Protein AF-A0A7C3IDZ6-F1 (afdb_monomer_lite)

Structure (mmCIF, N/CA/C/O backbone):
data_AF-A0A7C3IDZ6-F1
#
_entry.id   AF-A0A7C3IDZ6-F1
#
loop_
_atom_site.group_PDB
_atom_site.id
_atom_site.type_symbol
_atom_site.label_atom_id
_atom_site.label_alt_id
_atom_site.label_comp_id
_atom_site.label_asym_id
_atom_site.label_entity_id
_atom_site.label_seq_id
_atom_site.pdbx_PDB_ins_code
_atom_site.Cartn_x
_atom_site.Cartn_y
_atom_site.Cartn_z
_atom_site.occupancy
_atom_site.B_iso_or_equiv
_atom_site.auth_seq_id
_atom_site.auth_comp_id
_atom_site.auth_asym_id
_atom_site.auth_atom_id
_atom_site.pdbx_PDB_model_num
ATOM 1 N N . MET A 1 1 ? -34.489 -14.222 -4.213 1.00 57.12 1 MET A N 1
ATOM 2 C CA . MET A 1 1 ? -34.276 -12.884 -3.614 1.00 57.12 1 MET A CA 1
ATOM 3 C C . MET A 1 1 ? -34.205 -11.880 -4.753 1.00 57.12 1 MET A C 1
ATOM 5 O O . MET A 1 1 ? -33.616 -12.220 -5.770 1.00 57.12 1 MET A O 1
ATOM 9 N N . ALA A 1 2 ? -34.838 -10.711 -4.640 1.00 71.00 2 ALA A N 1
ATOM 10 C CA . ALA A 1 2 ? -34.681 -9.649 -5.637 1.00 71.00 2 ALA A CA 1
ATOM 11 C C . ALA A 1 2 ? -33.339 -8.932 -5.415 1.00 71.00 2 ALA A C 1
ATOM 13 O O . ALA A 1 2 ? -32.917 -8.784 -4.267 1.00 71.00 2 ALA A O 1
ATOM 14 N N . ASN A 1 3 ? -32.665 -8.520 -6.491 1.00 75.81 3 ASN A N 1
ATOM 15 C CA . ASN A 1 3 ? -31.414 -7.775 -6.385 1.00 75.81 3 ASN A CA 1
ATOM 16 C C . ASN A 1 3 ? -31.665 -6.432 -5.683 1.00 75.81 3 ASN A C 1
ATOM 18 O O . ASN A 1 3 ? -32.453 -5.621 -6.164 1.00 75.81 3 ASN A O 1
ATOM 22 N N . ALA A 1 4 ? -30.998 -6.215 -4.550 1.00 71.06 4 ALA A N 1
ATOM 23 C CA . ALA A 1 4 ? -31.153 -5.010 -3.746 1.00 71.06 4 ALA A CA 1
ATOM 24 C C . ALA A 1 4 ? -30.350 -3.811 -4.282 1.00 71.06 4 ALA A C 1
ATOM 26 O O . ALA A 1 4 ? -30.591 -2.690 -3.842 1.00 71.06 4 ALA A O 1
ATOM 27 N N . ASN A 1 5 ? -29.401 -4.018 -5.207 1.00 71.81 5 ASN A N 1
ATOM 28 C CA . ASN A 1 5 ? -28.565 -2.947 -5.746 1.00 71.81 5 ASN A CA 1
ATOM 29 C C . ASN A 1 5 ? -28.452 -3.029 -7.285 1.00 71.81 5 ASN A C 1
ATOM 31 O O . ASN A 1 5 ? -27.770 -3.918 -7.807 1.00 71.81 5 ASN A O 1
ATOM 35 N N . PRO A 1 6 ? -29.055 -2.082 -8.031 1.00 70.50 6 PRO A N 1
ATOM 36 C CA . PRO A 1 6 ? -29.071 -2.111 -9.492 1.00 70.50 6 PRO A CA 1
ATOM 37 C C . PRO A 1 6 ? -27.686 -1.920 -10.136 1.00 70.50 6 PRO A C 1
ATOM 39 O O . PRO A 1 6 ? -27.538 -2.208 -11.323 1.00 70.50 6 PRO A O 1
ATOM 42 N N . LEU A 1 7 ? -26.665 -1.485 -9.387 1.00 68.06 7 LEU A N 1
ATOM 43 C CA . LEU A 1 7 ? -25.285 -1.390 -9.880 1.00 68.06 7 LEU A CA 1
ATOM 44 C C . LEU A 1 7 ? -24.629 -2.768 -10.079 1.00 68.06 7 LEU A C 1
ATOM 46 O O . LEU A 1 7 ? -23.685 -2.894 -10.859 1.00 68.06 7 LEU A O 1
ATOM 50 N N . PHE A 1 8 ? -25.125 -3.808 -9.403 1.00 78.69 8 PHE A N 1
ATOM 51 C CA . PHE A 1 8 ? -24.565 -5.162 -9.438 1.00 78.69 8 PHE A CA 1
ATOM 52 C C . PHE A 1 8 ? -25.552 -6.127 -10.081 1.00 78.69 8 PHE A C 1
ATOM 54 O O . PHE A 1 8 ? -26.147 -6.971 -9.415 1.00 78.69 8 PHE A O 1
ATOM 61 N N . GLN A 1 9 ? -25.777 -5.962 -11.384 1.00 83.38 9 GLN A N 1
ATOM 62 C CA . GLN A 1 9 ? -26.702 -6.818 -12.126 1.00 83.38 9 GLN A CA 1
ATOM 63 C C . GLN A 1 9 ? -26.267 -8.296 -12.073 1.00 83.38 9 GLN A C 1
ATOM 65 O O . GLN A 1 9 ? -25.058 -8.563 -12.128 1.00 83.38 9 GLN A O 1
ATOM 70 N N . PRO A 1 10 ? -27.222 -9.246 -11.972 1.00 86.50 10 PRO A N 1
ATOM 71 C CA . PRO A 1 10 ? -26.935 -10.673 -12.079 1.00 86.50 10 PRO A CA 1
ATOM 72 C C . PRO A 1 10 ? -26.328 -11.022 -13.439 1.00 86.50 10 PRO A C 1
ATOM 74 O O . PRO A 1 10 ? -26.593 -10.350 -14.435 1.00 86.50 10 PRO A O 1
ATOM 77 N N . ASP A 1 11 ? -25.555 -12.100 -13.481 1.00 90.06 11 ASP A N 1
ATOM 78 C CA . ASP A 1 11 ? -24.942 -12.616 -14.704 1.00 90.06 11 ASP A CA 1
ATOM 79 C C . ASP A 1 11 ? -24.668 -14.115 -14.556 1.00 90.06 11 ASP A C 1
ATOM 81 O O . ASP A 1 11 ? -24.572 -14.631 -13.439 1.00 90.06 11 ASP A O 1
ATOM 85 N N . GLU A 1 12 ? -24.493 -14.790 -15.685 1.00 92.25 12 GLU A N 1
ATOM 86 C CA . GLU A 1 12 ? -24.185 -16.213 -15.769 1.00 92.25 12 GLU A CA 1
ATOM 87 C C . GLU A 1 12 ? -22.956 -16.409 -16.656 1.00 92.25 12 GLU A C 1
ATOM 89 O O . GLU A 1 12 ? -22.881 -15.904 -17.778 1.00 92.25 12 GLU A O 1
ATOM 94 N N . VAL A 1 13 ? -21.953 -17.131 -16.149 1.00 91.62 13 VAL A N 1
ATOM 95 C CA . VAL A 1 13 ? -20.646 -17.203 -16.806 1.00 91.62 13 VAL A CA 1
ATOM 96 C C . VAL A 1 13 ? -20.083 -18.621 -16.804 1.00 91.62 13 VAL A C 1
ATOM 98 O O . VAL A 1 13 ? -19.967 -19.268 -15.766 1.00 91.62 13 VAL A O 1
ATOM 101 N N . SER A 1 14 ? -19.629 -19.081 -17.974 1.00 93.38 14 SER A N 1
ATOM 102 C CA . SER A 1 14 ? -18.843 -20.313 -18.095 1.00 93.38 14 SER A CA 1
ATOM 103 C C . SER A 1 14 ? -17.359 -20.041 -17.842 1.00 93.38 14 SER A C 1
ATOM 105 O O . SER A 1 14 ? -16.660 -19.497 -18.699 1.00 93.38 14 SER A O 1
ATOM 107 N N . ILE A 1 15 ? -16.853 -20.491 -16.688 1.00 91.50 15 ILE A N 1
ATOM 108 C CA . ILE A 1 15 ? -15.437 -20.358 -16.292 1.00 91.50 15 ILE A CA 1
ATOM 109 C C . ILE A 1 15 ? -14.496 -20.918 -17.369 1.00 91.50 15 ILE A C 1
ATOM 111 O O . ILE A 1 15 ? -13.460 -20.332 -17.674 1.00 91.50 15 ILE A O 1
ATOM 115 N N . SER A 1 16 ? -14.845 -22.058 -17.974 1.00 91.88 16 SER A N 1
ATOM 116 C CA . SER A 1 16 ? -14.013 -22.684 -19.008 1.00 91.88 16 SER A CA 1
ATOM 117 C C . SER A 1 16 ? -13.961 -21.866 -20.296 1.00 91.88 16 SER A C 1
ATOM 119 O O . SER A 1 16 ? -12.884 -21.743 -20.876 1.00 91.88 16 SER A O 1
ATOM 121 N N . ALA A 1 17 ? -15.089 -21.292 -20.725 1.00 92.88 17 ALA A N 1
ATOM 122 C CA . ALA A 1 17 ? -15.132 -20.454 -21.921 1.00 92.88 17 ALA A CA 1
ATOM 123 C C . ALA A 1 17 ? -14.364 -19.138 -21.711 1.00 92.88 17 ALA A C 1
ATOM 125 O O . ALA A 1 17 ? -13.589 -18.727 -22.574 1.00 92.88 17 ALA A O 1
ATOM 126 N N . GLU A 1 18 ? -14.527 -18.516 -20.540 1.00 92.75 18 GLU A N 1
ATOM 127 C CA . GLU A 1 18 ? -13.769 -17.331 -20.124 1.00 92.75 18 GLU A CA 1
ATOM 128 C C . GLU A 1 18 ? -12.261 -17.594 -20.127 1.00 92.75 18 GLU A C 1
ATOM 130 O O . GLU A 1 18 ? -11.497 -16.862 -20.762 1.00 92.75 18 GLU A O 1
ATOM 135 N N . PHE A 1 19 ? -11.834 -18.682 -19.478 1.00 93.75 19 PHE A N 1
ATOM 136 C CA . PHE A 1 19 ? -10.427 -19.057 -19.412 1.00 93.75 19 PHE A CA 1
ATOM 137 C C . PHE A 1 19 ? -9.836 -19.317 -20.795 1.00 93.75 19 PHE A C 1
ATOM 139 O O . PHE A 1 19 ? -8.778 -18.777 -21.109 1.00 93.75 19 PHE A O 1
ATOM 146 N N . GLN A 1 20 ? -10.530 -20.078 -21.649 1.00 93.44 20 GLN A N 1
ATOM 147 C CA . GLN A 1 20 ? -10.080 -20.320 -23.021 1.00 93.44 20 GLN A CA 1
ATOM 148 C C . GLN A 1 20 ? -9.924 -19.009 -23.793 1.00 93.44 20 GLN A C 1
ATOM 150 O O . GLN A 1 20 ? -8.876 -18.786 -24.389 1.00 93.44 20 GLN A O 1
ATOM 155 N N . ARG A 1 21 ? -10.905 -18.102 -23.713 1.00 93.31 21 ARG A N 1
ATOM 156 C CA . ARG A 1 21 ? -10.851 -16.793 -24.380 1.00 93.31 21 ARG A CA 1
ATOM 157 C C . ARG A 1 21 ? -9.651 -15.948 -23.945 1.00 93.31 21 ARG A C 1
ATOM 159 O O . ARG A 1 21 ? -9.084 -15.229 -24.770 1.00 93.31 21 ARG A O 1
ATOM 166 N N . PHE A 1 22 ? -9.280 -16.001 -22.668 1.00 93.38 22 PHE A N 1
ATOM 167 C CA . PHE A 1 22 ? -8.121 -15.286 -22.133 1.00 93.38 22 PHE A CA 1
ATOM 168 C C . PHE A 1 22 ? -6.794 -15.966 -22.504 1.00 93.38 22 PHE A C 1
ATOM 170 O O . PHE A 1 22 ? -5.891 -15.312 -23.032 1.00 93.38 22 PHE A O 1
ATOM 177 N N . ALA A 1 23 ? -6.679 -17.274 -22.268 1.00 92.19 23 ALA A N 1
ATOM 178 C CA . ALA A 1 23 ? -5.448 -18.036 -22.465 1.00 92.19 23 ALA A CA 1
ATOM 179 C C . ALA A 1 23 ? -5.085 -18.203 -23.948 1.00 92.19 23 ALA A C 1
ATOM 181 O O . ALA A 1 23 ? -3.917 -18.105 -24.309 1.00 92.19 23 ALA A O 1
ATOM 182 N N . SER A 1 24 ? -6.074 -18.370 -24.831 1.00 91.12 24 SER A N 1
ATOM 183 C CA . SER A 1 24 ? -5.844 -18.548 -26.269 1.00 91.12 24 SER A CA 1
ATOM 184 C C . SER A 1 24 ? -5.717 -17.231 -27.043 1.00 91.12 24 SER A C 1
ATOM 186 O O . SER A 1 24 ? -5.620 -17.251 -28.272 1.00 91.12 24 SER A O 1
ATOM 188 N N . ALA A 1 25 ? -5.774 -16.073 -26.374 1.00 88.62 25 ALA A N 1
ATOM 189 C CA . ALA A 1 25 ? -5.642 -14.789 -27.054 1.00 88.62 25 ALA A CA 1
ATOM 190 C C . ALA A 1 25 ? -4.248 -14.683 -27.712 1.00 88.62 25 ALA A C 1
ATOM 192 O O . ALA A 1 25 ? -3.254 -14.934 -27.020 1.00 88.62 25 ALA A O 1
ATOM 193 N N . PRO A 1 26 ? -4.154 -14.296 -29.005 1.00 88.69 26 PRO A N 1
ATOM 194 C CA . PRO A 1 26 ? -2.877 -14.204 -29.711 1.00 88.69 26 PRO A CA 1
ATOM 195 C C . PRO A 1 26 ? -1.880 -13.302 -28.983 1.00 88.69 26 PRO A C 1
ATOM 197 O O . PRO A 1 26 ? -2.239 -12.196 -28.564 1.00 88.69 26 PRO A O 1
ATOM 200 N N . TRP A 1 27 ? -0.625 -13.740 -28.848 1.00 86.31 27 TRP A N 1
ATOM 201 C CA . TRP A 1 27 ? 0.391 -12.939 -28.166 1.00 86.31 27 TRP A CA 1
ATOM 202 C C . TRP A 1 27 ? 0.651 -11.631 -28.913 1.00 86.31 27 TRP A C 1
ATOM 204 O O . TRP A 1 27 ? 0.717 -11.586 -30.144 1.00 86.31 27 TRP A O 1
ATOM 214 N N . ASN A 1 28 ? 0.738 -10.528 -28.173 1.00 76.25 28 ASN A N 1
ATOM 215 C CA . ASN A 1 28 ? 0.829 -9.214 -28.791 1.00 76.25 28 ASN A CA 1
ATOM 216 C C . ASN A 1 28 ? 2.176 -9.059 -29.508 1.00 76.25 28 ASN A C 1
ATOM 218 O O . ASN A 1 28 ? 3.223 -9.225 -28.893 1.00 76.25 28 ASN A O 1
ATOM 222 N N . ARG A 1 29 ? 2.167 -8.645 -30.781 1.00 67.25 29 ARG A N 1
ATOM 223 C CA . ARG A 1 29 ? 3.397 -8.443 -31.575 1.00 67.25 29 ARG A CA 1
ATOM 224 C C . ARG A 1 29 ? 4.417 -7.488 -30.936 1.00 67.25 29 ARG A C 1
ATOM 226 O O . ARG A 1 29 ? 5.607 -7.610 -31.183 1.00 67.25 29 ARG A O 1
ATOM 233 N N . HIS A 1 30 ? 3.959 -6.545 -30.110 1.00 65.38 30 HIS A N 1
ATOM 234 C CA . HIS A 1 30 ? 4.819 -5.597 -29.391 1.00 65.38 30 HIS A CA 1
ATOM 235 C C . HIS A 1 30 ? 5.259 -6.107 -28.005 1.00 65.38 30 HIS A C 1
ATOM 237 O O . HIS A 1 30 ? 5.920 -5.381 -27.274 1.00 65.38 30 HIS A O 1
ATOM 243 N N . ALA A 1 31 ? 4.875 -7.328 -27.630 1.00 67.81 31 ALA A N 1
ATOM 244 C CA . ALA A 1 31 ? 5.295 -8.021 -26.414 1.00 67.81 31 ALA A CA 1
ATOM 245 C C . ALA A 1 31 ? 6.223 -9.208 -26.721 1.00 67.81 31 ALA A C 1
ATOM 247 O O . ALA A 1 31 ? 6.420 -10.064 -25.870 1.00 67.81 31 ALA A O 1
ATOM 248 N N . GLY A 1 32 ? 6.794 -9.278 -27.930 1.00 67.06 32 GLY A N 1
ATOM 249 C CA . GLY A 1 32 ? 7.595 -10.425 -28.376 1.00 67.06 32 GLY A CA 1
ATOM 250 C C . GLY A 1 32 ? 8.854 -10.707 -27.545 1.00 67.06 32 GLY A C 1
ATOM 251 O O . GLY A 1 32 ? 9.417 -11.785 -27.664 1.00 67.06 32 GLY A O 1
ATOM 252 N N . THR A 1 33 ? 9.28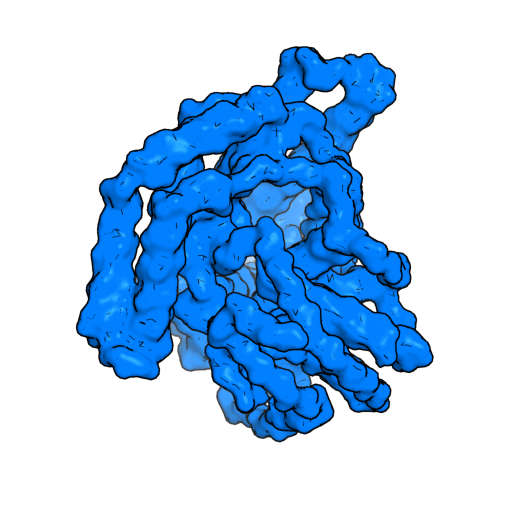8 -9.766 -26.701 1.00 74.75 33 THR A N 1
ATOM 253 C CA . THR A 1 33 ? 10.402 -9.941 -25.753 1.00 74.75 33 THR A CA 1
ATOM 254 C C . THR A 1 33 ? 9.958 -10.374 -24.353 1.00 74.75 33 THR A C 1
ATOM 256 O O . THR A 1 33 ? 10.808 -10.627 -23.505 1.00 74.75 33 THR A O 1
ATOM 259 N N . LEU A 1 34 ? 8.649 -10.431 -24.091 1.00 80.25 34 LEU A N 1
ATOM 260 C CA . LEU A 1 34 ? 8.074 -10.874 -22.825 1.00 80.25 34 LEU A CA 1
ATOM 261 C C . LEU A 1 34 ? 7.644 -12.336 -22.937 1.00 80.25 34 LEU A C 1
ATOM 263 O O . LEU A 1 34 ? 7.021 -12.731 -23.923 1.00 80.25 34 LEU A O 1
ATOM 267 N N . GLU A 1 35 ? 7.942 -13.110 -21.898 1.00 87.81 35 GLU A N 1
ATOM 268 C CA . GLU A 1 35 ? 7.417 -14.463 -21.730 1.00 87.81 35 GLU A CA 1
ATOM 269 C C . GLU A 1 35 ? 5.889 -14.429 -21.573 1.00 87.81 35 GLU A C 1
ATOM 271 O O . GLU A 1 35 ? 5.348 -13.584 -20.854 1.00 87.81 35 GLU A O 1
ATOM 276 N N . ASP A 1 36 ? 5.194 -15.365 -22.217 1.00 90.50 36 ASP A N 1
ATOM 277 C CA . ASP A 1 36 ? 3.746 -15.543 -22.091 1.00 90.50 36 ASP A CA 1
ATOM 278 C C . ASP A 1 36 ? 3.390 -16.299 -20.801 1.00 90.50 36 ASP A C 1
ATOM 280 O O . ASP A 1 36 ? 3.088 -17.491 -20.798 1.00 90.50 36 ASP A O 1
ATOM 284 N N . ASN A 1 37 ? 3.473 -15.583 -19.683 1.00 92.69 37 ASN A N 1
ATOM 285 C CA . ASN A 1 37 ? 3.110 -16.050 -18.348 1.00 92.69 37 ASN A CA 1
ATOM 286 C C . ASN A 1 37 ? 1.925 -15.237 -17.783 1.00 92.69 37 ASN A C 1
ATOM 288 O O . ASN A 1 37 ? 1.467 -14.274 -18.406 1.00 92.69 37 ASN A O 1
ATOM 292 N N . TRP A 1 38 ? 1.409 -15.613 -16.604 1.00 93.31 38 TRP A N 1
ATOM 293 C CA . TRP A 1 38 ? 0.249 -14.939 -15.996 1.00 93.31 38 TRP A CA 1
ATOM 294 C C . TRP A 1 38 ? 0.466 -13.431 -15.823 1.00 93.31 38 TRP A C 1
ATOM 296 O O . TRP A 1 38 ? -0.408 -12.645 -16.190 1.00 93.31 38 TRP A O 1
ATOM 306 N N . ASP A 1 39 ? 1.634 -13.031 -15.310 1.00 90.88 39 ASP A N 1
ATOM 307 C CA . ASP A 1 39 ? 2.000 -11.630 -15.072 1.00 90.88 39 ASP A CA 1
ATOM 308 C C . ASP A 1 39 ? 1.890 -10.819 -16.370 1.00 90.88 39 ASP A C 1
ATOM 310 O O . ASP A 1 39 ? 0.994 -9.986 -16.534 1.00 90.88 39 ASP A O 1
ATOM 314 N N . ASN A 1 40 ? 2.696 -11.171 -17.374 1.00 88.81 40 ASN A N 1
ATOM 315 C CA . ASN A 1 40 ? 2.734 -10.441 -18.637 1.00 88.81 40 ASN A CA 1
ATOM 316 C C . ASN A 1 40 ? 1.404 -10.522 -19.401 1.00 88.81 40 ASN A C 1
ATOM 318 O O . ASN A 1 40 ? 0.988 -9.541 -20.024 1.00 88.81 40 ASN A O 1
ATOM 322 N N . ARG A 1 41 ? 0.699 -11.661 -19.357 1.00 91.31 41 ARG A N 1
ATOM 323 C CA . ARG A 1 41 ? -0.588 -11.806 -20.047 1.00 91.31 41 ARG A CA 1
ATOM 324 C C . ARG A 1 41 ? -1.675 -10.961 -19.402 1.00 91.31 41 ARG A C 1
ATOM 326 O O . ARG A 1 41 ? -2.425 -10.304 -20.124 1.00 91.31 41 ARG A O 1
ATOM 333 N N . SER A 1 42 ? -1.756 -10.948 -18.074 1.00 90.69 42 SER A N 1
ATOM 334 C CA . SER A 1 42 ? -2.719 -10.121 -17.344 1.00 90.69 42 SER A CA 1
ATOM 335 C C . SER A 1 42 ? -2.428 -8.622 -17.498 1.00 90.69 42 SER A C 1
ATOM 337 O O . SER A 1 42 ? -3.365 -7.827 -17.553 1.00 90.69 42 SER A O 1
ATOM 339 N N . LEU A 1 43 ? -1.162 -8.238 -17.699 1.00 84.62 43 LEU A N 1
ATOM 340 C CA . LEU A 1 43 ? -0.761 -6.871 -18.044 1.00 84.62 43 LEU A CA 1
ATOM 341 C C . LEU A 1 43 ? -1.219 -6.459 -19.451 1.00 84.62 43 LEU A C 1
ATOM 343 O O . LEU A 1 43 ? -1.655 -5.328 -19.673 1.00 84.62 43 LEU A O 1
ATOM 347 N N . ILE A 1 44 ? -1.101 -7.366 -20.423 1.00 83.44 44 ILE A N 1
ATOM 348 C CA . ILE A 1 44 ? -1.394 -7.092 -21.837 1.00 83.44 44 ILE A CA 1
ATOM 349 C C . ILE A 1 44 ? -2.892 -7.202 -22.144 1.00 83.44 44 ILE A C 1
ATOM 351 O O . ILE A 1 44 ? -3.404 -6.437 -22.967 1.00 83.44 44 ILE A O 1
ATOM 355 N N . TYR A 1 45 ? -3.580 -8.154 -21.516 1.00 87.00 45 TYR A N 1
ATOM 356 C CA . TYR A 1 45 ? -4.976 -8.500 -21.771 1.00 87.00 45 TYR A CA 1
ATOM 357 C C . TYR A 1 45 ? -5.817 -8.567 -20.484 1.00 87.00 45 TYR A C 1
ATOM 359 O O . TYR A 1 45 ? -6.513 -9.566 -20.274 1.00 87.00 45 TYR A O 1
ATOM 367 N N . PRO A 1 46 ? -5.812 -7.528 -19.628 1.00 85.94 46 PRO A N 1
ATOM 368 C CA . PRO A 1 46 ? -6.676 -7.525 -18.453 1.00 85.94 46 PRO A CA 1
ATOM 369 C C . PRO A 1 46 ? -8.146 -7.644 -18.887 1.00 85.94 46 PRO A C 1
ATOM 371 O O . PRO A 1 46 ? -8.530 -7.126 -19.937 1.00 85.94 46 PRO A O 1
ATOM 374 N N . HIS A 1 47 ? -8.946 -8.371 -18.098 1.00 87.69 47 HIS A N 1
ATOM 375 C CA . HIS A 1 47 ? -10.394 -8.570 -18.248 1.00 87.69 47 HIS A CA 1
ATOM 376 C C . HIS A 1 47 ? -10.829 -8.912 -19.685 1.00 87.69 47 HIS A C 1
ATOM 378 O O . HIS A 1 47 ? -11.878 -8.476 -20.162 1.00 87.69 47 HIS A O 1
ATOM 384 N N . ARG A 1 48 ? -10.003 -9.676 -20.414 1.00 87.00 48 ARG A N 1
ATOM 385 C CA . ARG A 1 48 ? -10.187 -9.942 -21.846 1.00 87.00 48 ARG A CA 1
ATOM 386 C C . ARG A 1 48 ? -11.585 -10.477 -22.162 1.00 87.00 48 ARG A C 1
ATOM 388 O O . ARG A 1 48 ? -11.958 -11.579 -21.772 1.00 87.00 48 ARG A O 1
ATOM 395 N N . GLY A 1 49 ? -12.306 -9.725 -22.993 1.00 84.62 49 GLY A N 1
ATOM 396 C CA . GLY A 1 49 ? -13.649 -10.084 -23.452 1.00 84.62 49 GLY A CA 1
ATOM 397 C C . GLY A 1 49 ? -14.768 -9.702 -22.482 1.00 84.62 49 GLY A C 1
ATOM 398 O O . GLY A 1 49 ? -15.916 -10.071 -22.723 1.00 84.62 49 GLY A O 1
ATOM 399 N N . ARG A 1 50 ? -14.456 -8.931 -21.434 1.00 87.69 50 ARG A N 1
ATOM 400 C CA . ARG A 1 50 ? -15.429 -8.322 -20.525 1.00 87.69 50 ARG A CA 1
ATOM 401 C C . ARG A 1 50 ? -15.207 -6.809 -20.422 1.00 87.69 50 ARG A C 1
ATOM 403 O O . ARG A 1 50 ? -14.090 -6.339 -20.645 1.00 87.69 50 ARG A O 1
ATOM 410 N N . PRO A 1 51 ? -16.248 -6.025 -20.089 1.00 84.81 51 PRO A N 1
ATOM 411 C CA . PRO A 1 51 ? -16.087 -4.598 -19.848 1.00 84.81 51 PRO A CA 1
ATOM 412 C C . PRO A 1 51 ? -15.125 -4.325 -18.686 1.00 84.81 51 PRO A C 1
ATOM 414 O O . PRO A 1 51 ? -15.177 -4.991 -17.645 1.00 84.81 51 PRO A O 1
ATOM 417 N N . GLN A 1 52 ? -14.270 -3.318 -18.856 1.00 82.81 52 GLN A N 1
ATOM 418 C CA . GLN A 1 52 ? -13.420 -2.799 -17.789 1.00 82.81 52 GLN A CA 1
ATOM 419 C C . GLN A 1 52 ? -14.285 -2.306 -16.620 1.00 82.81 52 GLN A C 1
ATOM 421 O O . GLN A 1 52 ? -15.306 -1.657 -16.826 1.00 82.81 52 GLN A O 1
ATOM 426 N N . GLY A 1 53 ? -13.878 -2.620 -15.388 1.00 77.25 53 GLY A N 1
ATOM 427 C CA . GLY A 1 53 ? -14.590 -2.201 -14.175 1.00 77.25 53 GLY A CA 1
ATOM 428 C C . GLY A 1 53 ? -15.873 -2.972 -13.852 1.00 77.25 53 GLY A C 1
ATOM 429 O O . GLY A 1 53 ? -16.495 -2.692 -12.831 1.00 77.25 53 GLY A O 1
ATOM 430 N N . ASN A 1 54 ? -16.248 -3.977 -14.653 1.00 84.69 54 ASN A N 1
ATOM 431 C CA . ASN A 1 54 ? -17.352 -4.868 -14.304 1.00 84.69 54 ASN A CA 1
ATOM 432 C C . ASN A 1 54 ? -17.013 -5.661 -13.026 1.00 84.69 54 ASN A C 1
ATOM 434 O O . ASN A 1 54 ? -15.979 -6.330 -12.960 1.00 84.69 54 ASN A O 1
ATOM 438 N N . TRP A 1 55 ? -17.898 -5.602 -12.026 1.00 85.50 55 TRP A N 1
ATOM 439 C CA . TRP A 1 55 ? -17.711 -6.227 -10.714 1.00 85.50 55 TRP A CA 1
ATOM 440 C C . TRP A 1 55 ? -17.471 -7.743 -10.785 1.00 85.50 55 TRP A C 1
ATOM 442 O O . TRP A 1 55 ? -16.711 -8.293 -9.991 1.00 85.50 55 TRP A O 1
ATOM 452 N N . ILE A 1 56 ? -18.024 -8.408 -11.800 1.00 90.94 56 ILE A N 1
ATOM 453 C CA . ILE A 1 56 ? -17.873 -9.851 -12.025 1.00 90.94 56 ILE A CA 1
ATOM 454 C C . ILE A 1 56 ? -16.431 -10.227 -12.346 1.00 90.94 56 ILE A C 1
ATOM 456 O O . ILE A 1 56 ? -16.008 -11.343 -12.057 1.00 90.94 56 ILE A O 1
ATOM 460 N N . ASN A 1 57 ? -15.632 -9.298 -12.875 1.00 92.50 57 ASN A N 1
ATOM 461 C CA . ASN A 1 57 ? -14.217 -9.559 -13.114 1.00 92.50 57 ASN A CA 1
ATOM 462 C C . ASN A 1 57 ? -13.483 -9.904 -11.802 1.00 92.50 57 ASN A C 1
ATOM 464 O O . ASN A 1 57 ? -12.570 -10.724 -11.836 1.00 92.50 57 ASN A O 1
ATOM 468 N N . TYR A 1 58 ? -13.907 -9.345 -10.657 1.00 92.44 58 TYR A N 1
ATOM 469 C CA . TYR A 1 58 ? -13.382 -9.703 -9.331 1.00 92.44 58 TYR A CA 1
ATOM 470 C C . TYR A 1 58 ? -13.837 -11.086 -8.855 1.00 92.44 58 TYR A C 1
ATOM 472 O O . TYR A 1 58 ? -13.114 -11.747 -8.119 1.00 92.44 58 TYR A O 1
ATOM 480 N N . ILE A 1 59 ? -15.024 -11.533 -9.269 1.00 94.25 59 ILE A N 1
ATOM 481 C CA . ILE A 1 59 ? -15.534 -12.868 -8.931 1.00 94.25 59 ILE A CA 1
ATOM 482 C C . ILE A 1 59 ? -14.812 -13.934 -9.752 1.00 94.25 59 ILE A C 1
ATOM 484 O O . ILE A 1 59 ? -14.425 -14.976 -9.230 1.00 94.25 59 ILE A O 1
ATOM 488 N N . LEU A 1 60 ? -14.600 -13.663 -11.041 1.00 94.75 60 LEU A N 1
ATOM 489 C CA . LEU A 1 60 ? -13.930 -14.579 -11.960 1.00 94.75 60 LEU A CA 1
ATOM 490 C C . LEU A 1 60 ? -12.428 -14.672 -11.705 1.00 94.75 60 LEU A C 1
ATOM 492 O O . LEU A 1 60 ? -11.843 -15.726 -11.940 1.00 94.75 60 LEU A O 1
ATOM 496 N N . SER A 1 61 ? -11.789 -13.596 -11.246 1.00 95.94 61 SER A N 1
ATOM 497 C CA . SER A 1 61 ? -10.333 -13.535 -11.132 1.00 95.94 61 SER A CA 1
ATOM 498 C C . SER A 1 61 ? -9.681 -14.698 -10.366 1.00 95.94 61 SER A C 1
ATOM 500 O O . SER A 1 61 ? -8.715 -15.243 -10.910 1.00 95.94 61 SER A O 1
ATOM 502 N N . PRO A 1 62 ? -10.160 -15.159 -9.187 1.00 96.44 62 PRO A N 1
ATOM 503 C CA . PRO A 1 62 ? -9.558 -16.312 -8.517 1.00 96.44 62 PRO A CA 1
ATOM 504 C C . PRO A 1 62 ? -9.705 -17.603 -9.328 1.00 96.44 62 PRO A C 1
ATOM 506 O O . PRO A 1 62 ? -8.759 -18.380 -9.392 1.00 96.44 62 PRO A O 1
ATOM 509 N N . TYR A 1 63 ? -10.834 -17.811 -10.016 1.00 95.44 63 TYR A N 1
ATOM 510 C CA . TYR A 1 63 ? -11.025 -18.970 -10.896 1.00 95.44 63 TYR A CA 1
ATOM 511 C C . TYR A 1 63 ? -10.076 -18.933 -12.094 1.00 95.44 63 TYR A C 1
ATOM 513 O O . TYR A 1 63 ? -9.496 -19.955 -12.455 1.00 95.44 63 TYR A O 1
ATOM 521 N N . MET A 1 64 ? -9.897 -17.757 -12.701 1.00 95.56 64 MET A N 1
ATOM 522 C CA . MET A 1 64 ? -8.998 -17.563 -13.841 1.00 95.56 64 MET A CA 1
ATOM 523 C C . MET A 1 64 ? -7.545 -17.823 -13.445 1.00 95.56 64 MET A C 1
ATOM 525 O O . MET A 1 64 ? -6.840 -18.551 -14.143 1.00 95.56 64 MET A O 1
ATOM 529 N N . ARG A 1 65 ? -7.114 -17.275 -12.302 1.00 96.19 65 ARG A N 1
ATOM 530 C CA . ARG A 1 65 ? -5.758 -17.474 -11.788 1.00 96.19 65 ARG A CA 1
ATOM 531 C C . ARG A 1 65 ? -5.509 -18.920 -11.380 1.00 96.19 65 ARG A C 1
ATOM 533 O O . ARG A 1 65 ? -4.446 -19.451 -11.698 1.00 96.19 65 ARG A O 1
ATOM 540 N N . PHE A 1 66 ? -6.472 -19.553 -10.711 1.00 95.44 66 PHE A N 1
ATOM 541 C CA . PHE A 1 66 ? -6.373 -20.955 -10.315 1.00 95.44 66 PHE A CA 1
ATOM 542 C C . PHE A 1 66 ? -6.282 -21.868 -11.542 1.00 95.44 66 PHE A C 1
ATOM 544 O O . PHE A 1 66 ? -5.402 -22.718 -11.613 1.00 95.44 66 PHE A O 1
ATOM 551 N N . LYS A 1 67 ? -7.132 -21.651 -12.553 1.00 94.50 67 LYS A N 1
ATOM 552 C CA . LYS A 1 67 ? -7.119 -22.444 -13.790 1.00 94.50 67 LYS A CA 1
ATOM 553 C C . LYS A 1 67 ? -5.868 -22.224 -14.640 1.00 94.50 67 LYS A C 1
ATOM 555 O O . LYS A 1 67 ? -5.496 -23.109 -15.399 1.00 94.50 67 LYS A O 1
ATOM 560 N N . TRP A 1 68 ? -5.219 -21.068 -14.513 1.00 95.44 68 TRP A N 1
ATOM 561 C CA . TRP A 1 68 ? -3.904 -20.849 -15.112 1.00 95.44 68 TRP A CA 1
ATOM 562 C C . TRP A 1 68 ? -2.831 -21.735 -14.474 1.00 95.44 68 TRP A C 1
ATOM 564 O O . TRP A 1 68 ? -1.989 -22.269 -15.186 1.00 95.44 68 TRP A O 1
ATOM 574 N N . GLU A 1 69 ? -2.872 -21.893 -13.148 1.00 94.69 69 GLU A N 1
ATOM 575 C CA . GLU A 1 69 ? -1.927 -22.742 -12.411 1.00 94.69 69 GLU A CA 1
ATOM 576 C C . GLU A 1 69 ? -2.196 -24.236 -12.632 1.00 94.69 69 GLU A C 1
ATOM 578 O O . GLU A 1 69 ? -1.262 -25.010 -12.805 1.00 94.69 69 GLU A O 1
ATOM 583 N N . TYR A 1 70 ? -3.475 -24.621 -12.648 1.00 93.62 70 TYR A N 1
ATOM 584 C CA . TYR A 1 70 ? -3.929 -26.012 -12.709 1.00 93.62 70 TYR A CA 1
ATOM 585 C C . TYR A 1 70 ? -4.938 -26.218 -13.855 1.00 93.62 70 TYR A C 1
ATOM 587 O O . TYR A 1 70 ? -6.137 -26.429 -13.612 1.00 93.62 70 TYR A O 1
ATOM 595 N N . PRO A 1 71 ? -4.507 -26.106 -15.126 1.00 91.56 71 PRO A N 1
ATOM 596 C CA . PRO A 1 71 ? -5.400 -26.147 -16.289 1.00 91.56 71 PRO A CA 1
ATOM 597 C C . PRO A 1 71 ? -6.144 -27.480 -16.461 1.00 91.56 71 PRO A C 1
ATOM 599 O O . PRO A 1 71 ? -7.216 -27.518 -17.073 1.00 91.56 71 PRO A O 1
ATOM 602 N N . GLU A 1 72 ? -5.599 -28.568 -15.922 1.00 91.00 72 GLU A N 1
ATOM 603 C CA . GLU A 1 72 ? -6.150 -29.920 -15.963 1.00 91.00 72 GLU A CA 1
ATOM 604 C C . GLU A 1 72 ? -7.306 -30.150 -14.978 1.00 91.00 72 GLU A C 1
ATOM 606 O O . GLU A 1 72 ? -8.126 -31.051 -15.193 1.00 91.00 72 GLU A O 1
ATOM 611 N N . ILE A 1 73 ? -7.417 -29.335 -13.923 1.00 90.56 73 ILE A N 1
ATOM 612 C CA . ILE A 1 73 ? -8.443 -29.515 -12.894 1.00 90.56 73 ILE A CA 1
ATOM 613 C C . ILE A 1 73 ? -9.812 -29.082 -13.430 1.00 90.56 73 ILE A C 1
ATOM 615 O O . ILE A 1 73 ? -10.071 -27.922 -13.773 1.00 90.56 73 ILE A O 1
ATOM 619 N N . LYS A 1 74 ? -10.749 -30.036 -13.462 1.00 88.69 74 LYS A N 1
ATOM 620 C CA . LYS A 1 74 ? -12.156 -29.780 -13.788 1.00 88.69 74 LYS A CA 1
ATOM 621 C C . LYS A 1 74 ? -12.899 -29.281 -12.550 1.00 88.69 74 LYS A C 1
ATOM 623 O O . LYS A 1 74 ? -13.371 -30.073 -11.743 1.00 88.69 74 LYS A O 1
ATOM 628 N N . MET A 1 75 ? -13.019 -27.962 -12.435 1.00 89.25 75 MET A N 1
ATOM 629 C CA . MET A 1 75 ? -13.762 -27.317 -11.351 1.00 89.25 75 MET A CA 1
ATOM 630 C C . MET A 1 75 ? -15.282 -27.406 -11.549 1.00 89.25 75 MET A C 1
ATOM 632 O O . MET A 1 75 ? -15.792 -27.228 -12.658 1.00 89.25 75 MET A O 1
ATOM 636 N N . ARG A 1 76 ? -16.005 -27.612 -10.450 1.00 92.06 76 ARG A N 1
ATOM 637 C CA . ARG A 1 76 ? -17.436 -27.346 -10.297 1.00 92.06 76 ARG A CA 1
ATOM 638 C C . ARG A 1 76 ? -17.678 -25.834 -10.247 1.00 92.06 76 ARG A C 1
ATOM 640 O O . ARG A 1 76 ? -16.876 -25.096 -9.672 1.00 92.06 76 ARG A O 1
ATOM 647 N N . GLY A 1 77 ? -18.783 -25.399 -10.852 1.00 90.31 77 GLY A N 1
ATOM 648 C CA . GLY A 1 77 ? -19.306 -24.039 -10.699 1.00 90.31 77 GLY A CA 1
ATOM 649 C C . GLY A 1 77 ? -20.072 -23.863 -9.384 1.00 90.31 77 GLY A C 1
ATOM 650 O O . GLY A 1 77 ? -20.229 -24.817 -8.621 1.00 90.31 77 GLY A O 1
ATOM 651 N N . ALA A 1 78 ? -20.557 -22.648 -9.138 1.00 93.00 78 ALA A N 1
ATOM 652 C CA . ALA A 1 78 ? -21.373 -22.316 -7.976 1.00 93.00 78 ALA A CA 1
ATOM 653 C C . ALA A 1 78 ? -22.341 -21.173 -8.302 1.00 93.00 78 ALA A C 1
ATOM 655 O O . ALA A 1 78 ? -21.981 -20.257 -9.042 1.00 93.00 78 ALA A O 1
ATOM 656 N N . ASP A 1 79 ? -23.519 -21.202 -7.682 1.00 92.88 79 ASP A N 1
ATOM 657 C CA . ASP A 1 79 ? -24.428 -20.059 -7.636 1.00 92.88 79 ASP A CA 1
ATOM 658 C C . ASP A 1 79 ? -24.070 -19.193 -6.427 1.00 92.88 79 ASP A C 1
ATOM 660 O O . ASP A 1 79 ? -23.981 -19.680 -5.297 1.00 92.88 79 ASP A O 1
ATOM 664 N N . MET A 1 80 ? -23.841 -17.901 -6.660 1.00 91.12 80 MET A N 1
ATOM 665 C CA . MET A 1 80 ? -23.350 -16.976 -5.640 1.00 91.12 80 MET A CA 1
ATOM 666 C C . MET A 1 80 ? -24.321 -15.817 -5.434 1.00 91.12 80 MET A C 1
ATOM 668 O O . MET A 1 80 ? -24.857 -15.245 -6.379 1.00 91.12 80 MET A O 1
ATOM 672 N N . THR A 1 81 ? -24.528 -15.427 -4.179 1.00 89.12 81 THR A N 1
ATOM 673 C CA . THR A 1 81 ? -25.238 -14.196 -3.816 1.00 89.12 81 THR A CA 1
ATOM 674 C C . THR A 1 81 ? -24.448 -13.486 -2.726 1.00 89.12 81 THR A C 1
ATOM 676 O O . THR A 1 81 ? -24.015 -14.117 -1.764 1.00 89.12 81 THR A O 1
ATOM 679 N N . PHE A 1 82 ? -24.259 -12.175 -2.873 1.00 85.44 82 PHE A N 1
ATOM 680 C CA . PHE A 1 82 ? -23.554 -11.347 -1.898 1.00 85.44 82 PHE A CA 1
ATOM 681 C C . PHE A 1 82 ? -24.558 -10.543 -1.072 1.00 85.44 82 PHE A C 1
ATOM 683 O O . PHE A 1 82 ? -25.475 -9.927 -1.616 1.00 85.44 82 PHE A O 1
ATOM 690 N N . GLY A 1 83 ? -24.391 -10.578 0.250 1.00 81.81 83 GLY A N 1
ATOM 691 C CA . GLY A 1 83 ? -25.188 -9.789 1.186 1.00 81.81 83 GLY A CA 1
ATOM 692 C C . GLY A 1 83 ? -24.708 -8.336 1.304 1.00 81.81 83 GLY A C 1
ATOM 693 O O . GLY A 1 83 ? -23.721 -7.950 0.672 1.00 81.81 83 GLY A O 1
ATOM 694 N N . PRO A 1 84 ? -25.381 -7.521 2.135 1.00 73.62 84 PRO A N 1
ATOM 695 C CA . PRO A 1 84 ? -24.952 -6.154 2.405 1.00 73.62 84 PRO A CA 1
ATOM 696 C C . PRO A 1 84 ? -23.535 -6.130 2.993 1.00 73.62 84 PRO A C 1
ATOM 698 O O . PRO A 1 84 ? -23.217 -6.871 3.926 1.00 73.62 84 PRO A O 1
ATOM 701 N N . ALA A 1 85 ? -22.685 -5.258 2.453 1.00 71.69 85 ALA A N 1
ATOM 702 C CA . ALA A 1 85 ? -21.345 -5.029 2.976 1.00 71.69 85 ALA A CA 1
ATOM 703 C C . ALA A 1 85 ? -21.396 -4.046 4.153 1.00 71.69 85 ALA A C 1
ATOM 705 O O . ALA A 1 85 ? -22.047 -3.009 4.080 1.00 71.69 85 ALA A O 1
ATOM 706 N N . THR A 1 86 ? -20.668 -4.349 5.228 1.00 67.50 86 THR A N 1
ATOM 707 C CA . THR A 1 86 ? -20.490 -3.438 6.376 1.00 67.50 86 THR A CA 1
ATOM 708 C C . THR A 1 86 ? -19.251 -2.548 6.247 1.00 67.50 86 THR A C 1
ATOM 710 O O . THR A 1 86 ? -19.029 -1.675 7.087 1.00 67.50 86 THR A O 1
ATOM 713 N N . ALA A 1 87 ? -18.433 -2.777 5.214 1.00 61.66 87 ALA A N 1
ATOM 714 C CA . ALA A 1 87 ? -17.293 -1.945 4.855 1.00 61.66 87 ALA A CA 1
ATOM 715 C C . ALA A 1 87 ? -17.736 -0.857 3.856 1.00 61.66 87 ALA A C 1
ATOM 717 O O . ALA A 1 87 ? -18.380 -1.201 2.861 1.00 61.66 87 ALA A O 1
ATOM 718 N N . PRO A 1 88 ? -17.366 0.423 4.062 1.00 59.84 88 PRO A N 1
ATOM 719 C CA . PRO A 1 88 ? -17.676 1.494 3.117 1.00 59.84 88 PRO A CA 1
ATOM 720 C C . PRO A 1 88 ? -17.145 1.177 1.712 1.00 59.84 88 PRO A C 1
ATOM 722 O O . PRO A 1 88 ? -15.978 0.807 1.541 1.00 59.84 88 PRO A O 1
ATOM 725 N N . PHE A 1 89 ? -18.006 1.287 0.700 1.00 58.97 89 PHE A N 1
ATOM 726 C CA . PHE A 1 89 ? -17.664 0.944 -0.680 1.00 58.97 89 PHE A CA 1
ATOM 727 C C . PHE A 1 89 ? -16.713 1.988 -1.287 1.00 58.97 89 PHE A C 1
ATOM 729 O O . PHE A 1 89 ? -16.775 3.157 -0.933 1.00 58.97 89 PHE A O 1
ATOM 736 N N . ARG A 1 90 ? -15.784 1.560 -2.162 1.00 55.69 90 ARG A N 1
ATOM 737 C CA . ARG A 1 90 ? -14.780 2.425 -2.837 1.00 55.69 90 ARG A CA 1
ATOM 738 C C . ARG A 1 90 ? -13.975 3.368 -1.923 1.00 55.69 90 ARG A C 1
ATOM 740 O O . ARG A 1 90 ? -13.316 4.284 -2.404 1.00 55.69 90 ARG A O 1
ATOM 747 N N . ALA A 1 91 ? -13.905 3.065 -0.631 1.00 57.34 91 ALA A N 1
ATOM 748 C CA . ALA A 1 91 ? -13.304 3.941 0.365 1.00 57.34 91 ALA A CA 1
ATOM 749 C C . ALA A 1 91 ? -11.895 3.500 0.810 1.00 57.34 91 ALA A C 1
ATOM 751 O O . ALA A 1 91 ? -11.449 3.813 1.905 1.00 57.34 91 ALA A O 1
ATOM 752 N N . GLY A 1 92 ? -11.169 2.730 -0.007 1.00 58.81 92 GLY A N 1
ATOM 753 C CA . GLY A 1 92 ? -9.821 2.263 0.363 1.00 58.81 92 GLY A CA 1
ATOM 754 C C . GLY A 1 92 ? -9.787 1.160 1.434 1.00 58.81 92 GLY A C 1
ATOM 755 O O . GLY A 1 92 ? -8.722 0.849 1.944 1.00 58.81 92 GLY A O 1
ATOM 756 N N . THR A 1 93 ? -10.923 0.525 1.723 1.00 65.56 93 THR A N 1
ATOM 757 C CA . THR A 1 93 ? -11.127 -0.513 2.758 1.00 65.56 93 THR A CA 1
ATOM 758 C C . THR A 1 93 ? -11.071 -1.951 2.220 1.00 65.56 93 THR A C 1
ATOM 760 O O . THR A 1 93 ? -11.620 -2.869 2.822 1.00 65.56 93 THR A O 1
ATOM 763 N N . SER A 1 94 ? -10.451 -2.152 1.053 1.00 76.12 94 SER A N 1
ATOM 764 C CA . SER A 1 94 ? -10.238 -3.481 0.445 1.00 76.12 94 SER A CA 1
ATOM 765 C C . SER A 1 94 ? -11.508 -4.283 0.104 1.00 76.12 94 SER A C 1
ATOM 767 O O . SER A 1 94 ? -11.466 -5.506 -0.008 1.00 76.12 94 SER A O 1
ATOM 769 N N . SER A 1 95 ? -12.637 -3.611 -0.148 1.00 79.38 95 SER A N 1
ATOM 770 C CA . SER A 1 95 ? -13.894 -4.266 -0.560 1.00 79.38 95 SER A CA 1
ATOM 771 C C . SER A 1 95 ? -13.781 -5.083 -1.856 1.00 79.38 95 SER A C 1
ATOM 773 O O . SER A 1 95 ? -14.436 -6.115 -1.986 1.00 79.38 95 SER A O 1
ATOM 775 N N . SER A 1 96 ? -12.911 -4.685 -2.791 1.00 83.62 96 SER A N 1
ATOM 776 C CA . SER A 1 96 ? -12.601 -5.473 -3.992 1.00 83.62 96 SER A CA 1
ATOM 777 C C . SER A 1 96 ? -11.936 -6.806 -3.654 1.00 83.62 96 SER A C 1
ATOM 779 O O . SER A 1 96 ? -12.356 -7.850 -4.144 1.00 83.62 96 SER A O 1
ATOM 781 N N . SER A 1 97 ? -10.938 -6.779 -2.773 1.00 90.25 97 SER A N 1
ATOM 782 C CA . SER A 1 97 ? -10.193 -7.969 -2.365 1.00 90.25 97 SER A CA 1
ATOM 783 C C . SER A 1 97 ? -11.047 -8.901 -1.513 1.00 90.25 97 SER A C 1
ATOM 785 O O . SER A 1 97 ? -10.900 -10.114 -1.613 1.00 90.25 97 SER A O 1
ATOM 787 N N . ALA A 1 98 ? -12.009 -8.365 -0.755 1.00 89.88 98 ALA A N 1
ATOM 788 C CA . ALA A 1 98 ? -13.020 -9.174 -0.079 1.00 89.88 98 ALA A CA 1
ATOM 789 C C . ALA A 1 98 ? -13.871 -9.987 -1.070 1.00 89.88 98 ALA A C 1
ATOM 791 O O . ALA A 1 98 ? -14.096 -11.170 -0.831 1.00 89.88 98 ALA A O 1
ATOM 792 N N . LEU A 1 99 ? -14.285 -9.410 -2.208 1.00 90.94 99 LEU A N 1
ATOM 793 C CA . LEU A 1 99 ? -14.997 -10.164 -3.252 1.00 90.94 99 LEU A CA 1
ATOM 794 C C . LEU A 1 99 ? -14.123 -11.268 -3.856 1.00 90.94 99 LEU A C 1
ATOM 796 O O . LEU A 1 99 ? -14.605 -12.385 -4.041 1.00 90.94 99 LEU A O 1
ATOM 800 N N . VAL A 1 100 ? -12.844 -10.985 -4.119 1.00 94.81 100 VAL A N 1
ATOM 801 C CA . VAL A 1 100 ? -11.880 -11.978 -4.628 1.00 94.81 100 VAL A CA 1
ATOM 802 C C . VAL A 1 100 ? -11.712 -13.126 -3.633 1.00 94.81 100 VAL A C 1
ATOM 804 O O . VAL A 1 100 ? -11.819 -14.290 -4.015 1.00 94.81 100 VAL A O 1
ATOM 807 N N . VAL A 1 101 ? -11.507 -12.814 -2.349 1.00 94.81 101 VAL A N 1
ATOM 808 C CA . VAL A 1 101 ? -11.354 -13.818 -1.287 1.00 94.81 101 VAL A CA 1
ATOM 809 C C . VAL A 1 101 ? -12.627 -14.645 -1.128 1.00 94.81 101 VAL A C 1
ATOM 811 O O . VAL A 1 101 ? -12.549 -15.867 -1.157 1.00 94.81 101 VAL A O 1
ATOM 814 N N . LEU A 1 102 ? -13.808 -14.026 -1.034 1.00 93.75 102 LEU A N 1
ATOM 815 C CA . LEU A 1 102 ? -15.081 -14.754 -0.926 1.00 93.75 102 LEU A CA 1
ATOM 816 C C . LEU A 1 102 ? -15.336 -15.663 -2.140 1.00 93.75 102 LEU A C 1
ATOM 818 O O . LEU A 1 102 ? -15.832 -16.783 -1.995 1.00 93.75 102 LEU A O 1
ATOM 822 N N . SER A 1 103 ? -14.955 -15.209 -3.335 1.00 95.12 103 SER A N 1
ATOM 823 C CA . SER A 1 103 ? -15.080 -15.995 -4.566 1.00 95.12 103 SER A CA 1
ATOM 824 C C . SER A 1 103 ? -14.114 -17.177 -4.589 1.00 95.12 103 SER A C 1
ATOM 826 O O . SER A 1 103 ? -14.508 -18.277 -4.973 1.00 95.12 103 SER A O 1
ATOM 828 N N . PHE A 1 104 ? -12.887 -16.996 -4.093 1.00 95.81 104 PHE A N 1
ATOM 829 C CA . PHE A 1 104 ? -11.958 -18.103 -3.880 1.00 95.81 104 PHE A CA 1
ATOM 830 C C . PHE A 1 104 ? -12.444 -19.082 -2.812 1.00 95.81 104 PHE A C 1
ATOM 832 O O . PHE A 1 104 ? -12.367 -20.284 -3.023 1.00 95.81 104 PHE A O 1
ATOM 839 N N . LEU A 1 105 ? -12.971 -18.608 -1.683 1.00 94.69 105 LEU A N 1
ATOM 840 C CA . LEU A 1 105 ? -13.499 -19.489 -0.640 1.00 94.69 105 LEU A CA 1
ATOM 841 C C . LEU A 1 105 ? -14.671 -20.327 -1.171 1.00 94.69 105 LEU A C 1
ATOM 843 O O . LEU A 1 105 ? -14.782 -21.504 -0.845 1.00 94.69 105 LEU A O 1
ATOM 847 N N . THR A 1 106 ? -15.491 -19.759 -2.058 1.00 94.94 106 THR A N 1
ATOM 848 C CA . THR A 1 106 ? -16.539 -20.505 -2.772 1.00 94.94 106 THR A CA 1
ATOM 849 C C . THR A 1 106 ? -15.943 -21.564 -3.701 1.00 94.94 106 THR A C 1
ATOM 851 O O . THR A 1 106 ? -16.360 -22.720 -3.640 1.00 94.94 106 THR A O 1
ATOM 854 N N . LEU A 1 107 ? -14.935 -21.200 -4.508 1.00 94.50 107 LEU A N 1
ATOM 855 C CA . LEU A 1 107 ? -14.178 -22.143 -5.342 1.00 94.50 107 LEU A CA 1
ATOM 856 C C . LEU A 1 107 ? -13.643 -23.294 -4.485 1.00 94.50 107 LEU A C 1
ATOM 858 O O . LEU A 1 107 ? -13.875 -24.457 -4.817 1.00 94.50 107 LEU A O 1
ATOM 862 N N . TYR A 1 108 ? -12.978 -22.963 -3.376 1.00 94.19 108 TYR A N 1
ATOM 863 C CA . TYR A 1 108 ? -12.372 -23.903 -2.445 1.00 94.19 108 TYR A CA 1
ATOM 864 C C . TYR A 1 108 ? -13.408 -24.866 -1.867 1.00 94.19 108 TYR A C 1
ATOM 866 O O . TYR A 1 108 ? -13.274 -26.076 -2.024 1.00 94.19 108 TYR A O 1
ATOM 874 N N . LEU A 1 109 ? -14.489 -24.352 -1.278 1.00 93.38 109 LEU A N 1
ATOM 875 C CA . LEU A 1 109 ? -15.536 -25.177 -0.671 1.00 93.38 109 LEU A CA 1
ATOM 876 C C . LEU A 1 109 ? -16.242 -26.083 -1.688 1.00 93.38 109 LEU A C 1
ATOM 878 O O . LEU A 1 109 ? -16.512 -27.244 -1.383 1.00 93.38 109 LEU A O 1
ATOM 882 N N . ALA A 1 110 ? -16.512 -25.584 -2.897 1.00 94.38 110 ALA A N 1
ATOM 883 C CA . ALA A 1 110 ? -17.184 -26.355 -3.940 1.00 94.38 110 ALA A CA 1
ATOM 884 C C . ALA A 1 110 ? -16.302 -27.471 -4.529 1.00 94.38 110 ALA A C 1
ATOM 886 O O . ALA A 1 110 ? -16.830 -28.445 -5.073 1.00 94.38 110 ALA A O 1
ATOM 887 N N . ASN A 1 111 ? -14.974 -27.335 -4.431 1.00 93.69 111 ASN A N 1
ATOM 888 C CA . ASN A 1 111 ? -14.012 -28.193 -5.124 1.00 93.69 111 ASN A CA 1
ATOM 889 C C . ASN A 1 111 ? -13.014 -28.910 -4.214 1.00 93.69 111 ASN A C 1
ATOM 891 O O . ASN A 1 111 ? -12.178 -29.631 -4.746 1.00 93.69 111 ASN A O 1
ATOM 895 N N . ARG A 1 112 ? -13.092 -28.749 -2.886 1.00 89.81 112 ARG A N 1
ATOM 896 C CA . ARG A 1 112 ? -12.067 -29.175 -1.912 1.00 89.81 112 ARG A CA 1
ATOM 897 C C . ARG A 1 112 ? -11.506 -30.584 -2.136 1.00 89.81 112 ARG A C 1
ATOM 899 O O . ARG A 1 112 ? -10.311 -30.785 -1.982 1.00 89.81 112 ARG A O 1
ATOM 906 N N . ASP A 1 113 ? -12.351 -31.528 -2.552 1.00 89.81 113 ASP A N 1
ATOM 907 C CA . ASP A 1 113 ? -11.988 -32.939 -2.731 1.00 89.81 113 ASP A CA 1
ATOM 908 C C . ASP A 1 113 ? -11.110 -33.184 -3.982 1.00 89.81 113 ASP A C 1
ATOM 910 O O . ASP A 1 113 ? -10.579 -34.276 -4.167 1.00 89.81 113 ASP A O 1
ATOM 914 N N . TYR A 1 114 ? -10.968 -32.179 -4.853 1.00 86.94 114 TYR A N 1
ATOM 915 C CA . TYR A 1 114 ? -10.225 -32.232 -6.119 1.00 86.94 114 TYR A CA 1
ATOM 916 C C . TYR A 1 114 ? -9.062 -31.237 -6.181 1.00 86.94 114 TYR A C 1
ATOM 918 O O . TYR A 1 114 ? -8.346 -31.203 -7.182 1.00 86.94 114 TYR A O 1
ATOM 926 N N . LEU A 1 115 ? -8.906 -30.387 -5.164 1.00 90.44 115 LEU A N 1
ATOM 927 C CA . LEU A 1 115 ? -7.843 -29.390 -5.136 1.00 90.44 115 LEU A CA 1
ATOM 928 C C . LEU A 1 115 ? -6.529 -30.028 -4.671 1.00 90.44 115 LEU A C 1
ATOM 930 O O . LEU A 1 115 ? -6.545 -30.930 -3.830 1.00 90.44 115 LEU A O 1
ATOM 934 N N . PRO A 1 116 ? -5.380 -29.566 -5.193 1.00 90.25 116 PRO A N 1
ATOM 935 C CA . PRO A 1 116 ? -4.090 -29.973 -4.661 1.00 90.25 116 PRO A CA 1
ATOM 936 C C . PRO A 1 116 ? -3.940 -29.486 -3.215 1.00 90.25 116 PRO A C 1
ATOM 938 O O . PRO A 1 116 ? -4.667 -28.604 -2.755 1.00 90.25 116 PRO A O 1
ATOM 941 N N . ALA A 1 117 ? -2.958 -30.030 -2.497 1.00 89.06 117 ALA A N 1
ATOM 942 C CA . ALA A 1 117 ? -2.566 -29.470 -1.211 1.00 89.06 117 ALA A CA 1
ATOM 943 C C . ALA A 1 117 ? -2.017 -28.049 -1.427 1.00 89.06 117 ALA A C 1
ATOM 945 O O . ALA A 1 117 ? -0.984 -27.866 -2.072 1.00 89.06 117 ALA A O 1
ATOM 946 N N . LEU A 1 118 ? -2.729 -27.048 -0.910 1.00 88.94 118 LEU A N 1
ATOM 947 C CA . LEU A 1 118 ? -2.377 -25.635 -1.024 1.00 88.94 118 LEU A CA 1
ATOM 948 C C . LEU A 1 118 ? -1.966 -25.109 0.347 1.00 88.94 118 LEU A C 1
ATOM 950 O O . LEU A 1 118 ? -2.733 -25.231 1.298 1.00 88.94 118 LEU A O 1
ATOM 954 N N . ARG A 1 119 ? -0.794 -24.478 0.432 1.00 90.06 119 ARG A N 1
ATOM 955 C CA . ARG A 1 119 ? -0.381 -23.744 1.634 1.00 90.06 119 ARG A CA 1
ATOM 956 C C . ARG A 1 119 ? -1.056 -22.378 1.661 1.00 90.06 119 ARG A C 1
ATOM 958 O O . ARG A 1 119 ? -1.176 -21.734 0.611 1.00 90.06 119 ARG A O 1
ATOM 965 N N . ILE A 1 120 ? -1.421 -21.878 2.840 1.00 89.12 120 ILE A N 1
ATOM 966 C CA . ILE A 1 120 ? -2.091 -20.574 2.959 1.00 89.12 120 ILE A CA 1
ATOM 967 C C . ILE A 1 120 ? -1.285 -19.423 2.341 1.00 89.12 120 ILE A C 1
ATOM 969 O O . ILE A 1 120 ? -1.859 -18.511 1.751 1.00 89.12 120 ILE A O 1
ATOM 973 N N . GLN A 1 121 ? 0.048 -19.462 2.407 1.00 89.00 121 GLN A N 1
ATOM 974 C CA . GLN A 1 121 ? 0.895 -18.409 1.838 1.00 89.00 121 GLN A CA 1
ATOM 975 C C . GLN A 1 121 ? 0.826 -18.402 0.302 1.00 89.00 121 GLN A C 1
ATOM 977 O O . GLN A 1 121 ? 0.831 -17.329 -0.308 1.00 89.00 121 GLN A O 1
ATOM 982 N N . ASP A 1 122 ? 0.705 -19.580 -0.321 1.00 90.56 122 ASP A N 1
ATOM 983 C CA . ASP A 1 122 ? 0.523 -19.709 -1.770 1.00 90.56 122 ASP A CA 1
ATOM 984 C C . ASP A 1 122 ? -0.868 -19.237 -2.194 1.00 90.56 122 ASP A C 1
ATOM 986 O O . ASP A 1 122 ? -0.987 -18.542 -3.203 1.00 90.56 122 ASP A O 1
ATOM 990 N N . ILE A 1 123 ? -1.899 -19.529 -1.392 1.00 93.25 123 ILE A N 1
ATOM 991 C CA . ILE A 1 123 ? -3.256 -19.005 -1.594 1.00 93.25 123 ILE A CA 1
ATOM 992 C C . ILE A 1 123 ? -3.235 -17.475 -1.549 1.00 93.25 123 ILE A C 1
ATOM 994 O O . ILE A 1 123 ? -3.660 -16.825 -2.500 1.00 93.25 123 ILE A O 1
ATOM 998 N N . CYS A 1 124 ? -2.693 -16.879 -0.486 1.00 93.12 124 CYS A N 1
ATOM 999 C CA . CYS A 1 124 ? -2.614 -15.427 -0.339 1.00 93.12 124 CYS A CA 1
ATOM 1000 C C . CYS A 1 124 ? -1.909 -14.762 -1.531 1.00 93.12 124 CYS A C 1
ATOM 1002 O O . CYS A 1 124 ? -2.424 -13.793 -2.095 1.00 93.12 124 CYS A O 1
ATOM 1004 N N . ARG A 1 125 ? -0.762 -15.311 -1.960 1.00 92.44 125 ARG A N 1
ATOM 1005 C CA . ARG A 1 125 ? -0.041 -14.846 -3.153 1.00 92.44 125 ARG A CA 1
ATOM 1006 C C . ARG A 1 125 ? -0.910 -14.959 -4.408 1.00 92.44 125 ARG A C 1
ATOM 1008 O O . ARG A 1 125 ? -1.066 -13.970 -5.122 1.00 92.44 125 ARG A O 1
ATOM 1015 N N . MET A 1 126 ? -1.507 -16.127 -4.643 1.00 94.44 126 MET A N 1
ATOM 1016 C CA . MET A 1 126 ? -2.369 -16.392 -5.795 1.00 94.44 126 MET A CA 1
ATOM 1017 C C . MET A 1 126 ? -3.544 -15.409 -5.863 1.00 94.44 126 MET A C 1
ATOM 1019 O O . MET A 1 126 ? -3.870 -14.922 -6.940 1.00 94.44 126 MET A O 1
ATOM 1023 N N . LEU A 1 127 ? -4.161 -15.057 -4.733 1.00 95.50 127 LEU A N 1
ATOM 1024 C CA . LEU A 1 127 ? -5.276 -14.105 -4.714 1.00 95.50 127 LEU A CA 1
ATOM 1025 C C . LEU A 1 127 ? -4.846 -12.655 -4.956 1.00 95.50 127 LEU A C 1
ATOM 1027 O O . LEU A 1 127 ? -5.608 -11.896 -5.556 1.00 95.50 127 LEU A O 1
ATOM 1031 N N . GLY A 1 128 ? -3.631 -12.274 -4.554 1.00 93.62 128 GLY A N 1
ATOM 1032 C CA . GLY A 1 128 ? -3.024 -11.012 -4.987 1.00 93.62 128 GLY A CA 1
ATOM 1033 C C . GLY A 1 128 ? -2.840 -10.963 -6.507 1.00 93.62 128 GLY A C 1
ATOM 1034 O O . GLY A 1 128 ? -3.227 -9.993 -7.157 1.00 93.62 128 GLY A O 1
ATOM 1035 N N . GLU A 1 129 ? -2.310 -12.044 -7.083 1.00 94.75 129 GLU A N 1
ATOM 1036 C CA . GLU A 1 129 ? -2.100 -12.196 -8.531 1.00 94.75 129 GLU A CA 1
ATOM 1037 C C . GLU A 1 129 ? -3.414 -12.287 -9.317 1.00 94.75 129 GLU A C 1
ATOM 1039 O O . GLU A 1 129 ? -3.484 -11.869 -10.473 1.00 94.75 129 GLU A O 1
ATOM 1044 N N . ALA A 1 130 ? -4.476 -12.813 -8.707 1.00 96.12 130 ALA A N 1
ATOM 1045 C CA . ALA A 1 130 ? -5.788 -12.907 -9.329 1.00 96.12 130 ALA A CA 1
ATOM 1046 C C . ALA A 1 130 ? -6.318 -11.523 -9.726 1.00 96.12 130 ALA A C 1
ATOM 1048 O O . ALA A 1 130 ? -6.796 -11.341 -10.847 1.00 96.12 130 ALA A O 1
ATOM 1049 N N . GLU A 1 131 ? -6.169 -10.511 -8.867 1.00 93.62 131 GLU A N 1
ATOM 1050 C CA . GLU A 1 131 ? -6.619 -9.143 -9.164 1.00 93.62 131 GLU A CA 1
ATOM 1051 C C . GLU A 1 131 ? -5.959 -8.522 -10.404 1.00 93.62 131 GLU A C 1
ATOM 1053 O O . GLU A 1 131 ? -6.515 -7.593 -10.997 1.00 93.62 131 GLU A O 1
ATOM 1058 N N . TRP A 1 132 ? -4.828 -9.063 -10.865 1.00 92.69 132 TRP A N 1
ATOM 1059 C CA . TRP A 1 132 ? -4.174 -8.597 -12.084 1.00 92.69 132 TRP A CA 1
ATOM 1060 C C . TRP A 1 132 ? -5.056 -8.824 -13.314 1.00 92.69 132 TRP A C 1
ATOM 1062 O O . TRP A 1 132 ? -5.094 -7.969 -14.200 1.00 92.69 132 TRP A O 1
ATOM 1072 N N . TYR A 1 133 ? -5.873 -9.888 -13.316 1.00 92.75 133 TYR A N 1
ATOM 1073 C CA . TYR A 1 133 ? -6.899 -10.118 -14.338 1.00 92.75 133 TYR A CA 1
ATOM 1074 C C . TYR A 1 133 ? -7.930 -8.988 -14.388 1.00 92.75 133 TYR A C 1
ATOM 1076 O O . TYR A 1 133 ? -8.426 -8.654 -15.457 1.00 92.75 133 TYR A O 1
ATOM 1084 N N . VAL A 1 134 ? -8.244 -8.348 -13.261 1.00 90.12 134 VAL A N 1
ATOM 1085 C CA . VAL A 1 134 ? -9.188 -7.219 -13.234 1.00 90.12 134 VAL A CA 1
ATOM 1086 C C . VAL A 1 134 ? -8.564 -5.961 -13.852 1.00 90.12 134 VAL A C 1
ATOM 1088 O O . VAL A 1 134 ? -9.272 -5.092 -14.366 1.00 90.12 134 VAL A O 1
ATOM 1091 N N . GLY A 1 135 ? -7.232 -5.893 -13.883 1.00 85.56 135 GLY A N 1
ATOM 1092 C CA . GLY A 1 135 ? -6.444 -4.795 -14.438 1.00 85.56 135 GLY A CA 1
ATOM 1093 C C . GLY A 1 135 ? -5.644 -4.015 -13.398 1.00 85.56 135 GLY A C 1
ATOM 1094 O O . GLY A 1 135 ? -4.986 -3.041 -13.765 1.00 85.56 135 GLY A O 1
ATOM 1095 N N . THR A 1 136 ? -5.678 -4.425 -12.128 1.00 83.12 136 THR A N 1
ATOM 1096 C CA . THR A 1 136 ? -4.912 -3.820 -11.031 1.00 83.12 136 THR A CA 1
ATOM 1097 C C . THR A 1 136 ? -3.751 -4.730 -10.646 1.00 83.12 136 THR A C 1
ATOM 1099 O O . THR A 1 136 ? -3.968 -5.787 -10.063 1.00 83.12 136 THR A O 1
ATOM 1102 N N . HIS A 1 137 ? -2.510 -4.329 -10.941 1.00 84.25 137 HIS A N 1
ATOM 1103 C CA . HIS A 1 137 ? -1.313 -5.138 -10.640 1.00 84.25 137 HIS A CA 1
ATOM 1104 C C . HIS A 1 137 ? -0.825 -4.936 -9.192 1.00 84.25 137 HIS A C 1
ATOM 1106 O O . HIS A 1 137 ? 0.282 -4.457 -8.929 1.00 84.25 137 HIS A O 1
ATOM 1112 N N . GLY A 1 138 ? -1.718 -5.214 -8.238 1.00 84.81 138 GLY A N 1
ATOM 1113 C CA . GLY A 1 138 ? -1.496 -5.040 -6.804 1.00 84.81 138 GLY A CA 1
ATOM 1114 C C . GLY A 1 138 ? -0.606 -6.109 -6.169 1.00 84.81 138 GLY A C 1
ATOM 1115 O O . GLY A 1 138 ? -0.107 -7.012 -6.836 1.00 84.81 138 GLY A O 1
ATOM 1116 N N . GLY A 1 139 ? -0.358 -5.953 -4.868 1.00 88.44 139 GLY A N 1
ATOM 1117 C CA . GLY A 1 139 ? 0.240 -6.999 -4.034 1.00 88.44 139 GLY A CA 1
ATOM 1118 C C . GLY A 1 139 ? -0.828 -7.888 -3.391 1.00 88.44 139 GLY A C 1
ATOM 1119 O O . GLY A 1 139 ? -2.003 -7.785 -3.722 1.00 88.44 139 GLY A O 1
ATOM 1120 N N . ALA A 1 140 ? -0.408 -8.720 -2.437 1.00 91.31 140 ALA A N 1
ATOM 1121 C CA . ALA A 1 140 ? -1.279 -9.662 -1.729 1.00 91.31 140 ALA A CA 1
ATOM 1122 C C . ALA A 1 140 ? -1.705 -9.196 -0.321 1.00 91.31 140 ALA A C 1
ATOM 1124 O O . ALA A 1 140 ? -2.293 -9.976 0.422 1.00 91.31 140 ALA A O 1
ATOM 1125 N N . ASN A 1 141 ? -1.354 -7.972 0.097 1.00 91.19 141 ASN A N 1
ATOM 1126 C CA . ASN A 1 141 ? -1.529 -7.519 1.483 1.00 91.19 141 ASN A CA 1
ATOM 1127 C C . ASN A 1 141 ? -2.988 -7.636 1.953 1.00 91.19 141 ASN A C 1
ATOM 1129 O O . ASN A 1 141 ? -3.249 -8.236 2.988 1.00 91.19 141 ASN A O 1
ATOM 1133 N N . ASP A 1 142 ? -3.928 -7.136 1.154 1.00 91.19 142 ASP A N 1
ATOM 1134 C CA . ASP A 1 142 ? -5.353 -7.098 1.484 1.00 91.19 142 ASP A CA 1
ATOM 1135 C C . ASP A 1 142 ? -5.926 -8.513 1.651 1.00 91.19 142 ASP A C 1
ATOM 1137 O O . ASP A 1 142 ? -6.552 -8.831 2.660 1.00 91.19 142 ASP A O 1
ATOM 1141 N N . GLN A 1 143 ? -5.645 -9.391 0.688 1.00 93.06 143 GLN A N 1
ATOM 1142 C CA . GLN A 1 143 ? -6.067 -10.790 0.688 1.00 93.06 143 GLN A CA 1
ATOM 1143 C C . GLN A 1 143 ? -5.466 -11.538 1.882 1.00 93.06 143 GLN A C 1
ATOM 1145 O O . GLN A 1 143 ? -6.157 -12.293 2.562 1.00 93.06 143 GLN A O 1
ATOM 1150 N N . THR A 1 144 ? -4.189 -11.281 2.170 1.00 92.81 144 THR A N 1
ATOM 1151 C CA . THR A 1 144 ? -3.468 -11.897 3.287 1.00 92.81 144 THR A CA 1
ATOM 1152 C C . THR A 1 144 ? -4.042 -11.461 4.627 1.00 92.81 144 THR A C 1
ATOM 1154 O O . THR A 1 144 ? -4.278 -12.302 5.488 1.00 92.81 144 THR A O 1
ATOM 1157 N N . THR A 1 145 ? -4.317 -10.168 4.803 1.00 90.75 145 THR A N 1
ATOM 1158 C CA . THR A 1 145 ? -4.946 -9.641 6.016 1.00 90.75 145 THR A CA 1
ATOM 1159 C C . THR A 1 145 ? -6.342 -10.224 6.210 1.00 90.75 145 THR A C 1
ATOM 1161 O O . THR A 1 145 ? -6.655 -10.647 7.320 1.00 90.75 145 THR A O 1
ATOM 1164 N N . ILE A 1 146 ? -7.151 -10.317 5.148 1.00 90.81 146 ILE A N 1
ATOM 1165 C CA . ILE A 1 146 ? -8.489 -10.921 5.224 1.00 90.81 146 ILE A CA 1
ATOM 1166 C C . ILE A 1 146 ? -8.401 -12.389 5.651 1.00 90.81 146 ILE A C 1
ATOM 1168 O O . ILE A 1 146 ? -9.167 -12.814 6.506 1.00 90.81 146 ILE A O 1
ATOM 1172 N N . LEU A 1 147 ? -7.469 -13.157 5.085 1.00 91.25 147 LEU A N 1
ATOM 1173 C CA . LEU A 1 147 ? -7.358 -14.591 5.356 1.00 91.25 147 LEU A CA 1
ATOM 1174 C C . LEU A 1 147 ? -6.667 -14.927 6.682 1.00 91.25 147 LEU A C 1
ATOM 1176 O O . LEU A 1 147 ? -6.966 -15.969 7.258 1.00 91.25 147 LEU A O 1
ATOM 1180 N N . ARG A 1 148 ? -5.731 -14.092 7.154 1.00 90.00 148 ARG A N 1
ATOM 1181 C CA . ARG A 1 148 ? -4.799 -14.473 8.229 1.00 90.00 148 ARG A CA 1
ATOM 1182 C C . ARG A 1 148 ? -4.824 -13.599 9.475 1.00 90.00 148 ARG A C 1
ATOM 1184 O O . ARG A 1 148 ? -4.163 -13.973 10.437 1.00 90.00 148 ARG A O 1
ATOM 1191 N N . ASN A 1 149 ? -5.504 -12.449 9.494 1.00 89.25 149 ASN A N 1
ATOM 1192 C CA . ASN A 1 149 ? -5.469 -11.588 10.680 1.00 89.25 149 ASN A CA 1
ATOM 1193 C C . ASN A 1 149 ? -6.323 -12.181 11.820 1.00 89.25 149 ASN A C 1
ATOM 1195 O O . ASN A 1 149 ? -7.548 -12.277 11.658 1.00 89.25 149 ASN A O 1
ATOM 1199 N N . PRO A 1 150 ? -5.718 -12.559 12.963 1.00 87.12 150 PRO A N 1
ATOM 1200 C CA . PRO A 1 150 ? -6.465 -13.092 14.088 1.00 87.12 150 PRO A CA 1
ATOM 1201 C C . PRO A 1 150 ? -7.106 -11.971 14.915 1.00 87.12 150 PRO A C 1
ATOM 1203 O O . PRO A 1 150 ? -6.924 -10.778 14.661 1.00 87.12 150 PRO A O 1
ATOM 1206 N N . VAL A 1 151 ? -7.891 -12.378 15.910 1.00 87.69 151 VAL A N 1
ATOM 1207 C CA . VAL A 1 151 ? -8.528 -11.474 16.872 1.00 87.69 151 VAL A CA 1
ATOM 1208 C C . VAL A 1 151 ? -7.458 -10.720 17.672 1.00 87.69 151 VAL A C 1
ATOM 1210 O O . VAL A 1 151 ? -6.466 -11.308 18.086 1.00 87.69 151 VAL A O 1
ATOM 1213 N N . ASN A 1 152 ? -7.691 -9.436 17.933 1.00 85.06 152 ASN A N 1
ATOM 1214 C CA . ASN A 1 152 ? -6.872 -8.523 18.738 1.00 85.06 152 ASN A CA 1
ATOM 1215 C C . ASN A 1 152 ? -5.426 -8.345 18.255 1.00 85.06 152 ASN A C 1
ATOM 1217 O O . ASN A 1 152 ? -4.562 -7.920 19.021 1.00 85.06 152 ASN A O 1
ATOM 1221 N N . CYS A 1 153 ? -5.170 -8.622 16.978 1.00 89.62 153 CYS A N 1
ATOM 1222 C CA . CYS A 1 153 ? -3.851 -8.487 16.383 1.00 89.62 153 CYS A CA 1
ATOM 1223 C C . CYS A 1 153 ? -3.863 -7.570 15.164 1.00 89.62 153 CYS A C 1
ATOM 1225 O O . CYS A 1 153 ? -4.886 -7.357 14.502 1.00 89.62 153 CYS A O 1
ATOM 1227 N N . VAL A 1 154 ? -2.664 -7.095 14.844 1.00 91.25 154 VAL A N 1
ATOM 1228 C CA . VAL A 1 154 ? -2.318 -6.562 13.530 1.00 91.25 154 VAL A CA 1
ATOM 1229 C C . VAL A 1 154 ? -1.437 -7.574 12.807 1.00 91.25 154 VAL A C 1
ATOM 1231 O O . VAL A 1 154 ? -0.650 -8.286 13.428 1.00 91.25 154 VAL A O 1
ATOM 1234 N N . LEU A 1 155 ? -1.554 -7.649 11.485 1.00 91.19 155 LEU A N 1
ATOM 1235 C CA . LEU A 1 155 ? -0.757 -8.573 10.688 1.00 91.19 155 LEU A CA 1
ATOM 1236 C C . LEU A 1 155 ? 0.447 -7.854 10.081 1.00 91.19 155 LEU A C 1
ATOM 1238 O O . LEU A 1 155 ? 0.282 -6.959 9.251 1.00 91.19 155 LEU A O 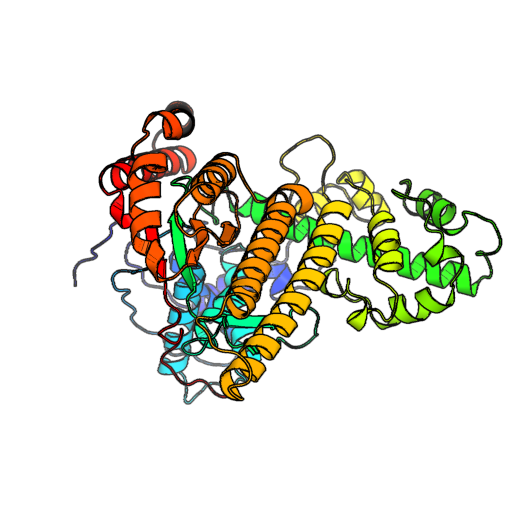1
ATOM 1242 N N . TYR A 1 156 ? 1.658 -8.267 10.455 1.00 91.44 156 TYR A N 1
ATOM 1243 C CA . TYR A 1 156 ? 2.880 -7.758 9.846 1.00 91.44 156 TYR A CA 1
ATOM 1244 C C . TYR A 1 156 ? 3.271 -8.605 8.633 1.00 91.44 156 TYR A C 1
ATOM 1246 O O . TYR A 1 156 ? 3.781 -9.718 8.772 1.00 91.44 156 TYR A O 1
ATOM 1254 N N . ASN A 1 157 ? 3.014 -8.071 7.437 1.00 88.38 157 ASN A N 1
ATOM 1255 C CA . ASN A 1 157 ? 3.335 -8.710 6.163 1.00 88.38 157 ASN A CA 1
ATOM 1256 C C . ASN A 1 157 ? 4.727 -8.282 5.671 1.00 88.38 157 ASN A C 1
ATOM 1258 O O . ASN A 1 157 ? 4.956 -7.113 5.352 1.00 88.38 157 ASN A O 1
ATOM 1262 N N . ARG A 1 158 ? 5.659 -9.234 5.554 1.00 81.19 158 ARG A N 1
ATOM 1263 C CA . ARG A 1 158 ? 7.007 -8.996 5.024 1.00 81.19 158 ARG A CA 1
ATOM 1264 C C . ARG A 1 158 ? 7.055 -9.394 3.556 1.00 81.19 158 ARG A C 1
ATOM 1266 O O . ARG A 1 158 ? 7.160 -10.565 3.201 1.00 81.19 158 ARG A O 1
ATOM 1273 N N . HIS A 1 159 ? 7.013 -8.394 2.683 1.00 70.25 159 HIS A N 1
ATOM 1274 C CA . HIS A 1 159 ? 7.070 -8.610 1.237 1.00 70.25 159 HIS A CA 1
ATOM 1275 C C . HIS A 1 159 ? 8.495 -8.658 0.677 1.00 70.25 159 HIS A C 1
ATOM 1277 O O . HIS A 1 159 ? 8.652 -8.896 -0.516 1.00 70.25 159 HIS A O 1
ATOM 1283 N N . SER A 1 160 ? 9.535 -8.430 1.484 1.00 64.25 160 SER A N 1
ATOM 1284 C CA . SER A 1 160 ? 10.940 -8.422 1.045 1.00 64.25 160 SER A CA 1
ATOM 1285 C C . SER A 1 160 ? 11.544 -9.815 0.834 1.00 64.25 160 SER A C 1
ATOM 1287 O O . SER A 1 160 ? 12.613 -9.914 0.241 1.00 64.25 160 SER A O 1
ATOM 1289 N N . ARG A 1 161 ? 10.856 -10.884 1.255 1.00 70.19 161 ARG A N 1
ATOM 1290 C CA . ARG A 1 161 ? 11.306 -12.273 1.093 1.00 70.19 161 ARG A CA 1
ATOM 1291 C C . ARG A 1 161 ? 10.727 -12.936 -0.170 1.00 70.19 161 ARG A C 1
ATOM 1293 O O . ARG A 1 161 ? 9.724 -12.450 -0.700 1.00 70.19 161 ARG A O 1
ATOM 1300 N N . PRO A 1 162 ? 11.350 -14.024 -0.671 1.00 67.56 162 PRO A N 1
ATOM 1301 C CA . PRO A 1 162 ? 10.819 -14.800 -1.797 1.00 67.56 162 PRO A CA 1
ATOM 1302 C C . PRO A 1 162 ? 9.463 -15.444 -1.490 1.00 67.56 162 PRO A C 1
ATOM 1304 O O . PRO A 1 162 ? 8.589 -15.500 -2.350 1.00 67.56 162 PRO A O 1
ATOM 1307 N N . THR A 1 163 ? 9.276 -15.902 -0.252 1.00 76.38 163 THR A N 1
ATOM 1308 C CA . THR A 1 163 ? 8.002 -16.414 0.250 1.00 76.38 163 THR A CA 1
ATOM 1309 C C . THR A 1 163 ? 7.240 -15.315 0.978 1.00 76.38 163 THR A C 1
ATOM 1311 O O . THR A 1 163 ? 7.827 -14.486 1.675 1.00 76.38 163 THR A O 1
ATOM 1314 N N . LEU A 1 164 ? 5.915 -15.307 0.813 1.00 81.75 164 LEU A N 1
ATOM 1315 C CA . LEU A 1 164 ? 5.050 -14.415 1.573 1.00 81.75 164 LEU A CA 1
ATOM 1316 C C . LEU A 1 164 ? 5.090 -14.831 3.046 1.00 81.75 164 LEU A C 1
ATOM 1318 O O . LEU A 1 164 ? 4.671 -15.931 3.401 1.00 81.75 164 LEU A O 1
ATOM 1322 N N . GLU A 1 165 ? 5.578 -13.937 3.895 1.00 83.75 165 GLU A N 1
ATOM 1323 C CA . GLU A 1 165 ? 5.632 -14.148 5.333 1.00 83.75 165 GLU A CA 1
ATOM 1324 C C . GLU A 1 165 ? 4.730 -13.136 6.033 1.00 83.75 165 GLU A C 1
ATOM 1326 O O . GLU A 1 165 ? 4.827 -11.929 5.796 1.00 83.75 165 GLU A O 1
ATOM 1331 N N . SER A 1 166 ? 3.876 -13.640 6.919 1.00 88.62 166 SER A N 1
ATOM 1332 C CA . SER A 1 166 ? 3.027 -12.806 7.765 1.00 88.62 166 SER A CA 1
ATOM 1333 C C . SER A 1 166 ? 3.110 -13.280 9.200 1.00 88.62 166 SER A C 1
ATOM 1335 O O . SER A 1 166 ? 2.890 -14.466 9.468 1.00 88.62 166 SER A O 1
ATOM 1337 N N . THR A 1 167 ? 3.382 -12.343 10.100 1.00 89.50 167 THR A N 1
ATOM 1338 C CA . THR A 1 167 ? 3.449 -12.572 11.542 1.00 89.50 167 THR A CA 1
ATOM 1339 C C . THR A 1 167 ? 2.334 -11.772 12.213 1.00 89.50 167 THR A C 1
ATOM 1341 O O . THR A 1 167 ? 2.309 -10.548 12.069 1.00 89.50 167 THR A O 1
ATOM 1344 N N . PRO A 1 168 ? 1.393 -12.418 12.920 1.00 92.19 168 PRO A N 1
ATOM 1345 C CA . PRO A 1 168 ? 0.482 -11.709 13.806 1.00 92.19 168 PRO A CA 1
ATOM 1346 C C . PRO A 1 168 ? 1.273 -11.039 14.927 1.00 92.19 168 PRO A C 1
ATOM 1348 O O . PRO A 1 168 ? 2.115 -11.678 15.554 1.00 92.19 168 PRO A O 1
ATOM 1351 N N . LEU A 1 169 ? 1.002 -9.763 15.170 1.00 93.88 169 LEU A N 1
ATOM 1352 C CA . LEU A 1 169 ? 1.589 -8.998 16.260 1.00 93.88 169 LEU A CA 1
ATOM 1353 C C . LEU A 1 169 ? 0.484 -8.514 17.205 1.00 93.88 169 LEU A C 1
ATOM 1355 O O . LEU A 1 169 ? -0.619 -8.194 16.738 1.00 93.88 169 LEU A O 1
ATOM 1359 N N . PRO A 1 170 ? 0.767 -8.425 18.518 1.00 93.44 170 PRO A N 1
ATOM 1360 C CA . PRO A 1 170 ? -0.109 -7.708 19.430 1.00 93.44 170 PRO A CA 1
ATOM 1361 C C . PRO A 1 170 ? -0.226 -6.246 18.989 1.00 93.44 170 PRO A C 1
ATOM 1363 O O . PRO A 1 170 ? 0.639 -5.708 18.295 1.00 93.44 170 PRO A O 1
ATOM 1366 N N . PHE A 1 171 ? -1.310 -5.596 19.395 1.00 92.75 171 PHE A N 1
ATOM 1367 C CA . PHE A 1 171 ? -1.486 -4.163 19.203 1.00 92.75 171 PHE A CA 1
ATOM 1368 C C . PHE A 1 171 ? -1.504 -3.447 20.553 1.00 92.75 171 PHE A C 1
ATOM 1370 O O . PHE A 1 171 ? -1.861 -4.035 21.574 1.00 92.75 171 PHE A O 1
ATOM 1377 N N . VAL A 1 172 ? -1.127 -2.167 20.560 1.00 93.44 172 VAL A N 1
ATOM 1378 C CA . VAL A 1 172 ? -1.151 -1.350 21.780 1.00 93.44 172 VAL A CA 1
ATOM 1379 C C . VAL A 1 172 ? -2.576 -1.239 22.341 1.00 93.44 172 VAL A C 1
ATOM 1381 O O . VAL A 1 172 ? -3.524 -0.918 21.625 1.00 93.44 172 VAL A O 1
ATOM 1384 N N . LYS A 1 173 ? -2.726 -1.513 23.641 1.00 94.06 173 LYS A N 1
ATOM 1385 C CA . LYS A 1 173 ? -4.009 -1.520 24.366 1.00 94.06 173 LYS A CA 1
ATOM 1386 C C . LYS A 1 173 ? -4.500 -0.090 24.609 1.00 94.06 173 LYS A C 1
ATOM 1388 O O . LYS A 1 173 ? -3.694 0.834 24.728 1.00 94.06 173 LYS A O 1
ATOM 1393 N N . GLY A 1 174 ? -5.809 0.121 24.742 1.00 94.25 174 GLY A N 1
ATOM 1394 C CA . GLY A 1 174 ? -6.382 1.458 24.971 1.00 94.25 174 GLY A CA 1
ATOM 1395 C C . GLY A 1 174 ? -6.382 2.364 23.734 1.00 94.25 174 GLY A C 1
ATOM 1396 O O . GLY A 1 174 ? -6.429 3.588 23.863 1.00 94.25 174 GLY A O 1
ATOM 1397 N N . VAL A 1 175 ? -6.283 1.780 22.535 1.00 95.25 175 VAL A N 1
ATOM 1398 C CA . VAL A 1 175 ? -6.312 2.498 21.257 1.00 95.25 175 VAL A CA 1
ATOM 1399 C C . VAL A 1 175 ? -7.424 1.938 20.381 1.00 95.25 175 VAL A C 1
ATOM 1401 O O . VAL A 1 175 ? -7.488 0.740 20.110 1.00 95.25 175 VAL A O 1
ATOM 1404 N N . HIS A 1 176 ? -8.273 2.832 19.891 1.00 95.44 176 HIS A N 1
ATOM 1405 C CA . HIS A 1 176 ? -9.250 2.560 18.848 1.00 95.44 176 HIS A CA 1
ATOM 1406 C C . HIS A 1 176 ? -8.781 3.134 17.511 1.00 95.44 176 HIS A C 1
ATOM 1408 O O . HIS A 1 176 ? -8.016 4.099 17.460 1.00 95.44 176 HIS A O 1
ATOM 1414 N N . VAL A 1 177 ? -9.275 2.553 16.415 1.00 95.06 177 VAL A N 1
ATOM 1415 C CA . VAL A 1 177 ? -9.086 3.105 15.072 1.00 95.06 177 VAL A CA 1
ATOM 1416 C C . VAL A 1 177 ? -10.397 3.723 14.613 1.00 95.06 177 VAL A C 1
ATOM 1418 O O . VAL A 1 177 ? -11.372 3.013 14.389 1.00 95.06 177 VAL A O 1
ATOM 1421 N N . VAL A 1 178 ? -10.434 5.038 14.433 1.00 96.19 178 VAL A N 1
ATOM 1422 C CA . VAL A 1 178 ? -11.533 5.708 13.735 1.00 96.19 178 VAL A CA 1
ATOM 1423 C C . VAL A 1 178 ? -11.221 5.681 12.243 1.00 96.19 178 VAL A C 1
ATOM 1425 O O . VAL A 1 178 ? -10.308 6.355 11.766 1.00 96.19 178 VAL A O 1
ATOM 1428 N N . LEU A 1 179 ? -11.966 4.869 11.500 1.00 94.12 179 LEU A N 1
ATOM 1429 C CA . LEU A 1 179 ? -11.946 4.870 10.043 1.00 94.12 179 LEU A CA 1
ATOM 1430 C C . LEU A 1 179 ? -12.870 5.989 9.559 1.00 94.12 179 LEU A C 1
ATOM 1432 O O . LEU A 1 179 ? -14.063 5.931 9.839 1.00 94.12 179 LEU A O 1
ATOM 1436 N N . ALA A 1 180 ? -12.350 6.977 8.834 1.00 94.06 180 ALA A N 1
ATOM 1437 C CA . ALA A 1 180 ? -13.122 8.132 8.369 1.00 94.06 180 ALA A CA 1
ATOM 1438 C C . ALA A 1 180 ? -12.983 8.319 6.853 1.00 94.06 180 ALA A C 1
ATOM 1440 O O . ALA A 1 180 ? -11.872 8.356 6.325 1.00 94.06 180 ALA A O 1
ATOM 1441 N N . ASN A 1 181 ? -14.104 8.431 6.143 1.00 92.38 181 ASN A N 1
ATOM 1442 C CA . ASN A 1 181 ? -14.149 8.613 4.696 1.00 92.38 181 ASN A CA 1
ATOM 1443 C C . ASN A 1 181 ? -13.917 10.084 4.322 1.00 92.38 181 ASN A C 1
ATOM 1445 O O . ASN A 1 181 ? -14.603 10.964 4.832 1.00 92.38 181 ASN A O 1
ATOM 1449 N N . SER A 1 182 ? -12.999 10.366 3.397 1.00 92.38 182 SER A N 1
ATOM 1450 C CA . SER A 1 182 ? -12.775 11.728 2.880 1.00 92.38 182 SER A CA 1
ATOM 1451 C C . SER A 1 182 ? -13.904 12.244 1.981 1.00 92.38 182 SER A C 1
ATOM 1453 O O . SER A 1 182 ? -13.896 13.411 1.594 1.00 92.38 182 SER A O 1
ATOM 1455 N N . LEU A 1 183 ? -14.839 11.366 1.596 1.00 90.19 183 LEU A N 1
ATOM 1456 C CA . LEU A 1 183 ? -15.877 11.597 0.583 1.00 90.19 183 LEU A CA 1
ATOM 1457 C C . LEU A 1 183 ? -15.324 11.929 -0.808 1.00 90.19 183 LEU A C 1
ATOM 1459 O O . LEU A 1 183 ? -16.073 12.285 -1.713 1.00 90.19 183 LEU A O 1
ATOM 1463 N N . TRP A 1 184 ? -14.013 11.770 -1.002 1.00 85.88 184 TRP A N 1
ATOM 1464 C CA . TRP A 1 184 ? -13.389 11.842 -2.308 1.00 85.88 184 TRP A CA 1
ATOM 1465 C C . TRP A 1 184 ? -13.296 10.440 -2.896 1.00 85.88 184 TRP A C 1
ATOM 1467 O O . TRP A 1 184 ? -12.408 9.655 -2.548 1.00 85.88 184 TRP A O 1
ATOM 1477 N N . GLU A 1 185 ? -14.213 10.104 -3.794 1.00 77.12 185 GLU A N 1
ATOM 1478 C CA . GLU A 1 185 ? -14.235 8.780 -4.398 1.00 77.12 185 GLU A CA 1
ATOM 1479 C C . GLU A 1 185 ? -13.178 8.611 -5.491 1.00 77.12 185 GLU A C 1
ATOM 1481 O O . GLU A 1 185 ? -12.990 9.465 -6.365 1.00 77.12 185 GLU A O 1
ATOM 1486 N N . VAL A 1 186 ? -12.543 7.436 -5.500 1.00 67.56 186 VAL A N 1
ATOM 1487 C CA . VAL A 1 186 ? -11.700 6.985 -6.611 1.00 67.56 186 VAL A CA 1
ATOM 1488 C C . VAL A 1 186 ? -12.127 5.600 -7.054 1.00 67.56 186 VAL A C 1
ATOM 1490 O O . VAL A 1 186 ? -11.901 4.602 -6.368 1.00 67.56 186 VAL A O 1
ATOM 1493 N N . ASN A 1 187 ? -12.652 5.512 -8.274 1.00 64.00 187 ASN A N 1
ATOM 1494 C CA . ASN A 1 187 ? -12.836 4.222 -8.916 1.00 64.00 187 ASN A CA 1
ATOM 1495 C C . ASN A 1 187 ? -11.478 3.688 -9.416 1.00 64.00 187 ASN A C 1
ATOM 1497 O O . ASN A 1 187 ? -10.922 4.167 -10.412 1.00 64.00 187 ASN A O 1
ATOM 1501 N N . LYS A 1 188 ? -10.950 2.675 -8.713 1.00 59.47 188 LYS A N 1
ATOM 1502 C CA . LYS A 1 188 ? -9.656 2.032 -9.002 1.00 59.47 188 LYS A CA 1
ATOM 1503 C C . LYS A 1 188 ? -9.598 1.334 -10.360 1.00 59.47 188 LYS A C 1
ATOM 1505 O O . LYS A 1 188 ? -8.499 1.127 -10.849 1.00 59.47 188 LYS A O 1
ATOM 1510 N N . THR A 1 189 ? -10.727 0.972 -10.965 1.00 51.69 189 THR A N 1
ATOM 1511 C CA . THR A 1 189 ? -10.748 0.234 -12.243 1.00 51.69 189 THR A CA 1
ATOM 1512 C C . THR A 1 189 ? -10.893 1.130 -13.461 1.00 51.69 189 THR A C 1
ATOM 1514 O O . THR A 1 189 ? -10.501 0.716 -14.546 1.00 51.69 189 THR A O 1
ATOM 1517 N N . LEU A 1 190 ? -11.388 2.356 -13.282 1.00 59.56 190 LEU A N 1
ATOM 1518 C CA . LEU A 1 190 ? -11.515 3.363 -14.334 1.00 59.56 190 LEU A CA 1
ATOM 1519 C C . LEU A 1 190 ? -10.311 4.326 -14.280 1.00 59.56 190 LEU A C 1
ATOM 1521 O O . LEU A 1 190 ? -9.164 3.907 -14.447 1.00 59.56 190 LEU A O 1
ATOM 1525 N N . GLY A 1 191 ? -10.532 5.614 -13.991 1.00 53.56 191 GLY A N 1
ATOM 1526 C CA . GLY A 1 191 ? -9.482 6.645 -13.975 1.00 53.56 191 GLY A CA 1
ATOM 1527 C C . GLY A 1 191 ? -8.425 6.504 -12.864 1.00 53.56 191 GLY A C 1
ATOM 1528 O O . GLY A 1 191 ? -7.312 7.034 -12.999 1.00 53.56 191 GLY A O 1
ATOM 1529 N N . GLY A 1 192 ? -8.739 5.778 -11.782 1.00 54.19 192 GLY A N 1
ATOM 1530 C CA . GLY A 1 192 ? -7.814 5.478 -10.683 1.00 54.19 192 GLY A CA 1
ATOM 1531 C C . GLY A 1 192 ? -6.755 4.431 -11.038 1.00 54.19 192 GLY A C 1
ATOM 1532 O O . GLY A 1 192 ? -5.634 4.508 -10.525 1.00 54.19 192 GLY A O 1
ATOM 1533 N N . ASN A 1 193 ? -7.063 3.523 -11.975 1.00 61.16 193 ASN A N 1
ATOM 1534 C CA . ASN A 1 193 ? -6.195 2.398 -12.336 1.00 61.16 193 ASN A CA 1
ATOM 1535 C C . ASN A 1 193 ? -4.833 2.878 -12.837 1.00 61.16 193 ASN A C 1
ATOM 1537 O O . ASN A 1 193 ? -3.780 2.418 -12.406 1.00 61.16 193 ASN A O 1
ATOM 1541 N N . GLN A 1 194 ? -4.847 3.906 -13.689 1.00 70.81 194 GLN A N 1
ATOM 1542 C CA . GLN A 1 194 ? -3.620 4.481 -14.228 1.00 70.81 194 GLN A CA 1
ATOM 1543 C C . GLN A 1 194 ? -2.718 5.052 -13.125 1.00 70.81 194 GLN A C 1
ATOM 1545 O O . GLN A 1 194 ? -1.503 4.916 -13.205 1.00 70.81 194 GLN A O 1
ATOM 1550 N N . SER A 1 195 ? -3.275 5.694 -12.087 1.00 75.62 195 SER A N 1
ATOM 1551 C CA . SER A 1 195 ? -2.445 6.242 -11.004 1.00 75.62 195 SER A CA 1
ATOM 1552 C C . SER A 1 195 ? -1.802 5.131 -10.178 1.00 75.62 195 SER A C 1
ATOM 1554 O O . SER A 1 195 ? -0.635 5.263 -9.809 1.00 75.62 195 SER A O 1
ATOM 1556 N N . PHE A 1 196 ? -2.551 4.058 -9.914 1.00 79.50 196 PHE A N 1
ATOM 1557 C CA . PHE A 1 196 ? -2.074 2.884 -9.191 1.00 79.50 196 PHE A CA 1
ATOM 1558 C C . PHE A 1 196 ? -0.993 2.134 -9.985 1.00 79.50 196 PHE A C 1
ATOM 1560 O O . PHE A 1 196 ? 0.134 1.995 -9.512 1.00 79.50 196 PHE A O 1
ATOM 1567 N N . ASN A 1 197 ? -1.283 1.761 -11.234 1.00 81.88 197 ASN A N 1
ATOM 1568 C CA . ASN A 1 197 ? -0.339 1.057 -12.104 1.00 81.88 197 ASN A CA 1
ATOM 1569 C C . ASN A 1 197 ? 0.907 1.903 -12.412 1.00 81.88 197 ASN A C 1
ATOM 1571 O O . ASN A 1 197 ? 2.009 1.369 -12.492 1.00 81.88 197 ASN A O 1
ATOM 1575 N N . MET A 1 198 ? 0.788 3.235 -12.468 1.00 86.81 198 MET A N 1
ATOM 1576 C CA . MET A 1 198 ? 1.952 4.117 -12.585 1.00 86.81 198 MET A CA 1
ATOM 1577 C C . MET A 1 198 ? 2.880 4.031 -11.361 1.00 86.81 198 MET A C 1
ATOM 1579 O O . MET A 1 198 ? 4.092 4.105 -11.533 1.00 86.81 198 MET A O 1
ATOM 1583 N N . ARG A 1 199 ? 2.363 3.831 -10.134 1.00 89.50 199 ARG A N 1
ATOM 1584 C CA . ARG A 1 199 ? 3.225 3.574 -8.958 1.00 89.50 199 ARG A CA 1
ATOM 1585 C C . ARG A 1 199 ? 3.952 2.242 -9.073 1.00 89.50 199 ARG A C 1
ATOM 1587 O O . ARG A 1 199 ? 5.143 2.184 -8.792 1.00 89.50 199 ARG A O 1
ATOM 1594 N N . LYS A 1 200 ? 3.272 1.202 -9.556 1.00 88.06 200 LYS A N 1
ATOM 1595 C CA . LYS A 1 200 ? 3.904 -0.092 -9.852 1.00 88.06 200 LYS A CA 1
ATOM 1596 C C . LYS A 1 200 ? 5.009 0.048 -10.899 1.00 88.06 200 LYS A C 1
ATOM 1598 O O . LYS A 1 200 ? 6.084 -0.514 -10.717 1.00 88.06 200 LYS A O 1
ATOM 1603 N N . GLY A 1 201 ? 4.779 0.863 -11.928 1.00 90.44 201 GLY A N 1
ATOM 1604 C CA . GLY A 1 201 ? 5.792 1.234 -12.911 1.00 90.44 201 GLY A CA 1
ATOM 1605 C C . GLY A 1 201 ? 7.000 1.938 -12.292 1.00 90.44 201 GLY A C 1
ATOM 1606 O O . GLY A 1 201 ? 8.128 1.582 -12.610 1.00 90.44 201 GLY A O 1
ATOM 1607 N N . TRP A 1 202 ? 6.785 2.886 -11.371 1.00 93.62 202 TRP A N 1
ATOM 1608 C CA . TRP A 1 202 ? 7.871 3.572 -10.651 1.00 93.62 202 TRP A CA 1
ATOM 1609 C C . TRP A 1 202 ? 8.712 2.618 -9.812 1.00 93.62 202 TRP A C 1
ATOM 1611 O O . TRP A 1 202 ? 9.934 2.717 -9.832 1.00 93.62 202 TRP A O 1
ATOM 1621 N N . MET A 1 203 ? 8.055 1.702 -9.098 1.00 93.56 203 MET A N 1
ATOM 1622 C CA . MET A 1 203 ? 8.721 0.677 -8.297 1.00 93.56 203 MET A CA 1
ATOM 1623 C C . MET A 1 203 ? 9.582 -0.217 -9.184 1.00 93.56 203 MET A C 1
ATOM 1625 O O . MET A 1 203 ? 10.793 -0.247 -9.020 1.00 93.56 203 MET A O 1
ATOM 1629 N N . ARG A 1 204 ? 8.965 -0.856 -10.186 1.00 92.56 204 ARG A N 1
ATOM 1630 C CA . ARG A 1 204 ? 9.642 -1.801 -11.077 1.00 92.56 204 ARG A CA 1
ATOM 1631 C C . ARG A 1 204 ? 10.802 -1.153 -11.832 1.00 92.56 204 ARG A C 1
ATOM 1633 O O . ARG A 1 204 ? 11.891 -1.703 -11.865 1.00 92.56 204 ARG A O 1
ATOM 1640 N N . MET A 1 205 ? 10.582 0.024 -12.420 1.00 94.88 205 MET A N 1
ATOM 1641 C CA . MET A 1 205 ? 11.637 0.747 -13.137 1.00 94.88 205 MET A CA 1
ATOM 1642 C C . MET A 1 205 ? 12.765 1.178 -12.199 1.00 94.88 205 MET A C 1
ATOM 1644 O O . MET A 1 205 ? 13.933 1.144 -12.574 1.00 94.88 205 MET A O 1
ATOM 1648 N N . GLY A 1 206 ? 12.412 1.611 -10.989 1.00 96.44 206 GLY A N 1
ATOM 1649 C CA . GLY A 1 206 ? 13.380 2.008 -9.983 1.00 96.44 206 GLY A CA 1
ATOM 1650 C C . GLY A 1 206 ? 14.250 0.837 -9.535 1.00 96.44 206 GLY A C 1
ATOM 1651 O O . GLY A 1 206 ? 15.463 1.007 -9.449 1.00 96.44 206 GLY A O 1
ATOM 1652 N N . ASP A 1 207 ? 13.638 -0.328 -9.320 1.00 95.56 207 ASP A N 1
ATOM 1653 C CA . ASP A 1 207 ? 14.326 -1.575 -8.986 1.00 95.56 207 ASP A CA 1
ATOM 1654 C C . ASP A 1 207 ? 15.282 -1.999 -10.105 1.00 95.56 207 ASP A C 1
ATOM 1656 O O . ASP A 1 207 ? 16.469 -2.183 -9.860 1.00 95.56 207 ASP A O 1
ATOM 1660 N N . GLU A 1 208 ? 14.802 -2.062 -11.351 1.00 96.12 208 GLU A N 1
ATOM 1661 C CA . GLU A 1 208 ? 15.624 -2.454 -12.504 1.00 96.12 208 GLU A CA 1
ATOM 1662 C C . GLU A 1 208 ? 16.832 -1.518 -12.697 1.00 96.12 208 GLU A C 1
ATOM 1664 O O . GLU A 1 208 ? 17.952 -1.978 -12.914 1.00 96.12 208 GLU A O 1
ATOM 1669 N N . ILE A 1 209 ? 16.642 -0.199 -12.570 1.00 97.56 209 ILE A N 1
ATOM 1670 C CA . ILE A 1 209 ? 17.748 0.765 -12.690 1.00 97.56 209 ILE A CA 1
ATOM 1671 C C . ILE A 1 209 ? 18.704 0.670 -11.495 1.00 97.56 209 ILE A C 1
ATOM 1673 O O . ILE A 1 209 ? 19.913 0.798 -11.685 1.00 97.56 209 ILE A O 1
ATOM 1677 N N . MET A 1 210 ? 18.203 0.423 -10.282 1.00 98.25 210 MET A N 1
ATOM 1678 C CA . MET A 1 210 ? 19.062 0.204 -9.118 1.00 98.25 210 MET A CA 1
ATOM 1679 C C . MET A 1 210 ? 19.930 -1.044 -9.301 1.00 98.25 210 MET A C 1
ATOM 1681 O O . MET A 1 210 ? 21.136 -0.969 -9.082 1.00 98.25 210 MET A O 1
ATOM 1685 N N . THR A 1 211 ? 19.360 -2.153 -9.776 1.00 97.88 211 THR A N 1
ATOM 1686 C CA . THR A 1 211 ? 20.114 -3.371 -10.100 1.00 97.88 211 THR A CA 1
ATOM 1687 C C . THR A 1 211 ? 21.222 -3.088 -11.114 1.00 97.88 211 THR A C 1
ATOM 1689 O O . THR A 1 211 ? 22.371 -3.448 -10.875 1.00 97.88 211 THR A O 1
ATOM 1692 N N . LEU A 1 212 ? 20.934 -2.339 -12.185 1.00 98.19 212 LEU A N 1
ATOM 1693 C CA . LEU A 1 212 ? 21.959 -1.955 -13.163 1.00 98.19 212 LEU A CA 1
ATOM 1694 C C . LEU A 1 212 ? 23.078 -1.093 -12.553 1.00 98.19 212 LEU A C 1
ATOM 1696 O O . LEU A 1 212 ? 24.237 -1.220 -12.962 1.00 98.19 212 LEU A O 1
ATOM 1700 N N . ILE A 1 213 ? 22.753 -0.203 -11.608 1.00 98.31 213 ILE A N 1
ATOM 1701 C CA . ILE A 1 213 ? 23.742 0.600 -10.871 1.00 98.31 213 ILE A CA 1
ATOM 1702 C C . ILE A 1 213 ? 24.622 -0.308 -10.004 1.00 98.31 213 ILE A C 1
ATOM 1704 O O . ILE A 1 213 ? 25.843 -0.151 -10.032 1.00 98.31 213 ILE A O 1
ATOM 1708 N N . ILE A 1 214 ? 24.029 -1.271 -9.291 1.00 98.31 214 ILE A N 1
ATOM 1709 C CA . ILE A 1 214 ? 24.753 -2.251 -8.467 1.00 98.31 214 ILE A CA 1
ATOM 1710 C C . ILE A 1 214 ? 25.723 -3.061 -9.325 1.00 98.31 214 ILE A C 1
ATOM 1712 O O . ILE A 1 214 ? 26.918 -3.085 -9.040 1.00 98.31 214 ILE A O 1
ATOM 1716 N N . GLU A 1 215 ? 25.245 -3.631 -10.431 1.00 97.75 215 GLU A N 1
ATOM 1717 C CA . GLU A 1 215 ? 26.076 -4.385 -11.375 1.00 97.75 215 GLU A CA 1
ATOM 1718 C C . GLU A 1 215 ? 27.205 -3.524 -11.962 1.00 97.75 215 GLU A C 1
ATOM 1720 O O . GLU A 1 215 ? 28.333 -3.986 -12.147 1.00 97.75 215 GLU A O 1
ATOM 1725 N N . ALA A 1 216 ? 26.929 -2.250 -12.265 1.00 97.38 216 ALA A N 1
ATOM 1726 C CA . ALA A 1 216 ? 27.942 -1.324 -12.760 1.00 97.38 216 ALA A CA 1
ATOM 1727 C C . ALA A 1 216 ? 29.041 -1.070 -11.723 1.00 97.38 216 ALA A C 1
ATOM 1729 O O . ALA A 1 216 ? 30.220 -1.075 -12.079 1.00 97.38 216 ALA A O 1
ATOM 1730 N N . ALA A 1 217 ? 28.653 -0.841 -10.468 1.00 97.12 217 ALA A N 1
ATOM 1731 C CA . ALA A 1 217 ? 29.574 -0.588 -9.372 1.00 97.12 217 ALA A CA 1
ATOM 1732 C C . ALA A 1 217 ? 30.424 -1.830 -9.067 1.00 97.12 217 ALA A C 1
ATOM 1734 O O . ALA A 1 217 ? 31.650 -1.723 -9.035 1.00 97.12 217 ALA A O 1
ATOM 1735 N N . ALA A 1 218 ? 29.807 -3.012 -8.965 1.00 96.06 218 ALA A N 1
ATOM 1736 C CA . ALA A 1 218 ? 30.507 -4.286 -8.794 1.00 96.06 218 ALA A CA 1
ATOM 1737 C C . ALA A 1 218 ? 31.514 -4.539 -9.933 1.00 96.06 218 ALA A C 1
ATOM 1739 O O . ALA A 1 218 ? 32.681 -4.863 -9.699 1.00 96.06 218 ALA A O 1
ATOM 1740 N N . ASN A 1 219 ? 31.116 -4.278 -11.185 1.00 96.19 219 ASN A N 1
ATOM 1741 C CA . ASN A 1 219 ? 32.018 -4.393 -12.330 1.00 96.19 219 ASN A CA 1
ATOM 1742 C C . ASN A 1 219 ? 33.193 -3.402 -12.250 1.00 96.19 219 ASN A C 1
ATOM 1744 O O . ASN A 1 219 ? 34.335 -3.780 -12.521 1.00 96.19 219 ASN A O 1
ATOM 1748 N N . ALA A 1 220 ? 32.938 -2.149 -11.863 1.00 95.44 220 ALA A N 1
ATOM 1749 C CA . ALA A 1 220 ? 33.977 -1.136 -11.708 1.00 95.44 220 ALA A CA 1
ATOM 1750 C C . ALA A 1 220 ? 34.991 -1.504 -10.616 1.00 95.44 220 ALA A C 1
ATOM 1752 O O . ALA A 1 220 ? 36.198 -1.362 -10.835 1.00 95.44 220 ALA A O 1
ATOM 1753 N N . LEU A 1 221 ? 34.515 -2.047 -9.492 1.00 94.50 221 LEU A N 1
ATOM 1754 C CA . LEU A 1 221 ? 35.349 -2.566 -8.408 1.00 94.50 221 LEU A CA 1
ATOM 1755 C C . LEU A 1 221 ? 36.217 -3.736 -8.878 1.00 94.50 221 LEU A C 1
ATOM 1757 O O . LEU A 1 221 ? 37.432 -3.702 -8.691 1.00 94.50 221 LEU A O 1
ATOM 1761 N N . SER A 1 222 ? 35.634 -4.712 -9.586 1.00 93.38 222 SER A N 1
ATOM 1762 C CA . SER A 1 222 ? 36.374 -5.875 -10.109 1.00 93.38 222 SER A CA 1
ATOM 1763 C C . SER A 1 222 ? 37.512 -5.496 -11.070 1.00 93.38 222 SER A C 1
ATOM 1765 O O . SER A 1 222 ? 38.513 -6.203 -11.177 1.00 93.38 222 SER A O 1
ATOM 1767 N N . LYS A 1 223 ? 37.384 -4.350 -11.752 1.00 94.31 223 LYS A N 1
ATOM 1768 C CA . LYS A 1 223 ? 38.381 -3.803 -12.685 1.00 94.31 223 LYS A CA 1
ATOM 1769 C C . LYS A 1 223 ? 39.343 -2.803 -12.035 1.00 94.31 223 LYS A C 1
ATOM 1771 O O . LYS A 1 223 ? 40.201 -2.257 -12.725 1.00 94.31 223 LYS A O 1
ATOM 1776 N N . GLY A 1 224 ? 39.199 -2.526 -10.738 1.00 92.00 224 GLY A N 1
ATOM 1777 C CA . GLY A 1 224 ? 40.017 -1.549 -10.020 1.00 92.00 224 GLY A CA 1
ATOM 1778 C C . GLY A 1 224 ? 39.823 -0.102 -10.489 1.00 92.00 224 GLY A C 1
ATOM 1779 O O . GLY A 1 224 ? 40.756 0.696 -10.386 1.00 92.00 224 GLY A O 1
ATOM 1780 N N . MET A 1 225 ? 38.641 0.241 -11.018 1.00 88.56 225 MET A N 1
ATOM 1781 C CA . MET A 1 225 ? 38.290 1.591 -11.496 1.00 88.56 225 MET A CA 1
ATOM 1782 C C . MET A 1 225 ? 37.793 2.525 -10.375 1.00 88.56 225 MET A C 1
ATOM 1784 O O . MET A 1 225 ? 37.397 3.656 -10.633 1.00 88.56 225 MET A O 1
ATOM 1788 N N . ASN A 1 226 ? 37.851 2.085 -9.120 1.00 87.81 226 ASN A N 1
ATOM 1789 C CA . ASN A 1 226 ? 37.386 2.792 -7.923 1.00 87.81 226 ASN A CA 1
ATOM 1790 C C . ASN A 1 226 ? 38.463 3.665 -7.246 1.00 87.81 226 ASN A C 1
ATOM 1792 O O . ASN A 1 226 ? 38.377 3.949 -6.055 1.00 87.81 226 ASN A O 1
ATOM 1796 N N . ARG A 1 227 ? 39.525 4.036 -7.972 1.00 81.00 227 ARG A N 1
ATOM 1797 C CA . ARG A 1 227 ? 40.707 4.705 -7.391 1.00 81.00 227 ARG A CA 1
ATOM 1798 C C . ARG A 1 227 ? 40.582 6.221 -7.289 1.00 81.00 227 ARG A C 1
ATOM 1800 O O . ARG A 1 227 ? 41.287 6.828 -6.490 1.00 81.00 227 ARG A O 1
ATOM 1807 N N . ALA A 1 228 ? 39.753 6.830 -8.131 1.00 86.56 228 ALA A N 1
ATOM 1808 C CA . ALA A 1 228 ? 39.554 8.272 -8.134 1.00 86.56 228 ALA A CA 1
ATOM 1809 C C . ALA A 1 228 ? 38.463 8.668 -7.132 1.00 86.56 228 ALA A C 1
ATOM 1811 O O . ALA A 1 228 ? 37.454 7.978 -6.995 1.00 86.56 228 ALA A O 1
ATOM 1812 N N . GLU A 1 229 ? 38.642 9.805 -6.465 1.00 89.81 229 GLU A N 1
ATOM 1813 C CA . GLU A 1 229 ? 37.565 10.427 -5.695 1.00 89.81 229 GLU A CA 1
ATOM 1814 C C . GLU A 1 229 ? 36.383 10.744 -6.625 1.00 89.81 229 GLU A C 1
ATOM 1816 O O . GLU A 1 229 ? 36.580 11.277 -7.720 1.00 89.81 229 GLU A O 1
ATOM 1821 N N . GLY A 1 230 ? 35.157 10.408 -6.214 1.00 93.06 230 GLY A N 1
ATOM 1822 C CA . GLY A 1 230 ? 33.977 10.614 -7.050 1.00 93.06 230 GLY A CA 1
ATOM 1823 C C . GLY A 1 230 ? 33.763 9.544 -8.125 1.00 93.06 230 GLY A C 1
ATOM 1824 O O . GLY A 1 230 ? 32.912 9.745 -8.994 1.00 93.06 230 GLY A O 1
ATOM 1825 N N . TRP A 1 231 ? 34.503 8.422 -8.102 1.00 95.56 231 TRP A N 1
ATOM 1826 C CA . TRP A 1 231 ? 34.405 7.375 -9.130 1.00 95.56 231 TRP A CA 1
ATOM 1827 C C . TRP A 1 231 ? 32.972 6.874 -9.331 1.00 95.56 231 TRP A C 1
ATOM 1829 O O . TRP A 1 231 ? 32.568 6.618 -10.465 1.00 95.56 231 TRP A O 1
ATOM 1839 N N . LEU A 1 232 ? 32.189 6.760 -8.255 1.00 96.62 232 LEU A N 1
ATOM 1840 C CA . LEU A 1 232 ? 30.829 6.237 -8.319 1.00 96.62 232 LEU A CA 1
ATOM 1841 C C . LEU A 1 232 ? 29.889 7.265 -8.947 1.00 96.62 232 LEU A C 1
ATOM 1843 O O . LEU A 1 232 ? 29.021 6.919 -9.747 1.00 96.62 232 LEU A O 1
ATOM 1847 N N . SER A 1 233 ? 30.097 8.545 -8.636 1.00 96.81 233 SER A N 1
ATOM 1848 C CA . SER A 1 233 ? 29.331 9.631 -9.251 1.00 96.81 233 SER A CA 1
ATOM 1849 C C . SER A 1 233 ? 29.621 9.759 -10.746 1.00 96.81 233 SER A C 1
ATOM 1851 O O . SER A 1 233 ? 28.685 9.908 -11.540 1.00 96.81 233 SER A O 1
ATOM 1853 N N . SER A 1 234 ? 30.893 9.642 -11.138 1.00 96.75 234 SER A N 1
ATOM 1854 C CA . SER A 1 234 ? 31.308 9.617 -12.543 1.00 96.75 234 SER A CA 1
ATOM 1855 C C . SER A 1 234 ? 30.724 8.410 -13.267 1.00 96.75 234 SER A C 1
ATOM 1857 O O . SER A 1 234 ? 30.089 8.578 -14.303 1.00 96.75 234 SER A O 1
ATOM 1859 N N . LEU A 1 235 ? 30.815 7.214 -12.673 1.00 96.94 235 LEU A N 1
ATOM 1860 C CA . LEU A 1 235 ? 30.237 5.990 -13.226 1.00 96.94 235 LEU A CA 1
ATOM 1861 C C . LEU A 1 235 ? 28.736 6.142 -13.493 1.00 96.94 235 LEU A C 1
ATOM 1863 O O . LEU A 1 235 ? 28.264 5.796 -14.578 1.00 96.94 235 LEU A O 1
ATOM 1867 N N . VAL A 1 236 ? 27.981 6.658 -12.517 1.00 97.12 236 VAL A N 1
ATOM 1868 C CA . VAL A 1 236 ? 26.533 6.824 -12.670 1.00 97.12 236 VAL A CA 1
ATOM 1869 C C . VAL A 1 236 ? 26.211 7.844 -13.764 1.00 97.12 236 VAL A C 1
ATOM 1871 O O . VAL A 1 236 ? 25.353 7.595 -14.615 1.00 97.12 236 VAL A O 1
ATOM 1874 N N . THR A 1 237 ? 26.942 8.957 -13.789 1.00 96.94 237 THR A N 1
ATOM 1875 C CA . THR A 1 237 ? 26.753 10.024 -14.778 1.00 96.94 237 THR A CA 1
ATOM 1876 C C . THR A 1 237 ? 27.067 9.544 -16.192 1.00 96.94 237 THR A C 1
ATOM 1878 O O . THR A 1 237 ? 26.254 9.731 -17.094 1.00 96.94 237 THR A O 1
ATOM 1881 N N . GLU A 1 238 ? 28.203 8.880 -16.391 1.00 96.12 238 GLU A N 1
ATOM 1882 C CA . GLU A 1 238 ? 28.657 8.407 -17.701 1.00 96.12 238 GLU A CA 1
ATOM 1883 C C . GLU A 1 238 ? 27.795 7.258 -18.231 1.00 96.12 238 GLU A C 1
ATOM 1885 O O . GLU A 1 238 ? 27.395 7.267 -19.396 1.00 96.12 238 GLU A O 1
ATOM 1890 N N . LYS A 1 239 ? 27.470 6.275 -17.382 1.00 96.31 239 LYS A N 1
ATOM 1891 C CA . LYS A 1 239 ? 26.746 5.071 -17.811 1.00 96.31 239 LYS A CA 1
ATOM 1892 C C . LYS A 1 239 ? 25.241 5.307 -17.935 1.00 96.31 239 LYS A C 1
ATOM 1894 O O . LYS A 1 239 ? 24.615 4.806 -18.870 1.00 96.31 239 LYS A O 1
ATOM 1899 N N . PHE A 1 240 ? 24.647 6.066 -17.013 1.00 96.81 240 PHE A N 1
ATOM 1900 C CA . PHE A 1 240 ? 23.192 6.233 -16.944 1.00 96.81 240 PHE A CA 1
ATOM 1901 C C . PHE A 1 240 ? 22.709 7.616 -17.369 1.00 96.81 240 PHE A C 1
ATOM 1903 O O . PHE A 1 240 ? 21.528 7.755 -17.685 1.00 96.81 240 PHE A O 1
ATOM 1910 N N . GLY A 1 241 ? 23.587 8.612 -17.501 1.00 94.75 241 GLY A N 1
ATOM 1911 C CA . GLY A 1 241 ? 23.238 9.931 -18.037 1.00 94.75 241 GLY A CA 1
ATOM 1912 C C . GLY A 1 241 ? 22.497 10.839 -17.053 1.00 94.75 241 GLY A C 1
ATOM 1913 O O . GLY A 1 241 ? 21.787 11.741 -17.488 1.00 94.75 241 GLY A O 1
ATOM 1914 N N . PHE A 1 242 ? 22.621 10.600 -15.745 1.00 94.06 242 PHE A N 1
ATOM 1915 C CA . PHE A 1 242 ? 22.083 11.477 -14.702 1.00 94.06 242 PHE A CA 1
ATOM 1916 C C . PHE A 1 242 ? 23.048 11.607 -13.523 1.00 94.06 242 PHE A C 1
ATOM 1918 O O . PHE A 1 242 ? 23.856 10.722 -13.263 1.00 94.06 242 PHE A O 1
ATOM 1925 N N . ILE A 1 243 ? 22.931 12.716 -12.794 1.00 94.69 243 ILE A N 1
ATOM 1926 C CA . ILE A 1 243 ? 23.800 13.038 -11.659 1.00 94.69 243 ILE A CA 1
ATOM 1927 C C . ILE A 1 243 ? 23.160 12.506 -10.363 1.00 94.69 243 ILE A C 1
ATOM 1929 O O . ILE A 1 243 ? 21.977 12.786 -10.111 1.00 94.69 243 ILE A O 1
ATOM 1933 N N . PRO A 1 244 ? 23.909 11.771 -9.517 1.00 95.25 244 PRO A N 1
ATOM 1934 C CA . PRO A 1 244 ? 23.450 11.392 -8.185 1.00 95.25 244 PRO A CA 1
ATOM 1935 C C . PRO A 1 244 ? 23.001 12.592 -7.345 1.00 95.25 244 PRO A C 1
ATOM 1937 O O . PRO A 1 244 ? 23.465 13.718 -7.495 1.00 95.25 244 PRO A O 1
ATOM 1940 N N . GLY A 1 245 ? 22.073 12.356 -6.425 1.00 95.06 245 GLY A N 1
ATOM 1941 C CA . GLY A 1 245 ? 21.537 13.389 -5.541 1.00 95.06 245 GLY A CA 1
ATOM 1942 C C . GLY A 1 245 ? 22.478 13.832 -4.427 1.00 95.06 245 GLY A C 1
ATOM 1943 O O . GLY A 1 245 ? 22.178 14.815 -3.754 1.00 95.06 245 GLY A O 1
ATOM 1944 N N . CYS A 1 246 ? 23.552 13.089 -4.185 1.00 94.94 246 CYS A N 1
ATOM 1945 C CA . CYS A 1 246 ? 24.556 13.369 -3.171 1.00 94.94 246 CYS A CA 1
ATOM 1946 C C . CYS A 1 246 ? 25.919 12.862 -3.646 1.00 94.94 246 CYS A C 1
ATOM 1948 O O . CYS A 1 246 ? 25.996 12.092 -4.602 1.00 94.94 246 CYS A O 1
ATOM 1950 N N . LYS A 1 247 ? 26.981 13.256 -2.940 1.00 94.81 247 LYS A N 1
ATOM 1951 C CA . LYS A 1 247 ? 28.285 12.601 -3.047 1.00 94.81 247 LYS A CA 1
ATOM 1952 C C . LYS A 1 247 ? 28.255 11.320 -2.194 1.00 94.81 247 LYS A C 1
ATOM 1954 O O . LYS A 1 247 ? 28.132 11.450 -0.975 1.00 94.81 247 LYS A O 1
ATOM 1959 N N . PRO A 1 248 ? 28.317 10.117 -2.790 1.00 94.75 248 PRO A N 1
ATOM 1960 C CA . PRO A 1 248 ? 28.111 8.848 -2.088 1.00 94.75 248 PRO A CA 1
ATOM 1961 C C . PRO A 1 248 ? 29.386 8.397 -1.353 1.00 94.75 248 PRO A C 1
ATOM 1963 O O . PRO A 1 248 ? 30.046 7.432 -1.728 1.00 94.75 248 PRO A O 1
ATOM 1966 N N . THR A 1 249 ? 29.774 9.153 -0.326 1.00 95.50 249 THR A N 1
ATOM 1967 C CA . THR A 1 249 ? 31.069 9.017 0.356 1.00 95.50 249 THR A CA 1
ATOM 1968 C C . THR A 1 249 ? 31.202 7.679 1.079 1.00 95.50 249 THR A C 1
ATOM 1970 O O . THR A 1 249 ? 32.255 7.047 1.001 1.00 95.50 249 THR A O 1
ATOM 1973 N N . LEU A 1 250 ? 30.154 7.217 1.765 1.00 97.12 250 LEU A N 1
ATOM 1974 C CA . LEU A 1 250 ? 30.174 5.933 2.467 1.00 97.12 250 LEU A CA 1
ATOM 1975 C C . LEU A 1 250 ? 30.274 4.772 1.475 1.00 97.12 250 LEU A C 1
ATOM 1977 O O . LEU A 1 250 ? 31.069 3.863 1.694 1.00 97.12 250 LEU A O 1
ATOM 1981 N N . LEU A 1 251 ? 29.528 4.820 0.371 1.00 97.06 251 LEU A N 1
ATOM 1982 C CA . LEU A 1 251 ? 29.591 3.786 -0.667 1.00 97.06 251 LEU A CA 1
ATOM 1983 C C . LEU A 1 251 ? 30.916 3.786 -1.445 1.00 97.06 251 LEU A C 1
ATOM 1985 O O . LEU A 1 251 ? 31.323 2.737 -1.943 1.00 97.06 251 LEU A O 1
ATOM 1989 N N . GLU A 1 252 ? 31.584 4.937 -1.572 1.00 94.94 252 GLU A N 1
ATOM 1990 C CA . GLU A 1 252 ? 32.896 5.034 -2.226 1.00 94.94 252 GLU A CA 1
ATOM 1991 C C . GLU A 1 252 ? 34.039 4.551 -1.329 1.00 94.94 252 GLU A C 1
ATOM 1993 O O . GLU A 1 252 ? 34.964 3.904 -1.819 1.00 94.94 252 GLU A O 1
ATOM 1998 N N . THR A 1 253 ? 33.987 4.868 -0.033 1.00 94.44 253 THR A N 1
ATOM 1999 C CA . THR A 1 253 ? 35.075 4.580 0.919 1.00 94.44 253 THR A CA 1
ATOM 2000 C C . THR A 1 253 ? 35.017 3.182 1.535 1.00 94.44 253 THR A C 1
ATOM 2002 O O . THR A 1 253 ? 36.025 2.740 2.078 1.00 94.44 253 THR A O 1
ATOM 2005 N N . ASN A 1 254 ? 33.885 2.476 1.421 1.00 96.31 254 ASN A N 1
ATOM 2006 C CA . ASN A 1 254 ? 33.679 1.127 1.967 1.00 96.31 254 ASN A CA 1
ATOM 2007 C C . ASN A 1 254 ? 33.302 0.152 0.830 1.00 96.31 254 ASN A C 1
ATOM 2009 O O . ASN A 1 254 ? 32.122 -0.175 0.656 1.00 96.31 254 ASN A O 1
ATOM 2013 N N . PRO A 1 255 ? 34.264 -0.280 -0.010 1.00 92.50 255 PRO A N 1
ATOM 2014 C CA . PRO A 1 255 ? 33.994 -1.158 -1.151 1.00 92.50 255 PRO A CA 1
ATOM 2015 C C . PRO A 1 255 ? 33.345 -2.496 -0.757 1.00 92.50 255 PRO A C 1
ATOM 2017 O O . PRO A 1 255 ? 32.564 -3.041 -1.535 1.00 92.50 255 PRO A O 1
ATOM 2020 N N . GLU A 1 256 ? 33.586 -2.989 0.459 1.00 94.75 256 GLU A N 1
ATOM 2021 C CA . GLU A 1 256 ? 32.972 -4.196 1.021 1.00 94.75 256 GLU A CA 1
ATOM 2022 C C . GLU A 1 256 ? 31.442 -4.106 1.153 1.00 94.75 256 GLU A C 1
ATOM 2024 O O . GLU A 1 256 ? 30.759 -5.126 1.262 1.00 94.75 256 GLU A O 1
ATOM 2029 N N . TYR A 1 257 ? 30.864 -2.899 1.127 1.00 97.81 257 TYR A N 1
ATOM 2030 C CA . TYR A 1 257 ? 29.411 -2.736 1.096 1.00 97.81 257 TYR A CA 1
ATOM 2031 C C . TYR A 1 257 ? 28.808 -3.276 -0.197 1.00 97.81 257 TYR A C 1
ATOM 2033 O O . TYR A 1 257 ? 27.702 -3.810 -0.159 1.00 97.81 257 TYR A O 1
ATOM 2041 N N . TRP A 1 258 ? 29.517 -3.190 -1.324 1.00 96.88 258 TRP A N 1
ATOM 2042 C CA . TRP A 1 258 ? 28.986 -3.616 -2.618 1.00 96.88 258 TRP A CA 1
ATOM 2043 C C . TRP A 1 258 ? 28.802 -5.126 -2.719 1.00 96.88 258 TRP A C 1
ATOM 2045 O O . TRP A 1 258 ? 27.803 -5.552 -3.286 1.00 96.88 258 TRP A O 1
ATOM 2055 N N . GLU A 1 259 ? 29.670 -5.921 -2.088 1.00 95.38 259 GLU A N 1
ATOM 2056 C CA . GLU A 1 259 ? 29.492 -7.378 -1.997 1.00 95.38 259 GLU A CA 1
ATOM 2057 C C . GLU A 1 259 ? 28.191 -7.729 -1.262 1.00 95.38 259 GLU A C 1
ATOM 2059 O O . GLU A 1 259 ? 27.410 -8.576 -1.699 1.00 95.38 259 GLU A O 1
ATOM 2064 N N . LYS A 1 260 ? 27.909 -7.028 -0.157 1.00 97.38 260 LYS A N 1
ATOM 2065 C CA . LYS A 1 260 ? 26.677 -7.230 0.613 1.00 97.38 260 LYS A CA 1
ATOM 2066 C C . LYS A 1 260 ? 25.441 -6.728 -0.126 1.00 97.38 260 LYS A C 1
ATOM 2068 O O . LYS A 1 260 ? 24.394 -7.368 -0.052 1.00 97.38 260 LYS A O 1
ATOM 2073 N N . ILE A 1 261 ? 25.546 -5.592 -0.815 1.00 97.38 261 ILE A N 1
ATOM 2074 C CA . ILE A 1 261 ? 24.458 -5.040 -1.627 1.00 97.38 261 ILE A CA 1
ATOM 2075 C C . ILE A 1 261 ? 24.112 -6.015 -2.754 1.00 97.38 261 ILE A C 1
ATOM 2077 O O . ILE A 1 261 ? 22.942 -6.348 -2.906 1.00 97.38 261 ILE A O 1
ATOM 2081 N N . GLU A 1 262 ? 25.104 -6.504 -3.499 1.00 95.94 262 GLU A N 1
ATOM 2082 C CA . GLU A 1 262 ? 24.913 -7.452 -4.602 1.00 95.94 262 GLU A CA 1
ATOM 2083 C C . GLU A 1 262 ? 24.279 -8.764 -4.122 1.00 95.94 262 GLU A C 1
ATOM 2085 O O . GLU A 1 262 ? 23.355 -9.268 -4.754 1.00 95.94 262 GLU A O 1
ATOM 2090 N N . ALA A 1 263 ? 24.702 -9.275 -2.963 1.00 94.75 263 ALA A N 1
ATOM 2091 C CA . ALA A 1 263 ? 24.154 -10.508 -2.404 1.00 94.75 263 ALA A CA 1
ATOM 2092 C C . ALA A 1 263 ? 22.710 -10.371 -1.883 1.00 94.75 263 ALA A C 1
ATOM 2094 O O . ALA A 1 263 ? 21.950 -11.340 -1.915 1.00 94.75 263 ALA A O 1
ATOM 2095 N N . ASN A 1 264 ? 22.326 -9.198 -1.364 1.00 94.50 264 ASN A N 1
ATOM 2096 C CA . ASN A 1 264 ? 21.092 -9.049 -0.581 1.00 94.50 264 ASN A CA 1
ATOM 2097 C C . ASN A 1 264 ? 20.023 -8.149 -1.222 1.00 94.50 264 ASN A C 1
ATOM 2099 O O . ASN A 1 264 ? 18.851 -8.185 -0.814 1.00 94.50 264 ASN A O 1
ATOM 2103 N N . TYR A 1 265 ? 20.371 -7.329 -2.214 1.00 95.00 265 TYR A N 1
ATOM 2104 C CA . TYR A 1 265 ? 19.404 -6.478 -2.897 1.00 95.00 265 TYR A CA 1
ATOM 2105 C C . TYR A 1 265 ? 18.576 -7.284 -3.900 1.00 95.00 265 TYR A C 1
ATOM 2107 O O . TYR A 1 265 ? 19.099 -7.863 -4.843 1.00 95.00 265 TYR A O 1
ATOM 2115 N N . HIS A 1 266 ? 17.256 -7.276 -3.713 1.00 89.50 266 HIS A N 1
ATOM 2116 C CA . HIS A 1 266 ? 16.313 -7.941 -4.618 1.00 89.50 266 HIS A CA 1
ATOM 2117 C C . HIS A 1 266 ? 15.313 -6.952 -5.229 1.00 89.50 266 HIS A C 1
ATOM 2119 O O . HIS A 1 266 ? 14.914 -7.082 -6.381 1.00 89.50 266 HIS A O 1
ATOM 2125 N N . LYS A 1 267 ? 14.859 -5.993 -4.418 1.00 92.25 267 LYS A N 1
ATOM 2126 C CA . LYS A 1 267 ? 13.870 -4.956 -4.746 1.00 92.25 267 LYS A CA 1
ATOM 2127 C C . LYS A 1 267 ? 13.952 -3.846 -3.704 1.00 92.25 267 LYS A C 1
ATOM 2129 O O . LYS A 1 267 ? 14.625 -4.004 -2.689 1.00 92.25 267 LYS A O 1
ATOM 2134 N N . PHE A 1 268 ? 13.202 -2.763 -3.860 1.00 94.50 268 PHE A N 1
ATOM 2135 C CA . PHE A 1 268 ? 13.154 -1.671 -2.887 1.00 94.50 268 PHE A CA 1
ATOM 2136 C C . PHE A 1 268 ? 12.713 -2.123 -1.495 1.00 94.50 268 PHE A C 1
ATOM 2138 O O . PHE A 1 268 ? 13.144 -1.547 -0.500 1.00 94.50 268 PHE A O 1
ATOM 2145 N N . GLY A 1 269 ? 11.950 -3.215 -1.401 1.00 90.12 269 GLY A N 1
ATOM 2146 C CA . GLY A 1 269 ? 11.657 -3.868 -0.124 1.00 90.12 269 GLY A CA 1
ATOM 2147 C C . GLY A 1 269 ? 12.904 -4.322 0.653 1.00 90.12 269 GLY A C 1
ATOM 2148 O O . GLY A 1 269 ? 12.819 -4.482 1.865 1.00 90.12 269 GLY A O 1
ATOM 2149 N N . SER A 1 270 ? 14.058 -4.489 -0.000 1.00 92.56 270 SER A N 1
ATOM 2150 C CA . SER A 1 270 ? 15.335 -4.813 0.640 1.00 92.56 270 SER A CA 1
ATOM 2151 C C . SER A 1 270 ? 16.004 -3.617 1.321 1.00 92.56 270 SER A C 1
ATOM 2153 O O . SER A 1 270 ? 16.960 -3.839 2.045 1.00 92.56 270 SER A O 1
ATOM 2155 N N . LEU A 1 271 ? 15.554 -2.371 1.115 1.00 95.38 271 LEU A N 1
ATOM 2156 C CA . LEU A 1 271 ? 16.225 -1.153 1.601 1.00 95.38 271 LEU A CA 1
ATOM 2157 C C . LEU A 1 271 ? 16.116 -0.979 3.131 1.00 95.38 271 LEU A C 1
ATOM 2159 O O . LEU A 1 271 ? 15.405 -0.105 3.625 1.00 95.38 271 LEU A O 1
ATOM 2163 N N . HIS A 1 272 ? 16.832 -1.811 3.881 1.00 95.44 272 HIS A N 1
ATOM 2164 C CA . HIS A 1 272 ? 16.955 -1.771 5.335 1.00 95.44 272 HIS A CA 1
ATOM 2165 C C . HIS A 1 272 ? 18.283 -2.402 5.774 1.00 95.44 272 HIS A C 1
ATOM 2167 O O . HIS A 1 272 ? 18.740 -3.363 5.153 1.00 95.44 272 HIS A O 1
ATOM 2173 N N . GLU A 1 273 ? 18.877 -1.906 6.861 1.00 96.25 273 GLU A N 1
ATOM 2174 C CA . GLU A 1 273 ? 20.186 -2.367 7.349 1.00 96.25 273 GLU A CA 1
ATOM 2175 C C . GLU A 1 273 ? 20.225 -3.865 7.686 1.00 96.25 273 GLU A C 1
ATOM 2177 O O . GLU A 1 273 ? 21.120 -4.562 7.220 1.00 96.25 273 GLU A O 1
ATOM 2182 N N . ASP A 1 274 ? 19.202 -4.392 8.370 1.00 93.62 274 ASP A N 1
ATOM 2183 C CA . ASP A 1 274 ? 19.086 -5.832 8.670 1.00 93.62 274 ASP A CA 1
ATOM 2184 C C . ASP A 1 274 ? 19.018 -6.732 7.425 1.00 93.62 274 ASP A C 1
ATOM 2186 O O . ASP A 1 274 ? 19.232 -7.937 7.528 1.00 93.62 274 ASP A O 1
ATOM 2190 N N . ILE A 1 275 ? 18.638 -6.181 6.266 1.00 93.25 275 ILE A N 1
ATOM 2191 C CA . ILE A 1 275 ? 18.505 -6.947 5.022 1.00 93.25 275 ILE A CA 1
ATOM 2192 C C . ILE A 1 275 ? 19.777 -6.802 4.190 1.00 93.25 275 ILE A C 1
ATOM 2194 O O . ILE A 1 275 ? 20.348 -7.805 3.782 1.00 93.25 275 ILE A O 1
ATOM 2198 N N . LEU A 1 276 ? 20.232 -5.571 3.943 1.00 95.56 276 LEU A N 1
ATOM 2199 C CA . LEU A 1 276 ? 21.410 -5.325 3.105 1.00 95.56 276 LEU A CA 1
ATOM 2200 C C . LEU A 1 276 ? 22.736 -5.561 3.831 1.00 95.56 276 LEU A C 1
ATOM 2202 O O . LEU A 1 276 ? 23.764 -5.679 3.176 1.00 95.56 276 LEU A O 1
ATOM 2206 N N . GLY A 1 277 ? 22.747 -5.597 5.165 1.00 96.44 277 GLY A N 1
ATOM 2207 C CA . GLY A 1 277 ? 23.968 -5.750 5.957 1.00 96.44 277 GLY A CA 1
ATOM 2208 C C . GLY A 1 277 ? 24.888 -4.521 5.938 1.00 96.44 277 GLY A C 1
ATOM 2209 O O . GLY A 1 277 ? 26.083 -4.648 6.232 1.00 96.44 277 GLY A O 1
ATOM 2210 N N . ILE A 1 278 ? 24.350 -3.349 5.585 1.00 98.06 278 ILE A N 1
ATOM 2211 C CA . ILE A 1 278 ? 25.053 -2.057 5.545 1.00 98.06 278 ILE A CA 1
ATOM 2212 C C . ILE A 1 278 ? 24.287 -1.004 6.364 1.00 98.06 278 ILE A C 1
ATOM 2214 O O . ILE A 1 278 ? 23.065 -1.111 6.479 1.00 98.06 278 ILE A O 1
ATOM 2218 N N . PRO A 1 279 ? 24.951 0.035 6.902 1.00 98.06 279 PRO A N 1
ATOM 2219 C CA . PRO A 1 279 ? 24.280 1.052 7.711 1.00 98.06 279 PRO A CA 1
ATOM 2220 C C . PRO A 1 279 ? 23.204 1.822 6.935 1.00 98.06 279 PRO A C 1
ATOM 2222 O O . PRO A 1 279 ? 23.405 2.167 5.768 1.00 98.06 279 PRO A O 1
ATOM 2225 N N . ASN A 1 280 ? 22.116 2.219 7.607 1.00 97.56 280 ASN A N 1
ATOM 2226 C CA . ASN A 1 280 ? 21.059 3.050 7.008 1.00 97.56 280 ASN A CA 1
ATOM 2227 C C . ASN A 1 280 ? 21.593 4.336 6.334 1.00 97.56 280 ASN A C 1
ATOM 2229 O O . ASN A 1 280 ? 21.050 4.783 5.326 1.00 97.56 280 ASN A O 1
ATOM 2233 N N . ALA A 1 281 ? 22.691 4.923 6.825 1.00 97.88 281 ALA A N 1
ATOM 2234 C CA . ALA A 1 281 ? 23.336 6.071 6.179 1.00 97.88 281 ALA A CA 1
ATOM 2235 C C . ALA A 1 281 ? 23.866 5.751 4.763 1.00 97.88 281 ALA A C 1
ATOM 2237 O O . ALA A 1 281 ? 23.686 6.555 3.851 1.00 97.88 281 ALA A O 1
ATOM 2238 N N . ALA A 1 282 ? 24.440 4.562 4.550 1.00 98.38 282 ALA A N 1
ATOM 2239 C CA . ALA A 1 282 ? 24.885 4.109 3.231 1.00 98.38 282 ALA A CA 1
ATOM 2240 C C . ALA A 1 282 ? 23.695 3.763 2.316 1.00 98.38 282 ALA A C 1
ATOM 2242 O O . ALA A 1 282 ? 23.727 4.045 1.120 1.00 98.38 282 ALA A O 1
ATOM 2243 N N . ILE A 1 283 ? 22.601 3.232 2.877 1.00 98.44 283 ILE A N 1
ATOM 2244 C CA . ILE A 1 283 ? 21.350 3.001 2.130 1.00 98.44 283 ILE A CA 1
ATOM 2245 C C . ILE A 1 283 ? 20.753 4.329 1.645 1.00 98.44 283 ILE A C 1
ATOM 2247 O O . ILE A 1 283 ? 20.275 4.417 0.515 1.00 98.44 283 ILE A O 1
ATOM 2251 N N . ASN A 1 284 ? 20.828 5.390 2.455 1.00 98.19 284 ASN A N 1
ATOM 2252 C CA . ASN A 1 284 ? 20.420 6.727 2.026 1.00 98.19 284 ASN A CA 1
ATOM 2253 C C . ASN A 1 284 ? 21.251 7.224 0.833 1.00 98.19 284 ASN A C 1
ATOM 2255 O O . ASN A 1 284 ? 20.673 7.736 -0.124 1.00 98.19 284 ASN A O 1
ATOM 2259 N N . GLU A 1 285 ? 22.575 7.033 0.834 1.00 98.38 285 GLU A N 1
ATOM 2260 C CA . GLU A 1 285 ? 23.406 7.343 -0.340 1.00 98.38 285 GLU A CA 1
ATOM 2261 C C . GLU A 1 285 ? 23.009 6.501 -1.561 1.00 98.38 285 GLU A C 1
ATOM 2263 O O . GLU A 1 285 ? 22.877 7.039 -2.660 1.00 98.38 285 GLU A O 1
ATOM 2268 N N . MET A 1 286 ? 22.732 5.207 -1.364 1.00 98.00 286 MET A N 1
ATOM 2269 C CA . MET A 1 286 ? 22.301 4.290 -2.423 1.00 98.00 286 MET A CA 1
ATOM 2270 C C . MET A 1 286 ? 21.001 4.770 -3.078 1.00 98.00 286 MET A C 1
ATOM 2272 O O . MET A 1 286 ? 20.925 4.882 -4.300 1.00 98.00 286 MET A O 1
ATOM 2276 N N . VAL A 1 287 ? 19.995 5.150 -2.282 1.00 98.31 287 VAL A N 1
ATOM 2277 C CA . VAL A 1 287 ? 18.743 5.754 -2.774 1.00 98.31 287 VAL A CA 1
ATOM 2278 C C . VAL A 1 287 ? 19.023 7.014 -3.598 1.00 98.31 287 VAL A C 1
ATOM 2280 O O . VAL A 1 287 ? 18.374 7.245 -4.620 1.00 98.31 287 VAL A O 1
ATOM 2283 N N . MET A 1 288 ? 19.998 7.824 -3.187 1.00 98.12 288 MET A N 1
ATOM 2284 C CA . MET A 1 288 ? 20.360 9.066 -3.868 1.00 98.12 288 MET A CA 1
ATOM 2285 C C . MET A 1 288 ? 21.085 8.847 -5.203 1.00 98.12 288 MET A C 1
ATOM 2287 O O . MET A 1 288 ? 21.103 9.779 -6.011 1.00 98.12 288 MET A O 1
ATOM 2291 N N . LEU A 1 289 ? 21.595 7.643 -5.492 1.00 98.00 289 LEU A N 1
ATOM 2292 C CA . LEU A 1 289 ? 22.132 7.295 -6.815 1.00 98.00 289 LEU A CA 1
ATOM 2293 C C . LEU A 1 289 ? 21.048 7.309 -7.900 1.00 98.00 289 LEU A C 1
ATOM 2295 O O . LEU A 1 289 ? 21.332 7.657 -9.043 1.00 98.00 289 LEU A O 1
ATOM 2299 N N . LEU A 1 290 ? 19.795 6.991 -7.556 1.00 97.88 290 LEU A N 1
ATOM 2300 C CA . LEU A 1 290 ? 18.679 7.061 -8.500 1.00 97.88 290 LEU A CA 1
ATOM 2301 C C . LEU A 1 290 ? 18.333 8.512 -8.846 1.00 97.88 290 LEU A C 1
ATOM 2303 O O . LEU A 1 290 ? 18.407 9.386 -7.979 1.00 97.88 290 LEU A O 1
ATOM 2307 N N . PRO A 1 291 ? 17.849 8.807 -10.062 1.00 95.62 291 PRO A N 1
ATOM 2308 C CA . PRO A 1 291 ? 17.332 10.126 -10.384 1.00 95.62 291 PRO A CA 1
ATOM 2309 C C . PRO A 1 291 ? 15.984 10.350 -9.683 1.00 95.62 291 PRO A C 1
ATOM 2311 O O . PRO A 1 291 ? 15.214 9.418 -9.431 1.00 95.62 291 PRO A O 1
ATOM 2314 N N . VAL A 1 292 ? 15.649 11.612 -9.391 1.00 93.06 292 VAL A N 1
ATOM 2315 C CA . VAL A 1 292 ? 14.312 11.959 -8.863 1.00 93.06 292 VAL A CA 1
ATOM 2316 C C . VAL A 1 292 ? 13.222 11.508 -9.829 1.00 93.06 292 VAL A C 1
ATOM 2318 O O . VAL A 1 292 ? 12.171 11.019 -9.412 1.00 93.06 292 VAL A O 1
ATOM 2321 N N . LYS A 1 293 ? 13.490 11.701 -11.118 1.00 92.31 293 LYS A N 1
ATOM 2322 C CA . LYS A 1 293 ? 12.559 11.555 -12.220 1.00 92.31 293 LYS A CA 1
ATOM 2323 C C . LYS A 1 293 ? 13.303 11.117 -13.475 1.00 92.31 293 LYS A C 1
ATOM 2325 O O . LYS A 1 293 ? 14.418 11.582 -13.685 1.00 92.31 293 LYS A O 1
ATOM 2330 N N . ILE A 1 294 ? 12.676 10.281 -14.294 1.00 93.00 294 ILE A N 1
ATOM 2331 C CA . ILE A 1 294 ? 13.206 9.881 -15.600 1.00 93.00 294 ILE A CA 1
ATOM 2332 C C . ILE A 1 294 ? 12.099 9.882 -16.657 1.00 93.00 294 ILE A C 1
ATOM 2334 O O . ILE A 1 294 ? 10.977 9.431 -16.411 1.00 93.00 294 ILE A O 1
ATOM 2338 N N . THR A 1 295 ? 12.391 10.414 -17.838 1.00 93.62 295 THR A N 1
ATOM 2339 C CA . THR A 1 295 ? 11.478 10.402 -18.988 1.00 93.62 295 THR A CA 1
ATOM 2340 C C . THR A 1 295 ? 11.395 9.009 -19.625 1.00 93.62 295 THR A C 1
ATOM 2342 O O . THR A 1 295 ? 12.311 8.198 -19.463 1.00 93.62 295 THR A O 1
ATOM 2345 N N . PRO A 1 296 ? 10.317 8.696 -20.369 1.00 93.38 296 PRO A N 1
ATOM 2346 C CA . PRO A 1 296 ? 10.241 7.458 -21.141 1.00 93.38 296 PRO A CA 1
ATOM 2347 C C . PRO A 1 296 ? 11.424 7.240 -22.096 1.00 93.38 296 PRO A C 1
ATOM 2349 O O . PRO A 1 296 ? 11.872 6.110 -22.260 1.00 93.38 296 PRO A O 1
ATOM 2352 N N . GLU A 1 297 ? 11.947 8.304 -22.705 1.00 92.75 297 GLU A N 1
ATOM 2353 C CA . GLU A 1 297 ? 13.094 8.268 -23.612 1.00 92.75 297 GLU A CA 1
ATOM 2354 C C . GLU A 1 297 ? 14.400 7.928 -22.884 1.00 92.75 297 GLU A C 1
ATOM 2356 O O . GLU A 1 297 ? 15.140 7.045 -23.317 1.00 92.75 297 GLU A O 1
ATOM 2361 N N . GLU A 1 298 ? 14.671 8.585 -21.754 1.00 94.44 298 GLU A N 1
ATOM 2362 C CA . GLU A 1 298 ? 15.844 8.291 -20.926 1.00 94.44 298 GLU A CA 1
ATOM 2363 C C . GLU A 1 298 ? 15.785 6.866 -20.361 1.00 94.44 298 GLU A C 1
ATOM 2365 O O . GLU A 1 298 ? 16.779 6.144 -20.420 1.00 94.44 298 GLU A O 1
ATOM 2370 N N . ALA A 1 299 ? 14.617 6.436 -19.871 1.00 94.88 299 ALA A N 1
ATOM 2371 C CA . ALA A 1 299 ? 14.408 5.071 -19.394 1.00 94.88 299 ALA A CA 1
ATOM 2372 C C . ALA A 1 299 ? 14.608 4.052 -20.523 1.00 94.88 299 ALA A C 1
ATOM 2374 O O . ALA A 1 299 ? 15.254 3.029 -20.320 1.00 94.88 299 ALA A O 1
ATOM 2375 N N . GLY A 1 300 ? 14.118 4.355 -21.728 1.00 94.06 300 GLY A N 1
ATOM 2376 C CA . GLY A 1 300 ? 14.316 3.524 -22.911 1.00 94.06 300 GLY A CA 1
ATOM 2377 C C . GLY A 1 300 ? 15.787 3.352 -23.281 1.00 94.06 300 GLY A C 1
ATOM 2378 O O . GLY A 1 300 ? 16.235 2.231 -23.516 1.00 94.06 300 GLY A O 1
ATOM 2379 N N . ARG A 1 301 ? 16.570 4.437 -23.240 1.00 95.06 301 ARG A N 1
ATOM 2380 C CA . ARG A 1 301 ? 18.024 4.393 -23.460 1.00 95.06 301 ARG A CA 1
ATOM 2381 C C . ARG A 1 301 ? 18.735 3.502 -22.438 1.00 95.06 301 ARG A C 1
ATOM 2383 O O . ARG A 1 301 ? 19.606 2.735 -22.828 1.00 95.06 301 ARG A O 1
ATOM 2390 N N . ILE A 1 302 ? 18.381 3.605 -21.156 1.00 96.00 302 ILE A N 1
ATOM 2391 C CA . ILE A 1 302 ? 19.024 2.828 -20.081 1.00 96.00 302 ILE A CA 1
ATOM 2392 C C . ILE A 1 302 ? 18.633 1.350 -20.145 1.00 96.00 302 ILE A C 1
ATOM 2394 O O . ILE A 1 302 ? 19.488 0.483 -20.002 1.00 96.00 302 ILE A O 1
ATOM 2398 N N . LEU A 1 303 ? 17.351 1.063 -20.377 1.00 94.25 303 LEU A N 1
ATOM 2399 C CA . LEU A 1 303 ? 16.799 -0.295 -20.360 1.00 94.25 303 LEU A CA 1
ATOM 2400 C C . LEU A 1 303 ? 16.882 -1.002 -21.724 1.00 94.25 303 LEU A C 1
ATOM 2402 O O . LEU A 1 303 ? 16.426 -2.139 -21.850 1.00 94.25 303 LEU A O 1
ATOM 2406 N N . GLY A 1 304 ? 17.409 -0.333 -22.755 1.00 92.31 304 GLY A N 1
ATOM 2407 C CA . GLY A 1 304 ? 17.507 -0.871 -24.114 1.00 92.31 304 GLY A CA 1
ATOM 2408 C C . GLY A 1 304 ? 16.144 -1.121 -24.772 1.00 92.31 304 GLY A C 1
ATOM 2409 O O . GLY A 1 304 ? 15.966 -2.123 -25.462 1.00 92.31 304 GLY A O 1
ATOM 2410 N N . LYS A 1 305 ? 15.156 -0.250 -24.530 1.00 90.31 305 LYS A N 1
ATOM 2411 C CA . LYS A 1 305 ? 13.779 -0.367 -25.047 1.00 90.31 305 LYS A CA 1
ATOM 2412 C C . LYS A 1 305 ? 13.352 0.924 -25.740 1.00 90.31 305 LYS A C 1
ATOM 2414 O O . LYS A 1 305 ? 13.765 2.012 -25.353 1.00 90.31 305 LYS A O 1
ATOM 2419 N N . ASP A 1 306 ? 12.488 0.833 -26.747 1.00 89.75 306 ASP A N 1
ATOM 2420 C CA . ASP A 1 306 ? 11.905 2.033 -27.347 1.00 89.75 306 ASP A CA 1
ATOM 2421 C C . ASP A 1 306 ? 10.875 2.691 -26.411 1.00 89.75 306 ASP A C 1
ATOM 2423 O O . ASP A 1 306 ? 10.297 2.058 -25.519 1.00 89.75 306 ASP A O 1
ATOM 2427 N N . LYS A 1 307 ? 10.604 3.977 -26.650 1.00 89.38 307 LYS A N 1
ATOM 2428 C CA . LYS A 1 307 ? 9.671 4.784 -25.854 1.00 89.38 307 LYS A CA 1
ATOM 2429 C C . LYS A 1 307 ? 8.287 4.144 -25.701 1.00 89.38 307 LYS A C 1
ATOM 2431 O O . LYS A 1 307 ? 7.721 4.186 -24.610 1.00 89.38 307 LYS A O 1
ATOM 2436 N N . ASN A 1 308 ? 7.718 3.594 -26.774 1.00 86.38 308 ASN A N 1
ATOM 2437 C CA . ASN A 1 308 ? 6.355 3.062 -26.734 1.00 86.38 308 ASN A CA 1
ATOM 2438 C C . ASN A 1 308 ? 6.300 1.802 -25.871 1.00 86.38 308 ASN A C 1
ATOM 2440 O O . ASN A 1 308 ? 5.352 1.619 -25.108 1.00 86.38 308 ASN A O 1
ATOM 2444 N N . THR A 1 309 ? 7.341 0.972 -25.941 1.00 85.31 309 THR A N 1
ATOM 2445 C CA . THR A 1 309 ? 7.502 -0.183 -25.054 1.00 85.31 309 THR A CA 1
ATOM 2446 C C . THR A 1 309 ? 7.604 0.250 -23.590 1.00 85.31 309 THR A C 1
ATOM 2448 O O . THR A 1 309 ? 6.912 -0.313 -22.743 1.00 85.31 309 THR A O 1
ATOM 2451 N N . ILE A 1 310 ? 8.375 1.300 -23.284 1.00 90.25 310 ILE A N 1
ATOM 2452 C CA . ILE A 1 310 ? 8.453 1.865 -21.927 1.00 90.25 310 ILE A CA 1
ATOM 2453 C C . ILE A 1 310 ? 7.085 2.367 -21.440 1.00 90.25 310 ILE A C 1
ATOM 2455 O O . ILE A 1 310 ? 6.639 1.984 -20.360 1.00 90.25 310 ILE A O 1
ATOM 2459 N N . GLU A 1 311 ? 6.394 3.204 -22.222 1.00 88.12 311 GLU A N 1
ATOM 2460 C CA . GLU A 1 311 ? 5.066 3.730 -21.858 1.00 88.12 311 GLU A CA 1
ATOM 2461 C C . GLU A 1 311 ? 4.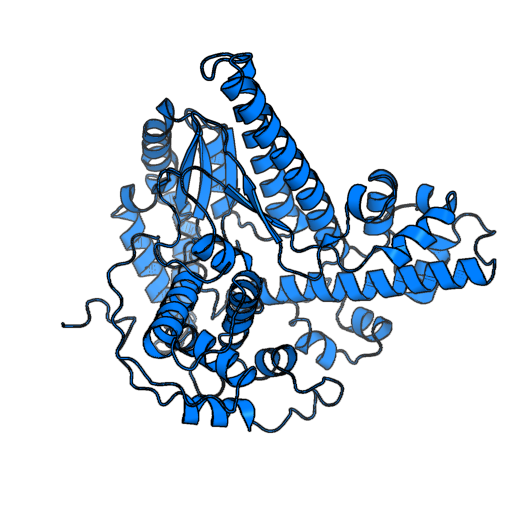030 2.617 -21.649 1.00 88.12 311 GLU A C 1
ATOM 2463 O O . GLU A 1 311 ? 3.104 2.768 -20.848 1.00 88.12 311 GLU A O 1
ATOM 2468 N N . ARG A 1 312 ? 4.184 1.491 -22.349 1.00 82.75 312 ARG A N 1
ATOM 2469 C CA . ARG A 1 312 ? 3.288 0.346 -22.232 1.00 82.75 312 ARG A CA 1
ATOM 2470 C C . ARG A 1 312 ? 3.566 -0.502 -20.992 1.00 82.75 312 ARG A C 1
ATOM 2472 O O . ARG A 1 312 ? 2.622 -0.824 -20.281 1.00 82.75 312 ARG A O 1
ATOM 2479 N N . ILE A 1 313 ? 4.827 -0.852 -20.733 1.00 83.00 313 ILE A N 1
ATOM 2480 C CA . ILE A 1 313 ? 5.205 -1.742 -19.621 1.00 83.00 313 ILE A CA 1
ATOM 2481 C C . ILE A 1 313 ? 5.074 -1.027 -18.272 1.00 83.00 313 ILE A C 1
ATOM 2483 O O . ILE A 1 313 ? 4.543 -1.594 -17.322 1.00 83.00 313 ILE A O 1
ATOM 2487 N N . TYR A 1 314 ? 5.519 0.230 -18.181 1.00 87.12 314 TYR A N 1
ATOM 2488 C CA . TYR A 1 314 ? 5.588 0.958 -16.906 1.00 87.12 314 TYR A CA 1
ATOM 2489 C C . TYR A 1 314 ? 4.432 1.943 -16.702 1.00 87.12 314 TYR A C 1
ATOM 2491 O O . TYR A 1 314 ? 4.425 2.679 -15.720 1.00 87.12 314 TYR A O 1
ATOM 2499 N N . THR A 1 315 ? 3.423 1.917 -17.578 1.00 85.44 315 THR A N 1
ATOM 2500 C CA . THR A 1 315 ? 2.282 2.846 -17.607 1.00 85.44 315 THR A CA 1
ATOM 2501 C C . THR A 1 315 ? 2.667 4.283 -17.953 1.00 85.44 315 THR A C 1
ATOM 2503 O O . THR A 1 315 ? 3.309 4.992 -17.183 1.00 85.44 315 THR A O 1
ATOM 2506 N N . LYS A 1 316 ? 2.154 4.771 -19.082 1.00 84.50 316 LYS A N 1
ATOM 2507 C CA . LYS A 1 316 ? 2.382 6.133 -19.566 1.00 84.50 316 LYS A CA 1
ATOM 2508 C C . LYS A 1 316 ? 2.170 7.209 -18.480 1.00 84.50 316 LYS A C 1
ATOM 2510 O O . LYS A 1 316 ? 1.067 7.294 -17.920 1.00 84.50 316 LYS A O 1
ATOM 2515 N N . PRO A 1 317 ? 3.164 8.089 -18.239 1.00 83.44 317 PRO A N 1
ATOM 2516 C CA . PRO A 1 317 ? 3.027 9.202 -17.306 1.00 83.44 317 PRO A CA 1
ATOM 2517 C C . PRO A 1 317 ? 1.883 10.152 -17.691 1.00 83.44 317 PRO A C 1
ATOM 2519 O O . PRO A 1 317 ? 1.764 10.565 -18.844 1.00 83.44 317 PRO A O 1
ATOM 2522 N N . LYS A 1 318 ? 1.060 10.560 -16.711 1.00 72.19 318 LYS A N 1
ATOM 2523 C CA . LYS A 1 318 ? -0.054 11.511 -16.937 1.00 72.19 318 LYS A CA 1
ATOM 2524 C C . LYS A 1 318 ? 0.415 12.913 -17.345 1.00 72.19 318 LYS A C 1
ATOM 2526 O O . LYS A 1 318 ? -0.279 13.608 -18.078 1.00 72.19 318 LYS A O 1
ATOM 2531 N N . ARG A 1 319 ? 1.564 13.364 -16.829 1.00 67.25 319 ARG A N 1
ATOM 2532 C CA . ARG A 1 319 ? 2.121 14.698 -17.106 1.00 67.25 319 ARG A CA 1
ATOM 2533 C C . ARG A 1 319 ? 3.289 14.580 -18.076 1.00 67.25 319 ARG A C 1
ATOM 2535 O O . ARG A 1 319 ? 4.109 13.681 -17.937 1.00 67.25 319 ARG A O 1
ATOM 2542 N N . LYS A 1 320 ? 3.400 15.546 -18.993 1.00 57.91 320 LYS A N 1
ATOM 2543 C CA . LYS A 1 320 ? 4.514 15.630 -19.952 1.00 57.91 320 LYS A CA 1
ATOM 2544 C C . LYS A 1 320 ? 5.876 15.862 -19.277 1.00 57.91 320 LYS A C 1
ATOM 2546 O O . LYS A 1 320 ? 6.893 15.481 -19.837 1.00 57.91 320 LYS A O 1
ATOM 2551 N N . ILE A 1 321 ? 5.908 16.469 -18.085 1.00 56.81 321 ILE A N 1
ATOM 2552 C CA . ILE A 1 321 ? 7.155 16.858 -17.407 1.00 56.81 321 ILE A CA 1
ATOM 2553 C C . ILE A 1 321 ? 7.610 15.784 -16.405 1.00 56.81 321 ILE A C 1
ATOM 2555 O O . ILE A 1 321 ? 6.950 15.540 -15.389 1.00 56.81 321 ILE A O 1
ATOM 2559 N N . GLY A 1 322 ? 8.794 15.219 -16.661 1.00 62.59 322 GLY A N 1
ATOM 2560 C CA . GLY A 1 322 ? 9.601 14.460 -15.699 1.00 62.59 322 GLY A CA 1
ATOM 2561 C C . GLY A 1 322 ? 9.247 12.978 -15.502 1.00 62.59 322 GLY A C 1
ATOM 2562 O O . GLY A 1 322 ? 9.872 12.328 -14.682 1.00 62.59 322 GLY A O 1
ATOM 2563 N N . GLY A 1 323 ? 8.273 12.418 -16.216 1.00 86.69 323 GLY A N 1
ATOM 2564 C CA . GLY A 1 323 ? 8.076 10.961 -16.277 1.00 86.69 323 GLY A CA 1
ATOM 2565 C C . GLY A 1 323 ? 7.949 10.223 -14.927 1.00 86.69 323 GLY A C 1
ATOM 2566 O O . GLY A 1 323 ? 7.112 10.582 -14.093 1.00 86.69 323 GLY A O 1
ATOM 2567 N N . TYR A 1 324 ? 8.719 9.146 -14.754 1.00 92.88 324 TYR A N 1
ATOM 2568 C CA . TYR A 1 324 ? 8.628 8.175 -13.657 1.00 92.88 324 TYR A CA 1
ATOM 2569 C C . TYR A 1 324 ? 9.453 8.589 -12.435 1.00 92.88 324 TYR A C 1
ATOM 2571 O O . TYR A 1 324 ? 10.594 9.011 -12.580 1.00 92.88 324 TYR A O 1
ATOM 2579 N N . HIS A 1 325 ? 8.901 8.452 -11.226 1.00 94.12 325 HIS A N 1
ATOM 2580 C CA . HIS A 1 325 ? 9.544 8.903 -9.986 1.00 94.12 325 HIS A CA 1
ATOM 2581 C C . HIS A 1 325 ? 10.299 7.768 -9.283 1.00 94.12 325 HIS A C 1
ATOM 2583 O O . HIS A 1 325 ? 9.681 6.963 -8.590 1.00 94.12 325 HIS A O 1
ATOM 2589 N N . LEU A 1 326 ? 11.624 7.710 -9.424 1.00 95.69 326 LEU A N 1
ATOM 2590 C CA . LEU A 1 326 ? 12.405 6.566 -8.934 1.00 95.69 326 LEU A CA 1
ATOM 2591 C C . LEU A 1 326 ? 12.940 6.793 -7.519 1.00 95.69 326 LEU A C 1
ATOM 2593 O O . LEU A 1 326 ? 12.546 6.083 -6.597 1.00 95.69 326 LEU A O 1
ATOM 2597 N N . ARG A 1 327 ? 13.760 7.835 -7.312 1.00 96.81 327 ARG A N 1
ATOM 2598 C CA . ARG A 1 327 ? 14.375 8.136 -6.004 1.00 96.81 327 ARG A CA 1
ATOM 2599 C C . ARG A 1 327 ? 13.354 8.290 -4.883 1.00 96.81 327 ARG A C 1
ATOM 2601 O O . ARG A 1 327 ? 13.559 7.764 -3.796 1.00 96.81 327 ARG A O 1
ATOM 2608 N N . THR A 1 328 ? 12.260 9.019 -5.120 1.00 95.94 328 THR A N 1
ATOM 2609 C CA . THR A 1 328 ? 11.247 9.232 -4.072 1.00 95.94 328 THR A CA 1
ATOM 2610 C C . THR A 1 328 ? 10.508 7.938 -3.745 1.00 95.94 328 THR A C 1
ATOM 2612 O O . THR A 1 328 ? 10.191 7.705 -2.587 1.00 95.94 328 THR A O 1
ATOM 2615 N N . THR A 1 329 ? 10.312 7.057 -4.729 1.00 96.19 329 THR A N 1
ATOM 2616 C CA . THR A 1 329 ? 9.745 5.724 -4.498 1.00 96.19 329 THR A CA 1
ATOM 2617 C C . THR A 1 329 ? 10.701 4.858 -3.676 1.00 96.19 329 THR A C 1
ATOM 2619 O O . THR A 1 329 ? 10.283 4.302 -2.669 1.00 96.19 329 THR A O 1
ATOM 2622 N N . ALA A 1 330 ? 11.992 4.809 -4.017 1.00 97.50 330 ALA A N 1
ATOM 2623 C CA . ALA A 1 330 ? 12.994 4.090 -3.225 1.00 97.50 330 ALA A CA 1
ATOM 2624 C C . ALA A 1 330 ? 13.082 4.618 -1.779 1.00 97.50 330 ALA A C 1
ATOM 2626 O O . ALA A 1 330 ? 13.096 3.842 -0.824 1.00 97.50 330 ALA A O 1
ATOM 2627 N N . ARG A 1 331 ? 13.058 5.949 -1.610 1.00 97.56 331 ARG A N 1
ATOM 2628 C CA . ARG A 1 331 ? 13.035 6.606 -0.295 1.00 97.56 331 ARG A CA 1
ATOM 2629 C C . ARG A 1 331 ? 11.811 6.212 0.529 1.00 97.56 331 ARG A C 1
ATOM 2631 O O . ARG A 1 331 ? 11.962 5.962 1.721 1.00 97.56 331 ARG A O 1
ATOM 2638 N N . PHE A 1 332 ? 10.632 6.134 -0.092 1.00 96.75 332 PHE A N 1
ATOM 2639 C CA . PHE A 1 332 ? 9.417 5.662 0.574 1.00 96.75 332 PHE A CA 1
ATOM 2640 C C . PHE A 1 332 ? 9.621 4.261 1.165 1.00 96.75 332 PHE A C 1
ATOM 2642 O O . PHE A 1 332 ? 9.427 4.092 2.363 1.00 96.75 332 PHE A O 1
ATOM 2649 N N . PHE A 1 333 ? 10.089 3.292 0.371 1.00 95.44 333 PHE A N 1
ATOM 2650 C CA . PHE A 1 333 ? 10.310 1.921 0.853 1.00 95.44 333 PHE A CA 1
ATOM 2651 C C . PHE A 1 333 ? 11.370 1.844 1.951 1.00 95.44 333 PHE A C 1
ATOM 2653 O O . PHE A 1 333 ? 11.216 1.084 2.904 1.00 95.44 333 PHE A O 1
ATOM 2660 N N . HIS A 1 334 ? 12.432 2.647 1.855 1.00 96.56 334 HIS A N 1
ATOM 2661 C CA . HIS A 1 334 ? 13.432 2.722 2.914 1.00 96.56 334 HIS A CA 1
ATOM 2662 C C . HIS A 1 334 ? 12.822 3.206 4.242 1.00 96.56 334 HIS A C 1
ATOM 2664 O O . HIS A 1 334 ? 12.999 2.565 5.279 1.00 96.56 334 HIS A O 1
ATOM 2670 N N . ARG A 1 335 ? 12.044 4.298 4.207 1.00 96.12 335 ARG A N 1
ATOM 2671 C CA . ARG A 1 335 ? 11.364 4.850 5.391 1.00 96.12 335 ARG A CA 1
ATOM 2672 C C . ARG A 1 335 ? 10.306 3.900 5.946 1.00 96.12 335 ARG A C 1
ATOM 2674 O O . ARG A 1 335 ? 10.278 3.671 7.151 1.00 96.12 335 ARG A O 1
ATOM 2681 N N . GLU A 1 336 ? 9.473 3.326 5.082 1.00 94.88 336 GLU A N 1
ATOM 2682 C CA . GLU A 1 336 ? 8.432 2.368 5.464 1.00 94.88 336 GLU A CA 1
ATOM 2683 C C . GLU A 1 336 ? 9.035 1.140 6.161 1.00 94.88 336 GLU A C 1
ATOM 2685 O O . GLU A 1 336 ? 8.538 0.729 7.207 1.00 94.88 336 GLU A O 1
ATOM 2690 N N . ASN A 1 337 ? 10.146 0.599 5.647 1.00 93.06 337 ASN A N 1
ATOM 2691 C CA . ASN A 1 337 ? 10.844 -0.525 6.272 1.00 93.06 337 ASN A CA 1
ATOM 2692 C C . ASN A 1 337 ? 11.356 -0.195 7.682 1.00 93.06 337 ASN A C 1
ATOM 2694 O O . ASN A 1 337 ? 11.199 -1.010 8.594 1.00 93.06 337 ASN A O 1
ATOM 2698 N N . ILE A 1 338 ? 11.956 0.987 7.867 1.00 94.81 338 ILE A N 1
ATOM 2699 C CA . ILE A 1 338 ? 12.437 1.444 9.179 1.00 94.81 338 ILE A CA 1
ATOM 2700 C C . ILE A 1 338 ? 11.262 1.570 10.156 1.00 94.81 338 ILE A C 1
ATOM 2702 O O . ILE A 1 338 ? 11.336 1.069 11.278 1.00 94.81 338 ILE A O 1
ATOM 2706 N N . ILE A 1 339 ? 10.174 2.217 9.729 1.00 95.44 339 ILE A N 1
ATOM 2707 C CA . ILE A 1 339 ? 8.980 2.420 10.558 1.00 95.44 339 ILE A CA 1
ATOM 2708 C C . ILE A 1 339 ? 8.349 1.074 10.935 1.00 95.44 339 ILE A C 1
ATOM 2710 O O . ILE A 1 339 ? 8.098 0.827 12.111 1.00 95.44 339 ILE A O 1
ATOM 2714 N N . GLY A 1 340 ? 8.149 0.172 9.969 1.00 93.19 340 GLY A N 1
ATOM 2715 C CA . GLY A 1 340 ? 7.531 -1.134 10.204 1.00 93.19 340 GLY A CA 1
ATOM 2716 C C . GLY A 1 340 ? 8.288 -1.985 11.228 1.00 93.19 340 GLY A C 1
ATOM 2717 O O . GLY A 1 340 ? 7.674 -2.551 12.129 1.00 93.19 340 GLY A O 1
ATOM 2718 N N . ARG A 1 341 ? 9.624 -2.015 11.152 1.00 93.19 341 ARG A N 1
ATOM 2719 C CA . ARG A 1 341 ? 10.467 -2.754 12.111 1.00 93.19 341 ARG A CA 1
ATOM 2720 C C . ARG A 1 341 ? 10.516 -2.109 13.495 1.00 93.19 341 ARG A C 1
ATOM 2722 O O . ARG A 1 341 ? 10.638 -2.813 14.493 1.00 93.19 341 ARG A O 1
ATOM 2729 N N . LYS A 1 342 ? 10.422 -0.779 13.583 1.00 95.62 342 LYS A N 1
ATOM 2730 C CA . LYS A 1 342 ? 10.300 -0.082 14.874 1.00 95.62 342 LYS A CA 1
ATOM 2731 C C . LYS A 1 342 ? 8.951 -0.354 15.535 1.00 95.62 342 LYS A C 1
ATOM 2733 O O . LYS A 1 342 ? 8.923 -0.643 16.726 1.00 95.62 342 LYS A O 1
ATOM 2738 N N . LEU A 1 343 ? 7.862 -0.314 14.762 1.00 96.25 343 LEU A N 1
ATOM 2739 C CA . LEU A 1 343 ? 6.523 -0.665 15.239 1.00 96.25 343 LEU A CA 1
ATOM 2740 C C . LEU A 1 343 ? 6.482 -2.099 15.769 1.00 96.25 343 LEU A C 1
ATOM 2742 O O . LEU A 1 343 ? 5.972 -2.318 16.861 1.00 96.25 343 LEU A O 1
ATOM 2746 N N . GLU A 1 344 ? 7.077 -3.051 15.046 1.00 95.38 344 GLU A N 1
ATOM 2747 C CA . GLU A 1 344 ? 7.200 -4.438 15.504 1.00 95.38 344 GLU A CA 1
ATOM 2748 C C . GLU A 1 344 ? 7.871 -4.537 16.881 1.00 95.38 344 GLU A C 1
ATOM 2750 O O . GLU A 1 344 ? 7.315 -5.158 17.785 1.00 95.38 344 GLU A O 1
ATOM 2755 N N . LYS A 1 345 ? 9.029 -3.888 17.063 1.00 96.19 345 LYS A N 1
ATOM 2756 C CA . LYS A 1 345 ? 9.746 -3.880 18.349 1.00 96.19 345 LYS A CA 1
ATOM 2757 C C . LYS A 1 345 ? 8.890 -3.292 19.471 1.00 96.19 345 LYS A C 1
ATOM 2759 O O . LYS A 1 345 ? 8.767 -3.913 20.519 1.00 96.19 345 LYS A O 1
ATOM 2764 N N . ILE A 1 346 ? 8.253 -2.147 19.222 1.00 97.12 346 ILE A N 1
ATOM 2765 C CA . ILE A 1 346 ? 7.383 -1.469 20.193 1.00 97.12 346 ILE A CA 1
ATOM 2766 C C . ILE A 1 346 ? 6.197 -2.349 20.588 1.00 97.12 346 ILE A C 1
ATOM 2768 O O . ILE A 1 346 ? 5.878 -2.438 21.770 1.00 97.12 346 ILE A O 1
ATOM 2772 N N . PHE A 1 347 ? 5.547 -3.010 19.630 1.00 96.75 347 PHE A N 1
ATOM 2773 C CA . PHE A 1 347 ? 4.416 -3.887 19.926 1.00 96.75 347 PHE A CA 1
ATOM 2774 C C . PHE A 1 347 ? 4.821 -5.079 20.793 1.00 96.75 347 PHE A C 1
ATOM 2776 O O . PHE A 1 347 ? 4.127 -5.385 21.761 1.00 96.75 347 PHE A O 1
ATOM 2783 N N . LEU A 1 348 ? 5.942 -5.728 20.472 1.00 96.94 348 LEU A N 1
ATOM 2784 C CA . LEU A 1 348 ? 6.438 -6.873 21.236 1.00 96.94 348 LEU A CA 1
ATOM 2785 C C . LEU A 1 348 ? 6.870 -6.467 22.651 1.00 96.94 348 LEU A C 1
ATOM 2787 O O . LEU A 1 348 ? 6.478 -7.118 23.614 1.00 96.94 348 LEU A O 1
ATOM 2791 N N . GLU A 1 349 ? 7.607 -5.365 22.779 1.00 97.56 349 GLU A N 1
ATOM 2792 C CA . GLU A 1 349 ? 8.076 -4.844 24.066 1.00 97.56 349 GLU A CA 1
ATOM 2793 C C . GLU A 1 349 ? 6.908 -4.421 24.974 1.00 97.56 349 GLU A C 1
ATOM 2795 O O . GLU A 1 349 ? 6.851 -4.801 26.144 1.00 97.56 349 GLU A O 1
ATOM 2800 N N . ALA A 1 350 ? 5.930 -3.685 24.434 1.00 96.88 350 ALA A N 1
ATOM 2801 C CA . ALA A 1 350 ? 4.752 -3.262 25.188 1.00 96.88 350 ALA A CA 1
ATOM 2802 C C . ALA A 1 350 ? 3.911 -4.460 25.668 1.00 96.88 350 ALA A C 1
ATOM 2804 O O . ALA A 1 350 ? 3.372 -4.445 26.780 1.00 96.88 350 ALA A O 1
ATOM 2805 N N . GLU A 1 351 ? 3.788 -5.509 24.851 1.00 96.19 351 GLU A N 1
ATOM 2806 C CA . GLU A 1 351 ? 3.077 -6.727 25.246 1.00 96.19 351 GLU A CA 1
ATOM 2807 C C . GLU A 1 351 ? 3.846 -7.514 26.315 1.00 96.19 351 GLU A C 1
ATOM 2809 O O . GLU A 1 351 ? 3.242 -7.963 27.290 1.00 96.19 351 GLU A O 1
ATOM 2814 N N . GLU A 1 352 ? 5.171 -7.628 26.197 1.00 97.44 352 GLU A N 1
ATOM 2815 C CA . GLU A 1 352 ? 6.025 -8.295 27.186 1.00 97.44 352 GLU A CA 1
ATOM 2816 C C . GLU A 1 352 ? 5.953 -7.608 28.560 1.00 97.44 352 GLU A C 1
ATOM 2818 O O . GLU A 1 352 ? 5.710 -8.258 29.585 1.00 97.44 352 GLU A O 1
ATOM 2823 N N . LEU A 1 353 ? 6.100 -6.281 28.596 1.00 97.44 353 LEU A N 1
ATOM 2824 C CA . LEU A 1 353 ? 6.071 -5.508 29.840 1.00 97.44 353 LEU A CA 1
ATOM 2825 C C . LEU A 1 353 ? 4.693 -5.528 30.512 1.00 97.44 353 LEU A C 1
ATOM 2827 O O . LEU A 1 353 ? 4.607 -5.589 31.739 1.00 97.44 353 LEU A O 1
ATOM 2831 N N . THR A 1 354 ? 3.610 -5.520 29.729 1.00 96.44 354 THR A N 1
ATOM 2832 C CA . THR A 1 354 ? 2.258 -5.619 30.301 1.00 96.44 354 THR A CA 1
ATOM 2833 C C . THR A 1 354 ? 1.923 -7.031 30.769 1.00 96.44 354 THR A C 1
ATOM 2835 O O . THR A 1 354 ? 1.311 -7.191 31.822 1.00 96.44 354 THR A O 1
ATOM 2838 N N . THR A 1 355 ? 2.358 -8.063 30.045 1.00 95.88 355 THR A N 1
ATOM 2839 C CA . THR A 1 355 ? 2.094 -9.466 30.411 1.00 95.88 355 THR A CA 1
ATOM 2840 C C . THR A 1 355 ? 2.893 -9.900 31.638 1.00 95.88 355 THR A C 1
ATOM 2842 O O . THR A 1 355 ? 2.388 -10.650 32.471 1.00 95.88 355 THR A O 1
ATOM 2845 N N . SER A 1 356 ? 4.120 -9.399 31.794 1.00 97.06 356 SER A N 1
ATOM 2846 C CA . SER A 1 356 ? 4.948 -9.642 32.984 1.00 97.06 356 SER A CA 1
ATOM 2847 C C . SER A 1 356 ? 4.494 -8.861 34.225 1.00 97.06 356 SER A C 1
ATOM 2849 O O . SER A 1 356 ? 4.981 -9.126 35.323 1.00 97.06 356 SER A O 1
ATOM 2851 N N . GLY A 1 357 ? 3.576 -7.899 34.071 1.00 96.06 357 GLY A N 1
ATOM 2852 C CA . GLY A 1 357 ? 3.148 -6.994 35.140 1.00 96.06 357 GLY A CA 1
ATOM 2853 C C . GLY A 1 357 ? 4.169 -5.904 35.485 1.00 96.06 357 GLY A C 1
ATOM 2854 O O . GLY A 1 357 ? 3.958 -5.165 36.445 1.00 96.06 357 GLY A O 1
ATOM 2855 N N . ALA A 1 358 ? 5.257 -5.780 34.716 1.00 96.69 358 ALA A N 1
ATOM 2856 C CA . ALA A 1 358 ? 6.265 -4.735 34.888 1.00 96.69 358 ALA A CA 1
ATOM 2857 C C . ALA A 1 358 ? 5.737 -3.335 34.526 1.00 96.69 358 ALA A C 1
ATOM 2859 O O . ALA A 1 358 ? 6.265 -2.334 35.009 1.00 96.69 358 ALA A O 1
ATOM 2860 N N . LEU A 1 359 ? 4.695 -3.265 33.691 1.00 96.75 359 LEU A N 1
ATOM 2861 C CA . LEU A 1 359 ? 4.077 -2.024 33.239 1.00 96.75 359 LEU A CA 1
ATOM 2862 C C . LEU A 1 359 ? 2.547 -2.134 33.249 1.00 96.75 359 LEU A C 1
ATOM 2864 O O . LEU A 1 359 ? 1.976 -3.069 32.689 1.00 96.75 359 LEU A O 1
ATOM 2868 N N . SER A 1 360 ? 1.874 -1.158 33.861 1.00 96.75 360 SER A N 1
ATOM 2869 C CA . SER A 1 360 ? 0.410 -1.061 33.829 1.00 96.75 360 SER A CA 1
ATOM 2870 C C . SER A 1 360 ? -0.063 -0.351 32.561 1.00 96.75 360 SER A C 1
ATOM 2872 O O . SER A 1 360 ? 0.505 0.666 32.174 1.00 96.75 360 SER A O 1
ATOM 2874 N N . ILE A 1 361 ? -1.152 -0.832 31.952 1.00 95.69 361 ILE A N 1
ATOM 2875 C CA . ILE A 1 361 ? -1.766 -0.204 30.767 1.00 95.69 361 ILE A CA 1
ATOM 2876 C C . ILE A 1 361 ? -2.304 1.211 31.037 1.00 95.69 361 ILE A C 1
ATOM 2878 O O . ILE A 1 361 ? -2.467 1.997 30.100 1.00 95.69 361 ILE A O 1
ATOM 2882 N N . ASP A 1 362 ? -2.568 1.538 32.302 1.00 95.75 362 ASP A N 1
ATOM 2883 C CA . ASP A 1 362 ? -3.086 2.841 32.730 1.00 95.75 362 ASP A CA 1
ATOM 2884 C C . ASP A 1 362 ? -1.966 3.823 33.104 1.00 95.75 362 ASP A C 1
ATOM 2886 O O . ASP A 1 362 ? -2.237 4.957 33.500 1.00 95.75 362 ASP A O 1
ATOM 2890 N N . SER A 1 363 ? -0.700 3.402 33.013 1.00 97.06 363 SER A N 1
ATOM 2891 C CA . SER A 1 363 ? 0.424 4.241 33.413 1.00 97.06 363 SER A CA 1
ATOM 2892 C C . SER A 1 363 ? 0.794 5.274 32.332 1.00 97.06 363 SER A C 1
ATOM 2894 O O . SER A 1 363 ? 0.612 5.020 31.133 1.00 97.06 363 SER A O 1
ATOM 2896 N N . PRO A 1 364 ? 1.357 6.436 32.721 1.00 97.06 364 PRO A N 1
ATOM 2897 C CA . PRO A 1 364 ? 1.893 7.414 31.772 1.00 97.06 364 PRO A CA 1
ATOM 2898 C C . PRO A 1 364 ? 2.977 6.833 30.855 1.00 97.06 364 PRO A C 1
ATOM 2900 O O . PRO A 1 364 ? 3.064 7.197 29.684 1.00 97.06 364 PRO A O 1
ATOM 2903 N N . GLU A 1 365 ? 3.789 5.906 31.364 1.00 97.50 365 GLU A N 1
ATOM 2904 C CA . GLU A 1 365 ? 4.829 5.227 30.592 1.00 97.50 365 GLU A CA 1
ATOM 2905 C C . GLU A 1 365 ? 4.219 4.369 29.470 1.00 97.50 365 GLU A C 1
ATOM 2907 O O . GLU A 1 365 ? 4.715 4.401 28.343 1.00 97.50 365 GLU A O 1
ATOM 2912 N N . TYR A 1 366 ? 3.100 3.674 29.722 1.00 97.88 366 TYR A N 1
ATOM 2913 C CA . TYR A 1 366 ? 2.397 2.930 28.672 1.00 97.88 366 TYR A CA 1
ATOM 2914 C C . TYR A 1 366 ? 1.743 3.855 27.631 1.00 97.88 366 TYR A C 1
ATOM 2916 O O . TYR A 1 366 ? 1.758 3.562 26.432 1.00 97.88 366 TYR A O 1
ATOM 2924 N N . ASP A 1 367 ? 1.226 5.017 28.050 1.00 97.75 367 ASP A N 1
ATOM 2925 C CA . ASP A 1 367 ? 0.730 6.044 27.119 1.00 97.75 367 ASP A CA 1
ATOM 2926 C C . ASP A 1 367 ? 1.839 6.593 26.196 1.00 97.75 367 ASP A C 1
ATOM 2928 O O . ASP A 1 367 ? 1.577 6.977 25.050 1.00 97.75 367 ASP A O 1
ATOM 2932 N N . GLY A 1 368 ? 3.098 6.524 26.642 1.00 98.25 368 GLY A N 1
ATOM 2933 C CA . GLY A 1 368 ? 4.281 6.753 25.815 1.00 98.25 368 GLY A CA 1
ATOM 2934 C C . GLY A 1 368 ? 4.348 5.830 24.591 1.00 98.25 368 GLY A C 1
ATOM 2935 O O . GLY A 1 368 ? 4.576 6.316 23.482 1.00 98.25 368 GLY A O 1
ATOM 2936 N N . TYR A 1 369 ? 4.058 4.529 24.740 1.00 98.19 369 TYR A N 1
ATOM 2937 C CA . TYR A 1 369 ? 3.998 3.594 23.604 1.00 98.19 369 TYR A CA 1
ATOM 2938 C C . TYR A 1 369 ? 2.855 3.938 22.644 1.00 98.19 369 TYR A C 1
ATOM 2940 O O . TYR A 1 369 ? 3.057 3.932 21.428 1.00 98.19 369 TYR A O 1
ATOM 2948 N N . ARG A 1 370 ? 1.668 4.298 23.161 1.00 98.00 370 ARG A N 1
ATOM 2949 C CA . ARG A 1 370 ? 0.531 4.734 22.322 1.00 98.00 370 ARG A CA 1
ATOM 2950 C C . ARG A 1 370 ? 0.916 5.938 21.465 1.00 98.00 370 ARG A C 1
ATOM 2952 O O . ARG A 1 370 ? 0.659 5.956 20.261 1.00 98.00 370 ARG A O 1
ATOM 2959 N N . THR A 1 371 ? 1.568 6.919 22.085 1.00 98.31 371 THR A N 1
ATOM 2960 C CA . THR A 1 371 ? 2.024 8.144 21.421 1.00 98.31 371 THR A CA 1
ATOM 2961 C C . THR A 1 371 ? 3.110 7.851 20.386 1.00 98.31 371 THR A C 1
ATOM 2963 O O . THR A 1 371 ? 3.021 8.348 19.267 1.00 98.31 371 THR A O 1
ATOM 2966 N N . ALA A 1 372 ? 4.085 6.994 20.704 1.00 98.38 372 ALA A N 1
ATOM 2967 C CA . ALA A 1 372 ? 5.143 6.604 19.770 1.00 98.38 372 ALA A CA 1
ATOM 2968 C C . ALA A 1 372 ? 4.589 5.895 18.520 1.00 98.38 372 ALA A C 1
ATOM 2970 O O . ALA A 1 372 ? 5.001 6.190 17.397 1.00 98.38 372 ALA A O 1
ATOM 2971 N N . VAL A 1 373 ? 3.617 4.993 18.696 1.00 98.12 373 VAL A N 1
ATOM 2972 C CA . VAL A 1 373 ? 2.909 4.338 17.583 1.00 98.12 373 VAL A CA 1
ATOM 2973 C C . VAL A 1 373 ? 2.184 5.369 16.721 1.00 98.12 373 VAL A C 1
ATOM 2975 O O . VAL A 1 373 ? 2.317 5.343 15.499 1.00 98.12 373 VAL A O 1
ATOM 2978 N N . GLY A 1 374 ? 1.460 6.297 17.349 1.00 98.12 374 GLY A N 1
ATOM 2979 C CA . GLY A 1 374 ? 0.772 7.387 16.663 1.00 98.12 374 GLY A CA 1
ATOM 2980 C C . GLY A 1 374 ? 1.706 8.265 15.822 1.00 98.12 374 GLY A C 1
ATOM 2981 O O . GLY A 1 374 ? 1.465 8.455 14.630 1.00 98.12 374 GLY A O 1
ATOM 2982 N N . GLN A 1 375 ? 2.826 8.704 16.400 1.00 98.12 375 GLN A N 1
ATOM 2983 C CA . GLN A 1 375 ? 3.845 9.500 15.707 1.00 98.12 375 GLN A CA 1
ATOM 2984 C C . GLN A 1 375 ? 4.407 8.778 14.478 1.00 98.12 375 GLN A C 1
ATOM 2986 O O . GLN A 1 375 ? 4.501 9.366 13.404 1.00 98.12 375 GLN A O 1
ATOM 2991 N N . MET A 1 376 ? 4.709 7.482 14.592 1.00 98.25 376 MET A N 1
ATOM 2992 C CA . MET A 1 376 ? 5.181 6.688 13.454 1.00 98.25 376 MET A CA 1
ATOM 2993 C C . MET A 1 376 ? 4.124 6.519 12.354 1.00 98.25 376 MET A C 1
ATOM 2995 O O . MET A 1 376 ? 4.470 6.437 11.174 1.00 98.25 376 MET A O 1
ATOM 2999 N N . VAL A 1 377 ? 2.837 6.472 12.711 1.00 97.88 377 VAL A N 1
ATOM 3000 C CA . VAL A 1 377 ? 1.746 6.462 11.726 1.00 97.88 377 VAL A CA 1
ATOM 3001 C C . VAL A 1 377 ? 1.676 7.792 10.968 1.00 97.88 377 VAL A C 1
ATOM 3003 O O . VAL A 1 377 ? 1.526 7.766 9.747 1.00 97.88 377 VAL A O 1
ATOM 3006 N N . ASP A 1 378 ? 1.852 8.926 11.651 1.00 97.88 378 ASP A N 1
ATOM 3007 C CA . ASP A 1 378 ? 1.955 10.245 11.009 1.00 97.88 378 ASP A CA 1
ATOM 3008 C C . ASP A 1 378 ? 3.199 10.352 10.104 1.00 97.88 378 ASP A C 1
ATOM 3010 O O . ASP A 1 378 ? 3.104 10.817 8.967 1.00 97.88 378 ASP A O 1
ATOM 3014 N N . GLU A 1 379 ? 4.357 9.847 10.543 1.00 97.56 379 GLU A N 1
ATOM 3015 C CA . GLU A 1 379 ? 5.571 9.801 9.711 1.00 97.56 379 GLU A CA 1
ATOM 3016 C C . GLU A 1 379 ? 5.378 8.965 8.435 1.00 97.56 379 GLU A C 1
ATOM 3018 O O . GLU A 1 379 ? 5.933 9.287 7.375 1.00 97.56 379 GLU A O 1
ATOM 3023 N N . LEU A 1 380 ? 4.598 7.883 8.527 1.00 96.62 380 LEU A N 1
ATOM 3024 C CA . LEU A 1 380 ? 4.246 7.057 7.378 1.00 96.62 380 LEU A CA 1
ATOM 3025 C C . LEU A 1 380 ? 3.295 7.795 6.427 1.00 96.62 380 LEU A C 1
ATOM 3027 O O . LEU A 1 380 ? 3.458 7.670 5.212 1.00 96.62 380 LEU A O 1
ATOM 3031 N N . GLU A 1 381 ? 2.342 8.578 6.938 1.00 97.25 381 GLU A N 1
ATOM 3032 C CA . GLU A 1 381 ? 1.516 9.452 6.097 1.00 97.25 381 GLU A CA 1
ATOM 3033 C C . GLU A 1 381 ? 2.369 10.470 5.337 1.00 97.25 381 GLU A C 1
ATOM 3035 O O . GLU A 1 381 ? 2.198 10.631 4.129 1.00 97.25 381 GLU A O 1
ATOM 3040 N N . ASP A 1 382 ? 3.351 11.094 5.988 1.00 96.12 382 ASP A N 1
ATOM 3041 C CA . ASP A 1 382 ? 4.259 12.023 5.312 1.00 96.12 382 ASP A CA 1
ATOM 3042 C C . ASP A 1 382 ? 5.024 11.330 4.174 1.00 96.12 382 ASP A C 1
ATOM 3044 O O . ASP A 1 382 ? 5.172 11.877 3.076 1.00 96.12 382 ASP A O 1
ATOM 3048 N N . ALA A 1 383 ? 5.484 10.094 4.389 1.00 95.88 383 ALA A N 1
ATOM 3049 C CA . ALA A 1 383 ? 6.108 9.305 3.330 1.00 95.88 383 ALA A CA 1
ATOM 3050 C C . ALA A 1 383 ? 5.107 8.985 2.196 1.00 95.88 383 ALA A C 1
ATOM 3052 O O . ALA A 1 383 ? 5.433 9.120 1.013 1.00 95.88 383 ALA A O 1
ATOM 3053 N N . LEU A 1 384 ? 3.862 8.629 2.515 1.00 95.25 384 LEU A N 1
ATOM 3054 C CA . LEU A 1 384 ? 2.815 8.379 1.517 1.00 95.25 384 LEU A CA 1
ATOM 3055 C C . LEU A 1 384 ? 2.463 9.641 0.712 1.00 95.25 384 LEU A C 1
ATOM 3057 O O . LEU A 1 384 ? 2.261 9.565 -0.507 1.00 95.25 384 LEU A O 1
ATOM 3061 N N . SER A 1 385 ? 2.428 10.803 1.359 1.00 93.88 385 SER A N 1
ATOM 3062 C CA . SER A 1 385 ? 2.073 12.082 0.747 1.00 93.88 385 SER A CA 1
ATOM 3063 C C . SER A 1 385 ? 3.211 12.658 -0.101 1.00 93.88 385 SER A C 1
ATOM 3065 O O . SER A 1 385 ? 3.015 12.971 -1.281 1.00 93.88 385 SER A O 1
ATOM 3067 N N . PHE A 1 386 ? 4.433 12.723 0.433 1.00 92.75 386 PHE A N 1
ATOM 3068 C CA . PHE A 1 386 ? 5.551 13.402 -0.230 1.00 92.75 386 PHE A CA 1
ATOM 3069 C C . PHE A 1 386 ? 6.423 12.472 -1.079 1.00 92.75 386 PHE A C 1
ATOM 3071 O O . PHE A 1 386 ? 6.840 12.858 -2.179 1.00 92.75 386 PHE A O 1
ATOM 3078 N N . ASP A 1 387 ? 6.670 11.245 -0.613 1.00 94.06 387 ASP A N 1
ATOM 3079 C CA . ASP A 1 387 ? 7.588 10.308 -1.268 1.00 94.06 387 ASP A CA 1
ATOM 3080 C C . ASP A 1 387 ? 6.855 9.448 -2.300 1.00 94.06 387 ASP A C 1
ATOM 3082 O O . ASP A 1 387 ? 7.199 9.456 -3.490 1.00 94.06 387 ASP A O 1
ATOM 3086 N N . PHE A 1 388 ? 5.781 8.782 -1.866 1.00 93.31 388 PHE A N 1
ATOM 3087 C CA . PHE A 1 388 ? 4.967 7.921 -2.724 1.00 93.31 388 PHE A CA 1
ATOM 3088 C C . PHE A 1 388 ? 3.873 8.686 -3.481 1.00 93.31 388 PHE A C 1
ATOM 3090 O O . PHE A 1 388 ? 3.364 8.230 -4.510 1.00 93.31 388 PHE A O 1
ATOM 3097 N N . ARG A 1 389 ? 3.558 9.913 -3.052 1.00 91.50 389 ARG A N 1
ATOM 3098 C CA . ARG A 1 389 ? 2.665 10.855 -3.745 1.00 91.50 389 ARG A CA 1
ATOM 3099 C C . ARG A 1 389 ? 1.256 10.319 -3.954 1.00 91.50 389 ARG A C 1
ATOM 3101 O O . ARG A 1 389 ? 0.674 10.536 -5.028 1.00 91.50 389 ARG A O 1
ATOM 3108 N N . VAL A 1 390 ? 0.716 9.597 -2.980 1.00 90.69 390 VAL A N 1
ATOM 3109 C CA . VAL A 1 390 ? -0.615 8.980 -3.063 1.00 90.69 390 VAL A CA 1
ATOM 3110 C C . VAL A 1 390 ? -1.695 9.733 -2.289 1.00 90.69 390 VAL A C 1
ATOM 3112 O O . VAL A 1 390 ? -2.860 9.520 -2.603 1.00 90.69 390 VAL A O 1
ATOM 3115 N N . SER A 1 391 ? -1.356 10.696 -1.429 1.00 92.44 391 SER A N 1
ATOM 3116 C CA . SER A 1 391 ? -2.363 11.585 -0.828 1.00 92.44 391 SER A CA 1
ATOM 3117 C C . SER A 1 391 ? -2.961 12.591 -1.838 1.00 92.44 391 SER A C 1
ATOM 3119 O O . SER A 1 391 ? -2.515 12.698 -3.000 1.00 92.44 391 SER A O 1
ATOM 3121 N N . ILE A 1 392 ? -4.021 13.273 -1.401 1.00 90.25 392 ILE A N 1
ATOM 3122 C CA . ILE A 1 392 ? -4.724 14.384 -2.054 1.00 90.25 392 ILE A CA 1
ATOM 3123 C C . ILE A 1 392 ? -5.129 15.434 -1.005 1.00 90.25 392 ILE A C 1
ATOM 3125 O O . ILE A 1 392 ? -5.324 15.072 0.155 1.00 90.25 392 ILE A O 1
ATOM 3129 N N . PRO A 1 393 ? -5.393 16.691 -1.417 1.00 91.50 393 PRO A N 1
ATOM 3130 C CA . PRO A 1 393 ? -5.758 17.757 -0.483 1.00 91.50 393 PRO A CA 1
ATOM 3131 C C . PRO A 1 393 ? -6.933 17.423 0.444 1.00 91.50 393 PRO A C 1
ATOM 3133 O O . PRO A 1 393 ? -6.934 17.843 1.594 1.00 91.50 393 PRO A O 1
ATOM 3136 N N . GLN A 1 394 ? -7.917 16.647 -0.026 1.00 93.38 394 GLN A N 1
ATOM 3137 C CA . GLN A 1 394 ? -9.084 16.284 0.784 1.00 93.38 394 GLN A CA 1
ATOM 3138 C C . GLN A 1 394 ? -8.748 15.315 1.930 1.00 93.38 394 GLN A C 1
ATOM 3140 O O . GLN A 1 394 ? -9.314 15.427 3.018 1.00 93.38 394 GLN A O 1
ATOM 3145 N N . ILE A 1 395 ? -7.816 14.387 1.689 1.00 94.38 395 ILE A N 1
ATOM 3146 C CA . ILE A 1 395 ? -7.266 13.487 2.712 1.00 94.38 395 ILE A CA 1
ATOM 3147 C C . ILE A 1 395 ? -6.411 14.295 3.688 1.00 94.38 395 ILE A C 1
ATOM 3149 O O . ILE A 1 395 ? -6.600 14.189 4.898 1.00 94.38 395 ILE A O 1
ATOM 3153 N N . ASP A 1 396 ? -5.524 15.144 3.159 1.00 95.69 396 ASP A N 1
ATOM 3154 C CA . ASP A 1 396 ? -4.636 15.982 3.968 1.00 95.69 396 ASP A CA 1
ATOM 3155 C C . ASP A 1 396 ? -5.442 16.911 4.895 1.00 95.69 396 ASP A C 1
ATOM 3157 O O . ASP A 1 396 ? -5.094 17.088 6.064 1.00 95.69 396 ASP A O 1
ATOM 3161 N N . LEU A 1 397 ? -6.557 17.466 4.401 1.00 96.44 397 LEU A N 1
ATOM 3162 C CA . LEU A 1 397 ? -7.490 18.279 5.179 1.00 96.44 397 LEU A CA 1
ATOM 3163 C C . LEU A 1 397 ? -8.139 17.466 6.304 1.00 96.44 397 LEU A C 1
ATOM 3165 O O . LEU A 1 397 ? -8.114 17.910 7.451 1.00 96.44 397 LEU A O 1
ATOM 3169 N N . LEU A 1 398 ? -8.681 16.281 5.995 1.00 97.44 398 LEU A N 1
ATOM 3170 C CA . LEU A 1 398 ? -9.304 15.403 6.990 1.00 97.44 398 LEU A CA 1
ATOM 3171 C C . LEU A 1 398 ? -8.323 15.050 8.116 1.00 97.44 398 LEU A C 1
ATOM 3173 O O . LEU A 1 398 ? -8.658 15.203 9.288 1.00 97.44 398 LEU A O 1
ATOM 3177 N N . LEU A 1 399 ? -7.091 14.662 7.775 1.00 98.00 399 LEU A N 1
ATOM 3178 C CA . LEU A 1 399 ? -6.048 14.363 8.760 1.00 98.00 399 LEU A CA 1
ATOM 3179 C C . LEU A 1 399 ? -5.626 15.604 9.553 1.00 98.00 399 LEU A C 1
ATOM 3181 O O . LEU A 1 399 ? -5.463 15.531 10.768 1.00 98.00 399 LEU A O 1
ATOM 3185 N N . THR A 1 400 ? -5.508 16.763 8.901 1.00 98.06 400 THR A N 1
ATOM 3186 C CA . THR A 1 400 ? -5.193 18.037 9.575 1.00 98.06 400 THR A CA 1
ATOM 3187 C C . THR A 1 400 ? -6.231 18.399 10.635 1.00 98.06 400 THR A C 1
ATOM 3189 O O . THR A 1 400 ? -5.881 18.954 11.676 1.00 98.06 400 THR A O 1
ATOM 3192 N N . ILE A 1 401 ? -7.502 18.092 10.384 1.00 98.38 401 ILE A N 1
ATOM 3193 C CA . ILE A 1 401 ? -8.584 18.318 11.343 1.00 98.38 401 ILE A CA 1
ATOM 3194 C C . ILE A 1 401 ? -8.546 17.264 12.435 1.00 98.38 401 ILE A C 1
ATOM 3196 O O . ILE A 1 401 ? -8.502 17.631 13.603 1.00 98.38 401 ILE A O 1
ATOM 3200 N N . ALA A 1 402 ? -8.465 15.982 12.072 1.00 98.50 402 ALA A N 1
ATOM 3201 C CA . ALA A 1 402 ? -8.367 14.884 13.029 1.00 98.50 402 ALA A CA 1
ATOM 3202 C C . ALA A 1 402 ? -7.232 15.096 14.046 1.00 98.50 402 ALA A C 1
ATOM 3204 O O . ALA A 1 402 ? -7.444 14.885 15.235 1.00 98.50 402 ALA A O 1
ATOM 3205 N N . ARG A 1 403 ? -6.073 15.613 13.609 1.00 98.38 403 ARG A N 1
ATOM 3206 C CA . ARG A 1 403 ? -4.923 15.969 14.467 1.00 98.38 403 ARG A CA 1
ATOM 3207 C C . ARG A 1 403 ? -5.250 16.933 15.610 1.00 98.38 403 ARG A C 1
ATOM 3209 O O . ARG A 1 403 ? -4.525 16.970 16.596 1.00 98.38 403 ARG A O 1
ATOM 3216 N N . ARG A 1 404 ? -6.300 17.745 15.470 1.00 98.25 404 ARG A N 1
ATOM 3217 C CA . ARG A 1 404 ? -6.765 18.714 16.480 1.00 98.25 404 ARG A CA 1
ATOM 3218 C C . ARG A 1 404 ? -7.927 18.177 17.316 1.00 98.25 404 ARG A C 1
ATOM 3220 O O . ARG A 1 404 ? -8.380 18.866 18.226 1.00 98.25 404 ARG A O 1
ATOM 3227 N N . GLY A 1 405 ? -8.429 16.996 16.969 1.00 98.31 405 GLY A N 1
ATOM 3228 C CA . GLY A 1 405 ? -9.551 16.359 17.630 1.00 98.31 405 GLY A CA 1
ATOM 3229 C C . GLY A 1 405 ? -9.162 15.672 18.943 1.00 98.31 405 GLY A C 1
ATOM 3230 O O . GLY A 1 405 ? -7.981 15.420 19.208 1.00 98.31 405 GLY A O 1
ATOM 3231 N N . PRO A 1 406 ? -10.161 15.351 19.775 1.00 98.50 406 PRO A N 1
ATOM 3232 C CA . PRO A 1 406 ? -9.960 14.723 21.076 1.00 98.50 406 PRO A CA 1
ATOM 3233 C C . PRO A 1 406 ? -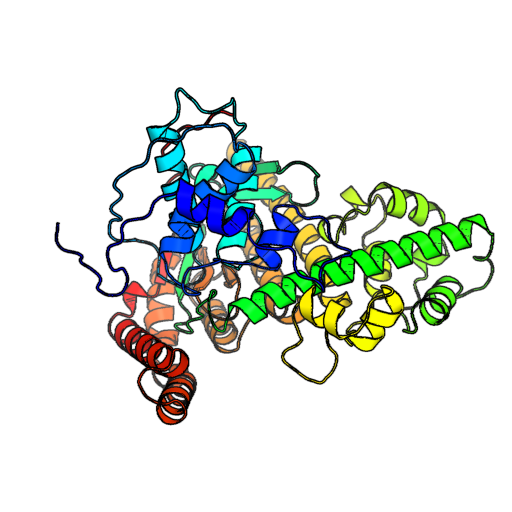9.307 13.341 20.953 1.00 98.50 406 PRO A C 1
ATOM 3235 O O . PRO A 1 406 ? -9.653 12.541 20.088 1.00 98.50 406 PRO A O 1
ATOM 3238 N N . GLY A 1 407 ? -8.337 13.063 21.825 1.00 98.12 407 GLY A N 1
ATOM 3239 C CA . GLY A 1 407 ? -7.690 11.754 21.927 1.00 98.12 407 GLY A CA 1
ATOM 3240 C C . GLY A 1 407 ? -6.812 11.328 20.747 1.00 98.12 407 GLY A C 1
ATOM 3241 O O . GLY A 1 407 ? -6.345 10.188 20.766 1.00 98.12 407 GLY A O 1
ATOM 3242 N N . TYR A 1 408 ? -6.569 12.192 19.753 1.00 98.69 408 TYR A N 1
ATOM 3243 C CA . TYR A 1 408 ? -5.734 11.880 18.589 1.00 98.69 408 TYR A CA 1
ATOM 3244 C C . TYR A 1 408 ? -4.339 11.374 18.996 1.00 98.69 408 TYR A C 1
ATOM 3246 O O . TYR A 1 408 ? -3.681 11.939 19.873 1.00 98.69 408 TYR A O 1
ATOM 3254 N N . LEU A 1 409 ? -3.890 10.305 18.340 1.00 98.62 409 LEU A N 1
ATOM 3255 C CA . LEU A 1 409 ? -2.545 9.741 18.480 1.00 98.62 409 LEU A CA 1
ATOM 3256 C C . LEU A 1 409 ? -1.753 9.841 17.174 1.00 98.62 409 LEU A C 1
ATOM 3258 O O . LEU A 1 409 ? -0.578 10.189 17.203 1.00 98.62 409 LEU A O 1
ATOM 3262 N N . GLY A 1 410 ? -2.384 9.523 16.045 1.00 98.44 410 GLY A N 1
ATOM 3263 C CA . GLY A 1 410 ? -1.757 9.506 14.725 1.00 98.44 410 GLY A CA 1
ATOM 3264 C C . GLY A 1 410 ? -2.757 9.122 13.644 1.00 98.44 410 GLY A C 1
ATOM 3265 O O . GLY A 1 410 ? -3.793 8.531 13.945 1.00 98.44 410 GLY A O 1
ATOM 3266 N N . GLY A 1 411 ? -2.479 9.426 12.381 1.00 97.81 411 GLY A N 1
ATOM 3267 C CA . GLY A 1 411 ? -3.426 9.162 11.307 1.00 97.81 411 GLY A CA 1
ATOM 3268 C C . GLY A 1 411 ? -2.763 9.071 9.945 1.00 97.81 411 GLY A C 1
ATOM 3269 O O . GLY A 1 411 ? -1.800 9.773 9.657 1.00 97.81 411 GLY A O 1
ATOM 3270 N N . LYS A 1 412 ? -3.292 8.191 9.099 1.00 97.00 412 LYS A N 1
ATOM 3271 C CA . LYS A 1 412 ? -2.819 8.008 7.725 1.00 97.00 412 LYS A CA 1
ATOM 3272 C C . LYS A 1 412 ? -3.958 7.642 6.791 1.00 97.00 412 LYS A C 1
ATOM 3274 O O . LYS A 1 412 ? -4.966 7.083 7.224 1.00 97.00 412 LYS A O 1
ATOM 3279 N N . LEU A 1 413 ? -3.780 7.870 5.496 1.00 94.25 413 LEU A N 1
ATOM 3280 C CA . LEU A 1 413 ? -4.647 7.282 4.481 1.00 94.25 413 LEU A CA 1
ATOM 3281 C C . LEU A 1 413 ? -4.613 5.752 4.544 1.00 94.25 413 LEU A C 1
ATOM 3283 O O . LEU A 1 413 ? -3.597 5.144 4.891 1.00 94.25 413 LEU A O 1
ATOM 3287 N N . THR A 1 414 ? -5.724 5.117 4.176 1.00 88.19 414 THR A N 1
ATOM 3288 C CA . THR A 1 414 ? -5.807 3.660 4.048 1.00 88.19 414 THR A CA 1
ATOM 3289 C C . THR A 1 414 ? -6.131 3.238 2.615 1.00 88.19 414 THR A C 1
ATOM 3291 O O . THR A 1 414 ? -6.776 3.953 1.844 1.00 88.19 414 THR A O 1
ATOM 3294 N N . GLY A 1 415 ? -5.623 2.071 2.222 1.00 84.81 415 GLY A N 1
ATOM 3295 C CA . GLY A 1 415 ? -5.710 1.569 0.856 1.00 84.81 415 GLY A CA 1
ATOM 3296 C C . GLY A 1 415 ? -4.778 2.284 -0.129 1.00 84.81 415 GLY A C 1
ATOM 3297 O O . GLY A 1 415 ? -3.673 2.702 0.201 1.00 84.81 415 GLY A O 1
ATOM 3298 N N . ALA A 1 416 ? -5.213 2.387 -1.387 1.00 79.56 416 ALA A N 1
ATOM 3299 C CA . ALA A 1 416 ? -4.364 2.819 -2.506 1.00 79.56 416 ALA A CA 1
ATOM 3300 C C . ALA A 1 416 ? -4.080 4.337 -2.560 1.00 79.56 416 ALA A C 1
ATOM 3302 O O . ALA A 1 416 ? -3.265 4.777 -3.375 1.00 79.56 416 ALA A O 1
ATOM 3303 N N . GLY A 1 417 ? -4.778 5.133 -1.746 1.00 84.38 417 GLY A N 1
ATOM 3304 C CA . GLY A 1 417 ? -4.761 6.593 -1.800 1.00 84.38 417 GLY A CA 1
ATOM 3305 C C . GLY A 1 417 ? -5.534 7.182 -2.986 1.00 84.38 417 GLY A C 1
ATOM 3306 O O . GLY A 1 417 ? -6.299 6.506 -3.675 1.00 84.38 417 GLY A O 1
ATOM 3307 N N . LYS A 1 418 ? -5.318 8.482 -3.216 1.00 84.25 418 LYS A N 1
ATOM 3308 C CA . LYS A 1 418 ? -6.040 9.375 -4.142 1.00 84.25 418 LYS 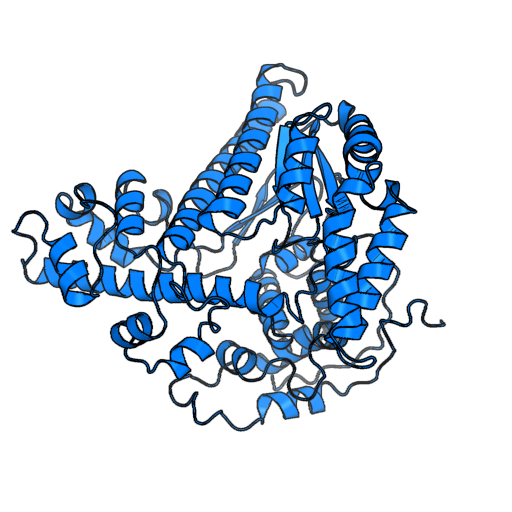A CA 1
ATOM 3309 C C . LYS A 1 418 ? -7.490 9.689 -3.788 1.00 84.25 418 LYS A C 1
ATOM 3311 O O . LYS A 1 418 ? -8.119 10.440 -4.524 1.00 84.25 418 LYS A O 1
ATOM 3316 N N . GLY A 1 419 ? -7.958 9.185 -2.657 1.00 85.62 419 GLY A N 1
ATOM 3317 C CA . GLY A 1 419 ? -9.295 9.350 -2.108 1.00 85.62 419 GLY A CA 1
ATOM 3318 C C . GLY A 1 419 ? -9.578 8.224 -1.114 1.00 85.62 419 GLY A C 1
ATOM 3319 O O . GLY A 1 419 ? -8.660 7.501 -0.720 1.00 85.62 419 GLY A O 1
ATOM 3320 N N . GLY A 1 420 ? -10.844 8.051 -0.751 1.00 87.69 420 GLY A N 1
ATOM 3321 C CA . GLY A 1 420 ? -11.288 7.030 0.195 1.00 87.69 420 GLY A CA 1
ATOM 3322 C C . GLY A 1 420 ? -11.056 7.423 1.653 1.00 87.69 420 GLY A C 1
ATOM 3323 O O . GLY A 1 420 ? -11.205 8.592 2.009 1.00 87.69 420 GLY A O 1
ATOM 3324 N N . CYS A 1 421 ? -10.738 6.451 2.504 1.00 90.62 421 CYS A N 1
ATOM 3325 C CA . CYS A 1 421 ? -10.667 6.636 3.946 1.00 90.62 421 CYS A CA 1
ATOM 3326 C C . CYS A 1 421 ? -9.264 6.946 4.472 1.00 90.62 421 CYS A C 1
ATOM 3328 O O . CYS A 1 421 ? -8.235 6.644 3.863 1.00 90.62 421 CYS A O 1
ATOM 3330 N N . VAL A 1 422 ? -9.263 7.456 5.696 1.00 94.81 422 VAL A N 1
ATOM 3331 C CA . VAL A 1 422 ? -8.118 7.511 6.596 1.00 94.81 422 VAL A CA 1
ATOM 3332 C C . VAL A 1 422 ? -8.379 6.627 7.812 1.00 94.81 422 VAL A C 1
ATOM 3334 O O . VAL A 1 422 ? -9.526 6.445 8.221 1.00 94.81 422 VAL A O 1
ATOM 3337 N N . SER A 1 423 ? -7.311 6.085 8.385 1.00 95.44 423 SER A N 1
ATOM 3338 C CA . SER A 1 423 ? -7.317 5.415 9.683 1.00 95.44 423 SER A CA 1
ATOM 3339 C C . SER A 1 423 ? -6.700 6.356 10.709 1.00 95.44 423 SER A C 1
ATOM 3341 O O . SER A 1 423 ? -5.541 6.744 10.558 1.00 95.44 423 SER A O 1
ATOM 3343 N N . ILE A 1 424 ? -7.463 6.711 11.739 1.00 98.19 424 ILE A N 1
ATOM 3344 C CA . ILE A 1 424 ? -7.046 7.621 12.808 1.00 98.19 424 ILE A CA 1
ATOM 3345 C C . ILE A 1 424 ? -6.940 6.813 14.099 1.00 98.19 424 ILE A C 1
ATOM 3347 O O . ILE A 1 424 ? -7.926 6.241 14.558 1.00 98.19 424 ILE A O 1
ATOM 3351 N N . LEU A 1 425 ? -5.748 6.753 14.680 1.00 98.25 425 LEU A N 1
ATOM 3352 C CA . LEU A 1 425 ? -5.523 6.195 16.006 1.00 98.25 425 LEU A CA 1
ATOM 3353 C C . LEU A 1 425 ? -5.985 7.205 17.054 1.00 98.25 425 LEU A C 1
ATOM 3355 O O . LEU A 1 425 ? -5.555 8.362 17.050 1.00 98.25 425 LEU A O 1
ATOM 3359 N N . VAL A 1 426 ? -6.858 6.756 17.950 1.00 98.31 426 VAL A N 1
ATOM 3360 C CA . VAL A 1 426 ? -7.463 7.572 19.005 1.00 98.31 426 VAL A CA 1
ATOM 3361 C C . VAL A 1 426 ? -7.409 6.792 20.311 1.00 98.31 426 VAL A C 1
ATOM 3363 O O . VAL A 1 426 ? -7.560 5.568 20.312 1.00 98.31 426 VAL A O 1
ATOM 3366 N N . ARG A 1 427 ? -7.213 7.485 21.434 1.00 97.75 427 ARG A N 1
ATOM 3367 C CA . ARG A 1 427 ? -7.411 6.881 22.757 1.00 97.75 427 ARG A CA 1
ATOM 3368 C C . ARG A 1 427 ? -8.825 6.317 22.860 1.00 97.75 427 ARG A C 1
ATOM 3370 O O . ARG A 1 427 ? -9.789 6.962 22.455 1.00 97.75 427 ARG A O 1
ATOM 3377 N N . GLU A 1 428 ? -8.932 5.100 23.375 1.00 95.88 428 GLU A N 1
ATOM 3378 C CA . GLU A 1 428 ? -10.178 4.328 23.410 1.00 95.88 428 GLU A CA 1
ATOM 3379 C C . GLU A 1 428 ? -11.359 5.131 23.984 1.00 95.88 428 GLU A C 1
ATOM 3381 O O . GLU A 1 428 ? -12.411 5.228 23.345 1.00 95.88 428 GLU A O 1
ATOM 3386 N N . ASN A 1 429 ? -11.147 5.796 25.122 1.00 96.88 429 ASN A N 1
ATOM 3387 C CA . ASN A 1 429 ? -12.146 6.601 25.829 1.00 96.88 429 ASN A CA 1
ATOM 3388 C C . ASN A 1 429 ? -12.580 7.885 25.093 1.00 96.88 429 ASN A C 1
ATOM 3390 O O . ASN A 1 429 ? -13.621 8.444 25.422 1.00 96.88 429 ASN A O 1
ATOM 3394 N N . GLU A 1 430 ? -11.826 8.332 24.089 1.00 98.19 430 GLU A N 1
ATOM 3395 C CA . GLU A 1 430 ? -12.094 9.552 23.314 1.00 98.19 430 GLU A CA 1
ATOM 3396 C C . GLU A 1 430 ? -12.609 9.246 21.894 1.00 98.19 430 GLU A C 1
ATOM 3398 O O . GLU A 1 430 ? -12.885 10.156 21.114 1.00 98.19 430 GLU A O 1
ATOM 3403 N N . SER A 1 431 ? -12.754 7.969 21.524 1.00 97.31 431 SER A N 1
ATOM 3404 C CA . SER A 1 431 ? -13.102 7.562 20.152 1.00 97.31 431 SER A CA 1
ATOM 3405 C C . SER A 1 431 ? -14.467 8.077 19.668 1.00 97.31 431 SER A C 1
ATOM 3407 O O . SER A 1 431 ? -14.584 8.524 18.524 1.00 97.31 431 SER A O 1
ATOM 3409 N N . GLU A 1 432 ? -15.478 8.102 20.539 1.00 97.44 432 GLU A N 1
ATOM 3410 C CA . GLU A 1 432 ? -16.788 8.695 20.227 1.00 97.44 432 GLU A CA 1
ATOM 3411 C C . GLU A 1 432 ? -16.726 10.226 20.157 1.00 97.44 432 GLU A C 1
ATOM 3413 O O . GLU A 1 432 ? -17.325 10.835 19.267 1.00 97.44 432 GLU A O 1
ATOM 3418 N N . ALA A 1 433 ? -15.941 10.858 21.038 1.00 98.44 433 ALA A N 1
ATOM 3419 C CA . ALA A 1 433 ? -15.716 12.300 21.004 1.00 98.44 433 ALA A CA 1
ATOM 3420 C C . ALA A 1 433 ? -15.005 12.723 19.708 1.00 98.44 433 ALA A C 1
ATOM 3422 O O . ALA A 1 433 ? -15.364 13.739 19.114 1.00 98.44 433 ALA A O 1
ATOM 3423 N N . MET A 1 434 ? -14.054 11.919 19.216 1.00 98.56 434 MET A N 1
ATOM 3424 C CA . MET A 1 434 ? -13.411 12.139 17.918 1.00 98.56 434 MET A CA 1
ATOM 3425 C C . MET A 1 434 ? -14.425 12.038 16.780 1.00 98.56 434 MET A C 1
ATOM 3427 O O . MET A 1 434 ? -14.412 12.865 15.873 1.00 98.56 434 MET A O 1
ATOM 3431 N N . CYS A 1 435 ? -15.319 11.050 16.817 1.00 98.12 435 CYS A N 1
ATOM 3432 C CA . CYS A 1 435 ? -16.351 10.919 15.796 1.00 98.12 435 CYS A CA 1
ATOM 3433 C C . CYS A 1 435 ? -17.269 12.149 15.757 1.00 98.12 435 CYS A C 1
ATOM 3435 O O . CYS A 1 435 ? -17.432 12.741 14.695 1.00 98.12 435 CYS A O 1
ATOM 3437 N N . ALA A 1 436 ? -17.788 12.589 16.909 1.00 98.06 436 ALA A N 1
ATOM 3438 C CA . ALA A 1 436 ? -18.589 13.813 17.003 1.00 98.06 436 ALA A CA 1
ATOM 3439 C C . ALA A 1 436 ? -17.812 15.059 16.540 1.00 98.06 436 ALA A C 1
ATOM 3441 O O . ALA A 1 436 ? -18.359 15.921 15.850 1.00 98.06 436 ALA A O 1
ATOM 3442 N N . TYR A 1 437 ? -16.520 15.131 16.868 1.00 98.69 437 TYR A N 1
ATOM 3443 C CA . TYR A 1 437 ? -15.639 16.191 16.396 1.00 98.69 437 TYR A CA 1
ATOM 3444 C C . TYR A 1 437 ? -15.515 16.192 14.866 1.00 98.69 437 TYR A C 1
ATOM 3446 O O . TYR A 1 437 ? -15.650 17.249 14.261 1.00 98.69 437 TYR A O 1
ATOM 3454 N N . LEU A 1 438 ? -15.323 15.041 14.213 1.00 98.31 438 LEU A N 1
ATOM 3455 C CA . LEU A 1 438 ? -15.287 14.949 12.746 1.00 98.31 438 LEU A CA 1
ATOM 3456 C C . LEU A 1 438 ? -16.649 15.258 12.108 1.00 98.31 438 LEU A C 1
ATOM 3458 O O . LEU A 1 438 ? -16.700 15.916 11.066 1.00 98.31 438 LEU A O 1
ATOM 3462 N N . ASP A 1 439 ? -17.746 14.830 12.733 1.00 97.06 439 ASP A N 1
ATOM 3463 C CA . ASP A 1 439 ? -19.106 15.126 12.279 1.00 97.06 439 ASP A CA 1
ATOM 3464 C C . ASP A 1 439 ? -19.327 16.650 12.219 1.00 97.06 439 ASP A C 1
ATOM 3466 O O . ASP A 1 439 ? -19.802 17.169 11.210 1.00 97.06 439 ASP A O 1
ATOM 3470 N N . GLN A 1 440 ? -18.895 17.391 13.244 1.00 97.44 440 GLN A N 1
ATOM 3471 C CA . GLN A 1 440 ? -19.014 18.851 13.305 1.00 97.44 440 GLN A CA 1
ATOM 3472 C C . GLN A 1 440 ? -17.964 19.579 12.453 1.00 97.44 440 GLN A C 1
ATOM 3474 O O . GLN A 1 440 ? -18.277 20.493 11.684 1.00 97.44 440 GLN A O 1
ATOM 3479 N N . GLU A 1 441 ? -16.698 19.220 12.644 1.00 97.88 441 GLU A N 1
ATOM 3480 C CA . GLU A 1 441 ? -15.557 19.972 12.147 1.00 97.88 441 GLU A CA 1
ATOM 3481 C C . GLU A 1 441 ? -15.070 19.485 10.804 1.00 97.88 441 GLU A C 1
ATOM 3483 O O . GLU A 1 441 ? -14.196 20.157 10.287 1.00 97.88 441 GLU A O 1
ATOM 3488 N N . TYR A 1 442 ? -15.573 18.385 10.231 1.00 97.31 442 TYR A N 1
ATOM 3489 C CA . TYR A 1 442 ? -15.280 17.942 8.864 1.00 97.31 442 TYR A CA 1
ATOM 3490 C C . TYR A 1 442 ? -16.516 17.837 7.986 1.00 97.31 442 TYR A C 1
ATOM 3492 O O . TYR A 1 442 ? -16.640 18.602 7.028 1.00 97.31 442 TYR A O 1
ATOM 3500 N N . TYR A 1 443 ? -17.416 16.918 8.318 1.00 95.81 443 TYR A N 1
ATOM 3501 C CA . TYR A 1 443 ? -18.571 16.605 7.482 1.00 95.81 443 TYR A CA 1
ATOM 3502 C C . TYR A 1 443 ? -19.635 17.711 7.518 1.00 95.81 443 TYR A C 1
ATOM 3504 O O . TYR A 1 443 ? -20.191 18.064 6.483 1.00 95.81 443 TYR A O 1
ATOM 3512 N N . GLY A 1 444 ? -19.846 18.335 8.679 1.00 94.81 444 GLY A N 1
ATOM 3513 C CA . GLY A 1 444 ? -20.801 19.427 8.896 1.00 94.81 444 GLY A CA 1
ATOM 3514 C C . GLY A 1 444 ? -20.402 20.781 8.298 1.00 94.81 444 GLY A C 1
ATOM 3515 O O . GLY A 1 444 ? -21.014 21.794 8.635 1.00 94.81 444 GLY A O 1
ATOM 3516 N N . LYS A 1 445 ? -19.378 20.824 7.435 1.00 95.25 445 LYS A N 1
ATOM 3517 C CA . LYS A 1 445 ? -18.867 22.026 6.753 1.00 95.25 445 LYS A CA 1
ATOM 3518 C C . LYS A 1 445 ? -18.992 21.863 5.228 1.00 95.25 445 LYS A C 1
ATOM 3520 O O . LYS A 1 445 ? -18.006 21.500 4.575 1.00 95.25 445 LYS A O 1
ATOM 3525 N N . PRO A 1 446 ? -20.188 22.084 4.641 1.00 87.88 446 PRO A N 1
ATOM 3526 C CA . PRO A 1 446 ? -20.458 21.835 3.220 1.00 87.88 446 PRO A CA 1
ATOM 3527 C C . PRO A 1 446 ? -19.485 22.528 2.258 1.00 87.88 446 PRO A C 1
ATOM 3529 O O . PRO A 1 446 ? -19.162 21.979 1.204 1.00 87.88 446 PRO A O 1
ATOM 3532 N N . GLU A 1 447 ? -18.961 23.697 2.640 1.00 93.25 447 GLU A N 1
ATOM 3533 C CA . GLU A 1 447 ? -18.010 24.495 1.863 1.00 93.25 447 GLU A CA 1
ATOM 3534 C C . GLU A 1 447 ? -16.718 23.742 1.510 1.00 93.25 447 GLU A C 1
ATOM 3536 O O . GLU A 1 447 ? -16.024 24.088 0.555 1.00 93.25 447 GLU A O 1
ATOM 3541 N N . ARG A 1 448 ? -16.397 22.671 2.240 1.00 93.94 448 ARG A N 1
ATOM 3542 C CA . ARG A 1 448 ? -15.191 21.863 2.014 1.00 93.94 448 ARG A CA 1
ATOM 3543 C C . ARG A 1 448 ? -15.329 20.855 0.893 1.00 93.94 448 ARG A C 1
ATOM 3545 O O . ARG A 1 448 ? -14.322 20.359 0.398 1.00 93.94 448 ARG A O 1
ATOM 3552 N N . PHE A 1 449 ? -16.560 20.563 0.499 1.00 93.62 449 PHE A N 1
ATOM 3553 C CA . PHE A 1 449 ? -16.867 19.660 -0.602 1.00 93.62 449 PHE A CA 1
ATOM 3554 C C . PHE A 1 449 ? -17.250 20.428 -1.869 1.00 93.62 449 PHE A C 1
ATOM 3556 O O . PHE A 1 449 ? -17.365 19.822 -2.929 1.00 93.62 449 PHE A O 1
ATOM 3563 N N . GLU A 1 450 ? -17.375 21.756 -1.790 1.00 92.19 450 GLU A N 1
ATOM 3564 C CA . GLU A 1 450 ? -17.819 22.602 -2.900 1.00 92.19 450 GLU A CA 1
ATOM 3565 C C . GLU A 1 450 ? -16.894 22.514 -4.115 1.00 92.19 450 GLU A C 1
ATOM 3567 O O . GLU A 1 450 ? -17.352 22.339 -5.240 1.00 92.19 450 GLU A O 1
ATOM 3572 N N . PHE A 1 451 ? -15.575 22.525 -3.894 1.00 90.50 451 PHE A N 1
ATOM 3573 C CA . PHE A 1 451 ? -14.619 22.331 -4.984 1.00 90.50 451 PHE A CA 1
ATOM 3574 C C . PHE A 1 451 ? -14.802 20.972 -5.674 1.00 90.50 451 PHE A C 1
ATOM 3576 O O . PHE A 1 451 ? -14.750 20.889 -6.899 1.00 90.50 451 PHE A O 1
ATOM 3583 N N . TYR A 1 452 ? -15.025 19.901 -4.905 1.00 89.94 452 TYR A N 1
ATOM 3584 C CA . TYR A 1 452 ? -15.222 18.574 -5.485 1.00 89.94 452 TYR A CA 1
ATOM 3585 C C . TYR A 1 452 ? -16.541 18.486 -6.251 1.00 89.94 452 TYR A C 1
ATOM 3587 O O . TYR A 1 452 ? -16.559 17.991 -7.376 1.00 89.94 452 TYR A O 1
ATOM 3595 N N . ARG A 1 453 ? -17.620 19.024 -5.673 1.00 91.62 453 ARG A N 1
ATOM 3596 C CA . ARG A 1 453 ? -18.928 19.135 -6.320 1.00 91.62 453 ARG A CA 1
ATOM 3597 C C . ARG A 1 453 ? -18.807 19.853 -7.660 1.00 91.62 453 ARG A C 1
ATOM 3599 O O . ARG A 1 453 ? -19.242 19.305 -8.667 1.00 91.62 453 ARG A O 1
ATOM 3606 N N . GLN A 1 454 ? -18.120 20.995 -7.697 1.00 92.44 454 GLN A N 1
ATOM 3607 C CA . GLN A 1 454 ? -17.874 21.737 -8.933 1.00 92.44 454 GLN A CA 1
ATOM 3608 C C . GLN A 1 454 ? -17.114 20.897 -9.970 1.00 92.44 454 GLN A C 1
ATOM 3610 O O . GLN A 1 454 ? -17.515 20.856 -11.129 1.00 92.44 454 GLN A O 1
ATOM 3615 N N . VAL A 1 455 ? -16.060 20.175 -9.563 1.00 89.00 455 VAL A N 1
ATOM 3616 C CA . VAL A 1 455 ? -15.320 19.270 -10.463 1.00 89.00 455 VAL A CA 1
ATOM 3617 C C . VAL A 1 455 ? -16.241 18.202 -11.062 1.00 89.00 455 VAL A C 1
ATOM 3619 O O . VAL A 1 455 ? -16.190 17.963 -12.267 1.00 89.00 455 VAL A O 1
ATOM 3622 N N . LEU A 1 456 ? -17.090 17.571 -10.248 1.00 90.25 456 LEU A N 1
ATOM 3623 C CA . LEU A 1 456 ? -18.026 16.545 -10.715 1.00 90.25 456 LEU A CA 1
ATOM 3624 C C . LEU A 1 456 ? -19.108 17.128 -11.633 1.00 90.25 456 LEU A C 1
ATOM 3626 O O . LEU A 1 456 ? -19.450 16.522 -12.648 1.00 90.25 456 LEU A O 1
ATOM 3630 N N . GLU A 1 457 ? -19.626 18.315 -11.318 1.00 92.88 457 GLU A N 1
ATOM 3631 C CA . GLU A 1 457 ? -20.584 19.014 -12.173 1.00 92.88 457 GLU A CA 1
ATOM 3632 C C . GLU A 1 457 ? -19.981 19.408 -13.523 1.00 92.88 457 GLU A C 1
ATOM 3634 O O . GLU A 1 457 ? -20.641 19.250 -14.554 1.00 92.88 457 GLU A O 1
ATOM 3639 N N . ASP A 1 458 ? -18.736 19.882 -13.533 1.00 91.38 458 ASP A N 1
ATOM 3640 C CA . ASP A 1 458 ? -18.016 20.240 -14.751 1.00 91.38 458 ASP A CA 1
ATOM 3641 C C . ASP A 1 458 ? -17.720 19.002 -15.606 1.00 91.38 458 ASP A C 1
ATOM 3643 O O . ASP A 1 458 ? -17.929 19.039 -16.822 1.00 91.38 458 ASP A O 1
ATOM 3647 N N . GLU A 1 459 ? -17.307 17.882 -14.998 1.00 88.62 459 GLU A N 1
ATOM 3648 C CA . GLU A 1 459 ? -17.154 16.596 -15.693 1.00 88.62 459 GLU A CA 1
ATOM 3649 C C . GLU A 1 459 ? -18.489 16.158 -16.317 1.00 88.62 459 GLU A C 1
ATOM 3651 O O . GLU A 1 459 ? -18.550 15.892 -17.520 1.00 88.62 459 GLU A O 1
ATOM 3656 N N . ARG A 1 460 ? -19.583 16.185 -15.545 1.00 90.00 460 ARG A N 1
ATOM 3657 C CA . ARG A 1 460 ? -20.929 15.846 -16.030 1.00 90.00 460 ARG A CA 1
ATOM 3658 C C . ARG A 1 460 ? -21.380 16.735 -17.195 1.00 90.00 460 ARG A C 1
ATOM 3660 O O . ARG A 1 460 ? -21.997 16.240 -18.131 1.00 90.00 460 ARG A O 1
ATOM 3667 N N . ARG A 1 461 ? -21.082 18.040 -17.161 1.00 91.38 461 ARG A N 1
ATOM 3668 C CA . ARG A 1 461 ? -21.417 18.988 -18.245 1.00 91.38 461 ARG A CA 1
ATOM 3669 C C . ARG A 1 461 ? -20.541 18.805 -19.484 1.00 91.38 461 ARG A C 1
ATOM 3671 O O . ARG A 1 461 ? -21.006 19.035 -20.598 1.00 91.38 461 ARG A O 1
ATOM 3678 N N . THR A 1 462 ? -19.279 18.432 -19.291 1.00 91.50 462 THR A N 1
ATOM 3679 C CA . THR A 1 462 ? -18.291 18.297 -20.370 1.00 91.50 462 THR A CA 1
ATOM 3680 C C . THR A 1 462 ? -18.511 17.024 -21.182 1.00 91.50 462 THR A C 1
ATOM 3682 O O . THR A 1 462 ? -18.407 17.045 -22.411 1.00 91.50 462 THR A O 1
ATOM 3685 N N . PHE A 1 463 ? -18.800 15.909 -20.511 1.00 89.00 463 PHE A N 1
ATOM 3686 C CA . PHE A 1 463 ? -18.998 14.615 -21.156 1.00 89.00 463 PHE A CA 1
ATOM 3687 C C . PHE A 1 463 ? -20.466 14.384 -21.518 1.00 89.00 463 PHE A C 1
ATOM 3689 O O . PHE A 1 463 ? -21.380 14.795 -20.806 1.00 89.00 463 PHE A O 1
ATOM 3696 N N . LYS A 1 464 ? -20.701 13.725 -22.657 1.00 89.38 464 LYS A N 1
ATOM 3697 C CA . LYS A 1 464 ? -22.059 13.453 -23.144 1.00 89.38 464 LYS A CA 1
ATOM 3698 C C . LYS A 1 464 ? -22.733 12.371 -22.284 1.00 89.38 464 LYS A C 1
ATOM 3700 O O . LYS A 1 464 ? -22.055 11.405 -21.937 1.00 89.38 464 LYS A O 1
ATOM 3705 N N . PRO A 1 465 ? -24.050 12.466 -22.025 1.00 90.62 465 PRO A N 1
ATOM 3706 C CA . PRO A 1 465 ? -24.806 11.384 -21.394 1.00 90.62 465 PRO A CA 1
ATOM 3707 C C . PRO A 1 465 ? -24.578 10.032 -22.082 1.00 90.62 465 PRO A C 1
ATOM 3709 O O . PRO A 1 465 ? -24.507 9.969 -23.315 1.00 90.62 465 PRO A O 1
ATOM 3712 N N . GLY A 1 466 ? -24.437 8.965 -21.290 1.00 79.75 466 GLY A N 1
ATOM 3713 C CA . GLY A 1 466 ? -24.121 7.618 -21.766 1.00 79.75 466 GLY A CA 1
ATOM 3714 C C . GLY A 1 466 ? -22.631 7.312 -21.974 1.00 79.75 466 GLY A C 1
ATOM 3715 O O . GLY A 1 466 ? -22.303 6.169 -22.298 1.00 79.75 466 GLY A O 1
ATOM 3716 N N . THR A 1 467 ? -21.706 8.270 -21.799 1.00 79.88 467 THR A N 1
ATOM 3717 C CA . THR A 1 467 ? -20.269 7.940 -21.711 1.00 79.88 467 THR A CA 1
ATOM 3718 C C . THR A 1 467 ? -19.883 7.537 -20.290 1.00 79.88 467 THR A C 1
ATOM 3720 O O . THR A 1 467 ? -20.469 8.006 -19.319 1.00 79.88 467 THR A O 1
ATOM 3723 N N . ILE A 1 468 ? -18.849 6.699 -20.152 1.00 74.62 468 ILE A N 1
ATOM 3724 C CA . ILE A 1 468 ? -18.369 6.209 -18.846 1.00 74.62 468 ILE A CA 1
ATOM 3725 C C . ILE A 1 468 ? -18.017 7.372 -17.909 1.00 74.62 468 ILE A C 1
ATOM 3727 O O . ILE A 1 468 ? -18.278 7.306 -16.711 1.00 74.62 468 ILE A O 1
ATOM 3731 N N . GLU A 1 469 ? -17.425 8.439 -18.443 1.00 80.00 469 GLU A N 1
ATOM 3732 C CA . GLU A 1 469 ? -17.042 9.624 -17.680 1.00 80.00 469 GLU A CA 1
ATOM 3733 C C . GLU A 1 469 ? -18.258 10.382 -17.142 1.00 80.00 469 GLU A C 1
ATOM 3735 O O . GLU A 1 469 ? -18.239 10.793 -15.982 1.00 80.00 469 GLU A O 1
ATOM 3740 N N . HIS A 1 470 ? -19.312 10.530 -17.954 1.00 84.00 470 HIS A N 1
ATOM 3741 C CA . HIS A 1 470 ? -20.552 11.184 -17.542 1.00 84.00 470 HIS A CA 1
ATOM 3742 C C . HIS A 1 470 ? -21.253 10.382 -16.442 1.00 84.00 470 HIS A C 1
ATOM 3744 O O . HIS A 1 470 ? -21.475 10.907 -15.354 1.00 84.00 470 HIS A O 1
ATOM 3750 N N . GLU A 1 471 ? -21.506 9.092 -16.684 1.00 81.12 471 GLU A N 1
ATOM 3751 C CA . GLU A 1 471 ? -22.167 8.205 -15.716 1.00 81.12 471 GLU A CA 1
ATOM 3752 C C . GLU A 1 471 ? -21.371 8.117 -14.403 1.00 81.12 471 GLU A C 1
ATOM 3754 O O . GLU A 1 471 ? -21.930 8.152 -13.309 1.00 81.12 471 GLU A O 1
ATOM 3759 N N . SER A 1 472 ? -20.036 8.078 -14.489 1.00 81.06 472 SER A N 1
ATOM 3760 C CA . SER A 1 472 ? -19.176 8.078 -13.305 1.00 81.06 472 SER A CA 1
ATOM 3761 C C . SER A 1 472 ? -19.218 9.401 -12.537 1.00 81.06 472 SER A C 1
ATOM 3763 O O . SER A 1 472 ? -19.029 9.397 -11.320 1.00 81.06 472 SER A O 1
ATOM 3765 N N . ALA A 1 473 ? -19.389 10.540 -13.212 1.00 85.00 473 ALA A N 1
ATOM 3766 C CA . ALA A 1 473 ? -19.568 11.827 -12.546 1.00 85.00 473 ALA A CA 1
ATOM 3767 C C . ALA A 1 473 ? -20.930 11.902 -11.837 1.00 85.00 473 ALA A C 1
ATOM 3769 O O . ALA A 1 473 ? -20.976 12.324 -10.683 1.00 85.00 473 ALA A O 1
ATOM 3770 N N . GLU A 1 474 ? -22.007 11.427 -12.474 1.00 86.62 474 GLU A N 1
ATOM 3771 C CA . GLU A 1 474 ? -23.341 11.361 -11.858 1.00 86.62 474 GLU A CA 1
ATOM 3772 C C . GLU A 1 474 ? -23.370 10.449 -10.628 1.00 86.62 474 GLU A C 1
ATOM 3774 O O . GLU A 1 474 ? -23.846 10.860 -9.569 1.00 86.62 474 GLU A O 1
ATOM 3779 N N . GLU A 1 475 ? -22.792 9.249 -10.732 1.00 83.44 475 GLU A N 1
ATOM 3780 C CA . GLU A 1 475 ? -22.680 8.301 -9.618 1.00 83.44 475 GLU A CA 1
ATOM 3781 C C . GLU A 1 475 ? -21.945 8.936 -8.425 1.00 83.44 475 GLU A C 1
ATOM 3783 O O . GLU A 1 475 ? -22.451 8.920 -7.304 1.00 83.44 475 GLU A O 1
ATOM 3788 N N . ARG A 1 476 ? -20.777 9.553 -8.659 1.00 86.12 476 ARG A N 1
ATOM 3789 C CA . ARG A 1 476 ? -19.980 10.190 -7.594 1.00 86.12 476 ARG A CA 1
ATOM 3790 C C . ARG A 1 476 ? -20.688 11.381 -6.958 1.00 86.12 476 ARG A C 1
ATOM 3792 O O . ARG A 1 476 ? -20.568 11.571 -5.751 1.00 86.12 476 ARG A O 1
ATOM 3799 N N . LEU A 1 477 ? -21.426 12.169 -7.743 1.00 89.56 477 LEU A N 1
ATOM 3800 C CA . LEU A 1 477 ? -22.214 13.284 -7.221 1.00 89.56 477 LEU A CA 1
ATOM 3801 C C . LEU A 1 477 ? -23.333 12.764 -6.310 1.00 89.56 477 LEU A C 1
ATOM 3803 O O . LEU A 1 477 ? -23.497 13.252 -5.196 1.00 89.56 477 LEU A O 1
ATOM 3807 N N . HIS A 1 478 ? -24.052 11.725 -6.745 1.00 87.38 478 HIS A N 1
ATOM 3808 C CA . HIS A 1 478 ? -25.084 11.089 -5.931 1.00 87.38 478 HIS A CA 1
ATOM 3809 C C . HIS A 1 478 ? -24.517 10.511 -4.628 1.00 87.38 478 HIS A C 1
ATOM 3811 O O . HIS A 1 478 ? -25.103 10.711 -3.565 1.00 87.38 478 HIS A O 1
ATOM 3817 N N . ILE A 1 479 ? -23.362 9.842 -4.694 1.00 84.50 479 ILE A N 1
ATOM 3818 C CA . ILE A 1 479 ? -22.695 9.294 -3.509 1.00 84.50 479 ILE A CA 1
ATOM 3819 C C . ILE A 1 479 ? -22.286 10.409 -2.545 1.00 84.50 479 ILE A C 1
ATOM 3821 O O . ILE A 1 479 ? -22.545 10.284 -1.350 1.00 84.50 479 ILE A O 1
ATOM 3825 N N . LEU A 1 480 ? -21.695 11.500 -3.043 1.00 89.31 480 LEU A N 1
ATOM 3826 C CA . LEU A 1 480 ? -21.312 12.643 -2.214 1.00 89.31 480 LEU A CA 1
ATOM 3827 C C . LEU A 1 480 ? -22.525 13.230 -1.481 1.00 89.31 480 LEU A C 1
ATOM 3829 O O . LEU A 1 480 ? -22.486 13.392 -0.264 1.00 89.31 480 LEU A O 1
ATOM 3833 N N . GLU A 1 481 ? -23.616 13.503 -2.198 1.00 90.00 481 GLU A N 1
ATOM 3834 C CA . GLU A 1 481 ? -24.827 14.073 -1.599 1.00 90.00 481 GLU A CA 1
ATOM 3835 C C . GLU A 1 481 ? -25.500 13.095 -0.626 1.00 90.00 481 GLU A C 1
ATOM 3837 O O . GLU A 1 481 ? -25.927 13.485 0.461 1.00 90.00 481 GLU A O 1
ATOM 3842 N N . SER A 1 482 ? -25.550 11.802 -0.953 1.00 86.94 482 SER A N 1
ATOM 3843 C CA . SER A 1 482 ? -26.061 10.785 -0.030 1.00 86.94 482 SER A CA 1
ATOM 3844 C C . SER A 1 482 ? -25.208 10.688 1.237 1.00 86.94 482 SER A C 1
ATOM 3846 O O . SER A 1 482 ? -25.754 10.541 2.329 1.00 86.94 482 SER A O 1
ATOM 3848 N N . ALA A 1 483 ? -23.884 10.779 1.109 1.00 86.06 483 ALA A N 1
ATOM 3849 C CA . ALA A 1 483 ? -22.958 10.712 2.232 1.00 86.06 483 ALA A CA 1
ATOM 3850 C C . ALA A 1 483 ? -23.089 11.924 3.163 1.00 86.06 483 ALA A C 1
ATOM 3852 O O . ALA A 1 483 ? -23.098 11.763 4.381 1.00 86.06 483 ALA A O 1
ATOM 3853 N N . LEU A 1 484 ? -23.251 13.127 2.605 1.00 89.12 484 LEU A N 1
ATOM 3854 C CA . LEU A 1 484 ? -23.460 14.350 3.386 1.00 89.12 484 LEU A CA 1
ATOM 3855 C C . LEU A 1 484 ? -24.817 14.373 4.105 1.00 89.12 484 LEU A C 1
ATOM 3857 O O . LEU A 1 484 ? -24.939 15.007 5.150 1.00 89.12 484 LEU A O 1
ATOM 3861 N N . ASN A 1 485 ? -25.812 13.641 3.598 1.00 89.62 485 ASN A N 1
ATOM 3862 C CA . ASN A 1 485 ? -27.093 13.442 4.280 1.00 89.62 485 ASN A CA 1
ATOM 3863 C C . ASN A 1 485 ? -27.056 12.337 5.353 1.00 89.62 485 ASN A C 1
ATOM 3865 O O . ASN A 1 485 ? -27.976 12.256 6.164 1.00 89.62 485 ASN A O 1
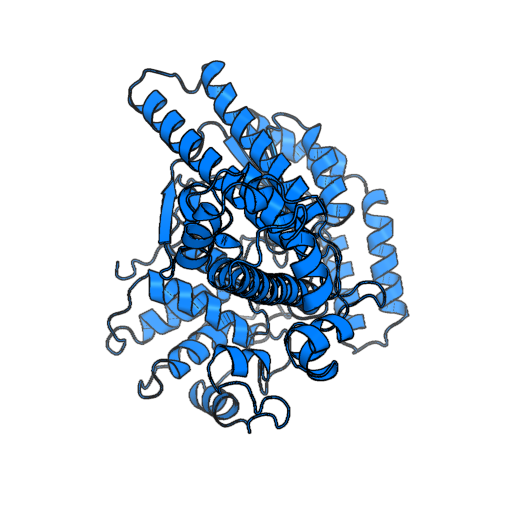ATOM 3869 N N . SER A 1 486 ? -26.005 11.510 5.388 1.00 89.06 486 SER A N 1
ATOM 3870 C CA . SER A 1 486 ? -25.804 10.467 6.402 1.00 89.06 486 SER A CA 1
ATOM 3871 C C . SER A 1 486 ? -24.380 10.498 6.962 1.00 89.06 486 SER A C 1
ATOM 3873 O O . SER A 1 486 ? -23.582 9.572 6.790 1.00 89.06 486 SER A O 1
ATOM 3875 N N . ILE A 1 487 ? -24.053 11.609 7.630 1.00 90.38 487 ILE A N 1
ATOM 3876 C CA . ILE A 1 487 ? -22.729 11.872 8.216 1.00 90.38 487 ILE A CA 1
ATOM 3877 C C . ILE A 1 487 ? -22.247 10.741 9.146 1.00 90.38 487 ILE A C 1
ATOM 3879 O O . ILE A 1 487 ? -21.107 10.301 8.973 1.00 90.38 487 ILE A O 1
ATOM 3883 N N . PRO A 1 488 ? -23.066 10.207 10.078 1.00 88.50 488 PRO A N 1
ATOM 3884 C CA . PRO A 1 488 ? -22.605 9.157 10.988 1.00 88.50 488 PRO A CA 1
ATOM 3885 C C . PRO A 1 488 ? -22.145 7.873 10.287 1.00 88.50 488 PRO A C 1
ATOM 3887 O O . PRO A 1 488 ? -21.336 7.141 10.848 1.00 88.50 488 PRO A O 1
ATOM 3890 N N . ASP A 1 489 ? -22.595 7.615 9.056 1.00 88.06 489 ASP A N 1
ATOM 3891 C CA . ASP A 1 489 ? -22.175 6.444 8.276 1.00 88.06 489 ASP A CA 1
ATOM 3892 C C . ASP A 1 489 ? -20.798 6.632 7.612 1.00 88.06 489 ASP A C 1
ATOM 3894 O O . ASP A 1 489 ? -20.206 5.675 7.106 1.00 88.06 489 ASP A O 1
ATOM 3898 N N . GLN A 1 490 ? -20.265 7.860 7.603 1.00 90.31 490 GLN A N 1
ATOM 3899 C CA . GLN A 1 490 ? -19.009 8.198 6.923 1.00 90.31 490 GLN A CA 1
ATOM 3900 C C . GLN A 1 490 ? -17.774 7.938 7.781 1.00 90.31 490 GLN A C 1
ATOM 3902 O O . GLN A 1 490 ? -16.651 7.938 7.271 1.00 90.31 490 GLN A O 1
ATOM 3907 N N . ARG A 1 491 ? -17.974 7.665 9.070 1.00 91.81 491 ARG A N 1
ATOM 3908 C CA . ARG A 1 491 ? -16.925 7.253 9.995 1.00 91.81 491 ARG A CA 1
ATOM 3909 C C . ARG A 1 491 ? -17.341 6.016 10.781 1.00 91.81 491 ARG A C 1
ATOM 3911 O O . ARG A 1 491 ? -18.518 5.708 10.928 1.00 91.81 491 ARG A O 1
ATOM 3918 N N . LYS A 1 492 ? -16.374 5.291 11.325 1.00 90.69 492 LYS A N 1
ATOM 3919 C CA . LYS A 1 492 ? -16.655 4.152 12.196 1.00 90.69 492 LYS A CA 1
ATOM 3920 C C . LYS A 1 492 ? -15.502 3.890 13.145 1.00 90.69 492 LYS A C 1
ATOM 3922 O O . LYS A 1 492 ? -14.347 3.870 12.725 1.00 90.69 492 LYS A O 1
ATOM 3927 N N . VAL A 1 493 ? -15.835 3.602 14.398 1.00 92.00 493 VAL A N 1
ATOM 3928 C CA . VAL A 1 493 ? -14.886 3.027 15.351 1.00 92.00 493 VAL A CA 1
ATOM 3929 C C . VAL A 1 493 ? -14.678 1.555 14.999 1.00 92.00 493 VAL A C 1
ATOM 3931 O O . VAL A 1 493 ? -15.614 0.751 14.981 1.00 92.00 493 VAL A O 1
ATOM 3934 N N . VAL A 1 494 ? -13.440 1.206 14.679 1.00 87.50 494 VAL A N 1
ATOM 3935 C CA . VAL A 1 494 ? -12.993 -0.153 14.396 1.00 87.50 494 VAL A CA 1
ATOM 3936 C C . VAL A 1 494 ? -12.190 -0.644 15.592 1.00 87.50 494 VAL A C 1
ATOM 3938 O O . VAL A 1 494 ? -11.230 -0.005 16.025 1.00 87.50 494 VAL A O 1
ATOM 3941 N N . THR A 1 495 ? -12.590 -1.806 16.103 1.00 83.00 495 THR A N 1
ATOM 3942 C CA . THR A 1 495 ? -11.862 -2.541 17.137 1.00 83.00 495 THR A CA 1
ATOM 3943 C C . THR A 1 495 ? -11.309 -3.828 16.541 1.00 83.00 495 THR A C 1
ATOM 3945 O O . THR A 1 495 ? -11.894 -4.403 15.620 1.00 83.00 495 THR A O 1
ATOM 3948 N N . PHE A 1 496 ? -10.195 -4.317 17.080 1.00 79.06 496 PHE A N 1
ATOM 3949 C CA . PHE A 1 496 ? -9.575 -5.568 16.630 1.00 79.06 496 PHE A CA 1
ATOM 3950 C C . PHE A 1 496 ? -10.259 -6.817 17.213 1.00 79.06 496 PHE A C 1
ATOM 3952 O O . PHE A 1 496 ? -9.758 -7.921 17.065 1.00 79.06 496 PHE A O 1
ATOM 3959 N N . SER A 1 497 ? -11.437 -6.678 17.825 1.00 75.06 497 SER A N 1
ATOM 3960 C CA . SER A 1 497 ? -12.137 -7.728 18.585 1.00 75.06 497 SER A CA 1
ATOM 3961 C C . SER A 1 497 ? -12.646 -8.931 17.775 1.00 75.06 497 SER A C 1
ATOM 3963 O O . SER A 1 497 ? -13.249 -9.842 18.343 1.00 75.06 497 SER A O 1
ATOM 3965 N N . ARG A 1 498 ? -12.419 -8.974 16.456 1.00 70.75 498 ARG A N 1
ATOM 3966 C CA . ARG A 1 498 ? -12.821 -10.080 15.576 1.00 70.75 498 ARG A CA 1
ATOM 3967 C C . ARG A 1 498 ? -11.700 -10.430 14.598 1.00 70.75 498 ARG A C 1
ATOM 3969 O O . ARG A 1 498 ? -11.045 -9.537 14.071 1.00 70.75 498 ARG A O 1
ATOM 3976 N N . GLY A 1 499 ? -11.517 -11.726 14.345 1.00 69.69 499 GLY A N 1
ATOM 3977 C CA . GLY A 1 499 ? -10.641 -12.225 13.286 1.00 69.69 499 GLY A CA 1
ATOM 3978 C C . GLY A 1 499 ? -11.247 -11.955 11.909 1.00 69.69 499 GLY A C 1
ATOM 3979 O O . GLY A 1 499 ? -12.460 -11.770 11.783 1.00 69.69 499 GLY A O 1
ATOM 3980 N N . ALA A 1 500 ? -10.401 -11.905 10.881 1.00 75.00 500 ALA A N 1
ATOM 3981 C CA . ALA A 1 500 ? -10.824 -11.480 9.549 1.00 75.00 500 ALA A CA 1
ATOM 3982 C C . ALA A 1 500 ? -11.457 -12.604 8.701 1.00 75.00 500 ALA A C 1
ATOM 3984 O O . ALA A 1 500 ? -12.357 -12.325 7.906 1.00 75.00 500 ALA A O 1
ATOM 3985 N N . CYS A 1 501 ? -11.058 -13.864 8.907 1.00 77.25 501 CYS A N 1
ATOM 3986 C CA . CYS A 1 501 ? -11.621 -15.035 8.231 1.00 77.25 501 CYS A CA 1
ATOM 3987 C C . CYS A 1 501 ? -12.170 -16.039 9.249 1.00 77.25 501 CYS A C 1
ATOM 3989 O O . CYS A 1 501 ? -11.540 -16.302 10.269 1.00 77.25 501 CYS A O 1
ATOM 3991 N N . VAL A 1 502 ? -13.339 -16.609 8.951 1.00 71.12 502 VAL A N 1
ATOM 3992 C CA . VAL A 1 502 ? -14.001 -17.642 9.772 1.00 71.12 502 VAL A CA 1
ATOM 3993 C C . VAL A 1 502 ? -13.780 -19.063 9.250 1.00 71.12 502 VAL A C 1
ATOM 3995 O O . VAL A 1 502 ? -14.181 -20.020 9.902 1.00 71.12 502 VAL A O 1
ATOM 3998 N N . ILE A 1 503 ? -13.193 -19.206 8.059 1.00 76.12 503 ILE A N 1
ATOM 3999 C CA . ILE A 1 503 ? -12.910 -20.502 7.439 1.00 76.12 503 ILE A CA 1
ATOM 4000 C C . ILE A 1 503 ? -11.464 -20.875 7.738 1.00 76.12 503 ILE A C 1
ATOM 4002 O O . ILE A 1 503 ? -10.551 -20.119 7.401 1.00 76.12 503 ILE A O 1
ATOM 4006 N N . GLU A 1 504 ? -11.274 -22.056 8.320 1.00 75.94 504 GLU A N 1
ATOM 4007 C CA . GLU A 1 504 ? -9.958 -22.668 8.474 1.00 75.94 504 GLU A CA 1
ATOM 4008 C C . GLU A 1 504 ? -9.458 -23.161 7.111 1.00 75.94 504 GLU A C 1
ATOM 4010 O O . GLU A 1 504 ? -10.118 -23.941 6.417 1.00 75.94 504 GLU A O 1
ATOM 4015 N N . LEU A 1 505 ? -8.293 -22.661 6.713 1.00 77.56 505 LEU A N 1
ATOM 4016 C CA . LEU A 1 505 ? -7.559 -23.094 5.530 1.00 77.56 505 LEU A CA 1
ATOM 4017 C C . LEU A 1 505 ? -6.318 -23.882 5.980 1.00 77.56 505 LEU A C 1
ATOM 4019 O O . LEU A 1 505 ? -5.889 -23.702 7.118 1.00 77.56 505 LEU A O 1
ATOM 4023 N N . PRO A 1 506 ? -5.743 -24.746 5.126 1.00 71.94 506 PRO A N 1
ATOM 4024 C CA . PRO A 1 506 ? -4.544 -25.503 5.483 1.00 71.94 506 PRO A CA 1
ATOM 4025 C C . PRO A 1 506 ? -3.369 -24.570 5.817 1.00 71.94 506 PRO A C 1
ATOM 4027 O O . PRO A 1 506 ? -3.162 -23.579 5.108 1.00 71.94 506 PRO A O 1
ATOM 4030 N N . ASP A 1 507 ? -2.618 -24.902 6.870 1.00 64.44 507 ASP A N 1
ATOM 4031 C CA . ASP A 1 507 ? -1.475 -24.116 7.373 1.00 64.44 507 ASP A CA 1
ATOM 4032 C C . ASP A 1 507 ? -0.280 -24.011 6.404 1.00 64.44 507 ASP A C 1
ATOM 4034 O O . ASP A 1 507 ? 0.012 -24.991 5.673 1.00 64.44 507 ASP A O 1
#

Radius of gyration: 24.25 Å; chains: 1; bounding box: 75×57×67 Å

Foldseek 3Di:
DDDPDPLQDDDDDDLLVQLCQQLVPDDDPLCVVPDPALLVSLLVQALNPDDFLRLCLLLSLLSNLVCSVVVPQDFDDDDDDDDDDLDDPQFQLCPSLVSNLVSVVVSCVRQVVRDDADDVQNVLQSSLSSCSSSVANGGSVSVCQLAPAFFQWDWQWQPLDPTTDIDTFHDQPQKWKKKFFLLQGDDCRPPVVLLRLLLVLLFVLLLVVLLVLLVQLVVCVVVVVLPDQCSSQVSLCVQLVDGFQDRLVVCSVCVVLSVLCNVFRDGLSQLECVRSVDDNSNSLSSLRSDDQADQLPSSCVNVVHDSVSSCSNNPNDPDPPGHHGRSLSSVLSNLVNVLSVVLRVLRVVLCVCVVVVVDDSPDPVSVVSLLVNQVSQQVNQVSCCPRSNQEDPSQVVLQVQLCVFAQWRHKHRHHRHPGRIMITMGRNVCSVSSLVSCLVVPLVPVVSCVVVLVVLVVQLVVDDPPDPSNVVSVVSNVSSVVCSVVVSSSIDTDHSRRRSDPDDDHD

Sequence (507 aa):
MANANPLFQPDEVSISAEFQRFASAPWNRHAGTLEDNWDNRSLIYPHRGRPQGNWINYILSPYMRFKWEYPEIKMRGADMTFGPATAPFRAGTSSSSALVVLSFLTLYLANRDYLPALRIQDICRMLGEAEWYVGTHGGANDQTTILRNPVNCVLYNRHSRPTLESTPLPFVKGVHVVLANSLWEVNKTLGGNQSFNMRKGWMRMGDEIMTLIIEAAANALSKGMNRAEGWLSSLVTEKFGFIPGCKPTLLETNPEYWEKIEANYHKFGSLHEDILGIPNAAINEMVMLLPVKITPEEAGRILGKDKNTIERIYTKPKRKIGGYHLRTTARFFHRENIIGRKLEKIFLEAEELTTSGALSIDSPEYDGYRTAVGQMVDELEDALSFDFRVSIPQIDLLLTIARRGPGYLGGKLTGAGKGGCVSILVRENESEAMCAYLDQEYYGKPERFEFYRQVLEDERRTFKPGTIEHESAEERLHILESALNSIPDQRKVVTFSRGACVIELPD

Secondary structure (DSSP, 8-state):
---S-TTS------HHHHHHHHHTSPPPGGGTTS--SHHHHHHHSTTTTS-TT-THHHHHHHHHHHHHH-TT-------------SSPTTSSS-HHHHHHHHHHHHHHHHHGGGS----HHHHHHHHHHHHHHHT----SHHHHHHHH--TTEEEEEETTSSS-EEEEEE--TTEEEEEEE-S----TTTHHHHHHHHHHHHHHHHHHHHHHHHHHHHHHHHTT---STTHHHHHHHHHHSS--SS--HHHHH-THHHHHHHHH-SSGGG-SHHHHSS-HHHHHHHHHHS-S-B-HHHHHHHHT--HHHHHHHTT--SSSSS-B--HHHHHHHHHHHHHHHHHHHHHHHHHHHHHTTSS-TTSHHHHHHHHHHHHHHHHHHHIIIIIS----HHHHHHHHHHTTSTTEEEEEE-TTSSSSEEEEEEEGGGHHHHHHHHIIIIIT-GGGTHHHHHHHHHHHHHSPTTSHHHHHHHHHHHHHHHHHH-GGGGEEEE-S-S-S--S----

pLDDT: mean 89.75, std 9.36, range [51.69, 98.69]